Protein AF-A0AAD6HXD2-F1 (afdb_monomer_lite)

Radius of gyration: 31.4 Å; chains: 1; bounding box: 71×45×101 Å

Structure (mmCIF, N/CA/C/O backbone):
data_AF-A0AAD6HXD2-F1
#
_entry.id   AF-A0AAD6HXD2-F1
#
loop_
_atom_site.group_PDB
_atom_site.id
_atom_site.type_symbol
_atom_site.label_atom_id
_atom_site.label_alt_id
_atom_site.label_comp_id
_atom_site.label_asym_id
_atom_site.label_entity_id
_atom_site.label_seq_id
_atom_site.pdbx_PDB_ins_code
_atom_site.Cartn_x
_atom_site.Cartn_y
_atom_site.Cartn_z
_atom_site.occupancy
_atom_site.B_iso_or_equiv
_atom_site.auth_seq_id
_atom_site.auth_comp_id
_atom_site.auth_asym_id
_atom_site.auth_atom_id
_atom_site.pdbx_PDB_model_num
ATOM 1 N N . MET A 1 1 ? 23.818 -14.024 -21.906 1.00 74.50 1 MET A N 1
ATOM 2 C CA . MET A 1 1 ? 24.058 -13.235 -20.678 1.00 74.50 1 MET A CA 1
ATOM 3 C C . MET A 1 1 ? 24.484 -11.845 -21.093 1.00 74.50 1 MET A C 1
ATOM 5 O O . MET A 1 1 ? 25.261 -11.730 -22.027 1.00 74.50 1 MET A O 1
ATOM 9 N N . SER A 1 2 ? 23.964 -10.811 -20.435 1.00 68.00 2 SER A N 1
ATOM 10 C CA . SER A 1 2 ? 24.232 -9.410 -20.774 1.00 68.00 2 SER A CA 1
ATOM 11 C C . SER A 1 2 ? 24.588 -8.625 -19.509 1.00 68.00 2 SER A C 1
ATOM 13 O O . SER A 1 2 ? 24.022 -8.918 -18.451 1.00 68.00 2 SER A O 1
ATOM 15 N N . PRO A 1 3 ? 25.489 -7.629 -19.579 1.00 78.81 3 PRO A N 1
ATOM 16 C CA . PRO A 1 3 ? 25.776 -6.756 -18.450 1.00 78.81 3 PRO A CA 1
ATOM 17 C C . PRO A 1 3 ? 24.542 -5.930 -18.055 1.00 78.81 3 PRO A C 1
ATOM 19 O O . PRO A 1 3 ? 23.773 -5.475 -18.899 1.00 78.81 3 PRO A O 1
ATOM 22 N N . LEU A 1 4 ? 24.373 -5.711 -16.747 1.00 72.25 4 LEU A N 1
ATOM 23 C CA . LEU A 1 4 ? 23.266 -4.928 -16.175 1.00 72.25 4 LEU A CA 1
ATOM 24 C C . LEU A 1 4 ? 23.430 -3.405 -16.372 1.00 72.25 4 LEU A C 1
ATOM 26 O O . LEU A 1 4 ? 22.468 -2.648 -16.246 1.00 72.25 4 LEU A O 1
ATOM 30 N N . ARG A 1 5 ? 24.661 -2.938 -16.613 1.00 79.19 5 ARG A N 1
ATOM 31 C CA . ARG A 1 5 ? 25.037 -1.524 -16.775 1.00 79.19 5 ARG A CA 1
ATOM 32 C C . ARG A 1 5 ? 25.853 -1.348 -18.054 1.00 79.19 5 ARG A C 1
ATOM 34 O O . ARG A 1 5 ? 26.473 -2.301 -18.508 1.00 79.19 5 ARG A O 1
ATOM 41 N N . GLY A 1 6 ? 25.883 -0.121 -18.577 1.00 78.44 6 GLY A N 1
ATOM 42 C CA . GLY A 1 6 ? 26.640 0.227 -19.787 1.00 78.44 6 GLY A CA 1
ATOM 43 C C . GLY A 1 6 ? 25.810 0.881 -20.894 1.00 78.44 6 GLY A C 1
ATOM 44 O O . GLY A 1 6 ? 26.357 1.185 -21.947 1.00 78.44 6 GLY A O 1
ATOM 45 N N . SER A 1 7 ? 24.511 1.115 -20.671 1.00 77.88 7 SER A N 1
ATOM 46 C CA . SER A 1 7 ? 23.651 1.852 -21.602 1.00 77.88 7 SER A CA 1
ATOM 47 C C . SER A 1 7 ? 23.240 3.215 -21.044 1.00 77.88 7 SER A C 1
ATOM 49 O O . SER A 1 7 ? 22.890 3.327 -19.867 1.00 77.88 7 SER A O 1
ATOM 51 N N . ILE A 1 8 ? 23.230 4.219 -21.924 1.00 78.44 8 ILE A N 1
ATOM 52 C CA . ILE A 1 8 ? 22.593 5.529 -21.714 1.00 78.44 8 ILE A CA 1
ATOM 53 C C . ILE A 1 8 ? 21.316 5.696 -22.559 1.00 78.44 8 ILE A C 1
ATOM 55 O O . ILE A 1 8 ? 20.679 6.749 -22.531 1.00 78.44 8 ILE A O 1
ATOM 59 N N . SER A 1 9 ? 20.936 4.655 -23.308 1.00 71.50 9 SER A N 1
ATOM 60 C CA . SER A 1 9 ? 19.730 4.578 -24.137 1.00 71.50 9 SER A CA 1
ATOM 61 C C . SER A 1 9 ? 19.573 5.723 -25.155 1.00 71.50 9 SER A C 1
ATOM 63 O O . SER A 1 9 ? 18.448 6.137 -25.402 1.00 71.50 9 SER A O 1
ATOM 65 N N . ALA A 1 10 ? 20.660 6.257 -25.733 1.00 61.97 10 ALA A N 1
ATOM 66 C CA . ALA A 1 10 ? 20.587 7.340 -26.730 1.00 61.97 10 ALA A CA 1
ATOM 67 C C . ALA A 1 10 ? 20.311 6.809 -28.150 1.00 61.97 10 ALA A C 1
ATOM 69 O O . ALA A 1 10 ? 19.275 7.113 -28.732 1.00 61.97 10 ALA A O 1
ATOM 70 N N . SER A 1 11 ? 21.193 5.944 -28.662 1.00 59.28 11 SER A N 1
ATOM 71 C CA . SER A 1 11 ? 21.061 5.258 -29.962 1.00 59.28 11 SER A CA 1
ATOM 72 C C . SER A 1 11 ? 20.625 3.799 -29.774 1.00 59.28 11 SER A C 1
ATOM 74 O O . SER A 1 11 ? 21.205 2.881 -30.348 1.00 59.28 11 SER A O 1
ATOM 76 N N . GLY A 1 12 ? 19.663 3.576 -28.874 1.00 62.00 12 GLY A N 1
ATOM 77 C CA . GLY A 1 12 ? 19.309 2.245 -28.373 1.00 62.00 12 GLY A CA 1
ATOM 78 C C . GLY A 1 12 ? 20.211 1.768 -27.227 1.00 62.00 12 GLY A C 1
ATOM 79 O O . GLY A 1 12 ? 21.116 2.475 -26.772 1.00 62.00 12 GLY A O 1
ATOM 80 N N . ASP A 1 13 ? 19.951 0.560 -26.726 1.00 66.50 13 ASP A N 1
ATOM 81 C CA . ASP A 1 13 ? 20.734 -0.047 -25.647 1.00 66.50 13 ASP A CA 1
ATOM 82 C C . ASP A 1 13 ? 21.932 -0.836 -26.204 1.00 66.50 13 ASP A C 1
ATOM 84 O O . ASP A 1 13 ? 22.025 -2.053 -26.069 1.00 66.50 13 ASP A O 1
ATOM 88 N N . LEU A 1 14 ? 22.859 -0.123 -26.856 1.00 62.38 14 LEU A N 1
ATOM 89 C CA . LEU A 1 14 ? 23.963 -0.702 -27.639 1.00 62.38 14 LEU A CA 1
ATOM 90 C C . LEU A 1 14 ? 24.779 -1.757 -26.879 1.00 62.38 14 LEU A C 1
ATOM 92 O O . LEU A 1 14 ? 25.033 -2.837 -27.406 1.00 62.38 14 LEU A O 1
ATOM 96 N N . SER A 1 15 ? 25.177 -1.457 -25.637 1.00 70.31 15 SER A N 1
ATOM 97 C CA . SER A 1 15 ? 25.986 -2.372 -24.825 1.00 70.31 15 SER A CA 1
ATOM 98 C C . SER A 1 15 ? 25.281 -3.715 -24.585 1.00 70.31 15 SER A C 1
ATOM 100 O O . SER A 1 15 ? 25.847 -4.729 -24.985 1.00 70.31 15 SER A O 1
ATOM 102 N N . PRO A 1 16 ? 24.065 -3.784 -24.007 1.00 60.69 16 PRO A N 1
ATOM 103 C CA . PRO A 1 16 ? 23.382 -5.065 -23.823 1.00 60.69 16 PRO A CA 1
ATOM 104 C C . PRO A 1 16 ? 22.933 -5.722 -25.142 1.00 60.69 16 PRO A C 1
ATOM 106 O O . PRO A 1 16 ? 23.010 -6.946 -25.262 1.00 60.69 16 PRO A O 1
ATOM 109 N N . LEU A 1 17 ? 22.544 -4.949 -26.164 1.00 61.56 17 LEU A N 1
ATOM 110 C CA . LEU A 1 17 ? 22.178 -5.495 -27.480 1.00 61.56 17 LEU A CA 1
ATOM 111 C C . LEU A 1 17 ? 23.364 -6.180 -28.182 1.00 61.56 17 LEU A C 1
ATOM 113 O O . LEU A 1 17 ? 23.170 -7.195 -28.851 1.00 61.56 17 LEU A O 1
ATOM 117 N N . ALA A 1 18 ? 24.599 -5.710 -27.975 1.00 62.28 18 ALA A N 1
ATOM 118 C CA . ALA A 1 18 ? 25.798 -6.360 -28.508 1.00 62.28 18 ALA A CA 1
ATOM 119 C C . ALA A 1 18 ? 25.996 -7.790 -27.965 1.00 62.28 18 ALA A C 1
ATOM 121 O O . ALA A 1 18 ? 26.481 -8.654 -28.694 1.00 62.28 18 ALA A O 1
ATOM 122 N N . TYR A 1 19 ? 25.577 -8.073 -26.724 1.00 69.81 19 TYR A N 1
ATOM 123 C CA . TYR A 1 19 ? 25.640 -9.423 -26.143 1.00 69.81 19 TYR A CA 1
ATOM 124 C C . TYR A 1 19 ? 24.544 -10.341 -26.689 1.00 69.81 19 TYR A C 1
ATOM 126 O O . TYR A 1 19 ? 24.780 -11.534 -26.858 1.00 69.81 19 TYR A O 1
ATOM 134 N N . ILE A 1 20 ? 23.362 -9.800 -27.001 1.00 63.81 20 ILE A N 1
ATOM 135 C CA . ILE A 1 20 ? 22.307 -10.557 -27.693 1.00 63.81 20 ILE A CA 1
ATOM 136 C C . ILE A 1 20 ? 22.774 -10.905 -29.112 1.00 63.81 20 ILE A C 1
ATOM 138 O O . ILE A 1 20 ? 22.692 -12.060 -29.520 1.00 63.81 20 ILE A O 1
ATOM 142 N N . SER A 1 21 ? 23.358 -9.937 -29.823 1.00 54.19 21 SER A N 1
ATOM 143 C CA . SER A 1 21 ? 23.941 -10.143 -31.153 1.00 54.19 21 SER A CA 1
ATOM 144 C C . SER A 1 21 ? 25.084 -11.167 -31.131 1.00 54.19 21 SER A C 1
ATOM 146 O O . SER A 1 21 ? 25.102 -12.092 -31.937 1.00 54.19 21 SER A O 1
ATOM 148 N N . GLY A 1 22 ? 25.992 -11.077 -30.152 1.00 60.59 22 GLY A N 1
ATOM 149 C CA . GLY A 1 22 ? 27.060 -12.060 -29.952 1.00 60.59 22 GLY A CA 1
ATOM 150 C C . GLY A 1 22 ? 26.548 -13.468 -29.633 1.00 60.59 22 GLY A C 1
ATOM 151 O O . GLY A 1 22 ? 27.150 -14.441 -30.081 1.00 60.59 22 GLY A O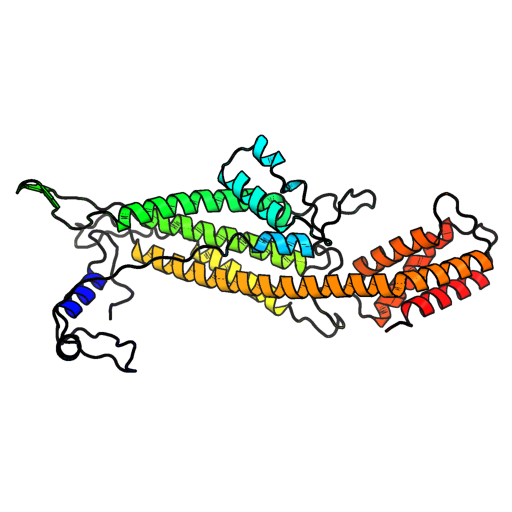 1
ATOM 152 N N . ALA A 1 23 ? 25.427 -13.583 -28.915 1.00 71.06 23 ALA A N 1
ATOM 153 C CA . ALA A 1 23 ? 24.808 -14.866 -28.600 1.00 71.06 23 ALA A CA 1
ATOM 154 C C . ALA A 1 23 ? 24.162 -15.509 -29.835 1.00 71.06 23 ALA A C 1
ATOM 156 O O . ALA A 1 23 ? 24.387 -16.684 -30.092 1.00 71.06 23 ALA A O 1
ATOM 157 N N . ILE A 1 24 ? 23.413 -14.740 -30.629 1.00 62.97 24 ILE A N 1
ATOM 158 C CA . ILE A 1 24 ? 22.753 -15.247 -31.845 1.00 62.97 24 ILE A CA 1
ATOM 159 C C . ILE A 1 24 ? 23.784 -15.584 -32.940 1.00 62.97 24 ILE A C 1
ATOM 161 O O . ILE A 1 24 ? 23.567 -16.496 -33.727 1.00 62.97 24 ILE A O 1
ATOM 165 N N . GLN A 1 25 ? 24.930 -14.894 -32.965 1.00 59.84 25 GLN A N 1
ATOM 166 C CA . GLN A 1 25 ? 26.051 -15.191 -33.869 1.00 59.84 25 GLN A CA 1
ATOM 167 C C . GLN A 1 25 ? 26.930 -16.371 -33.414 1.00 59.84 25 GLN A C 1
ATOM 169 O O . GLN A 1 25 ? 27.921 -16.664 -34.079 1.00 59.84 25 GLN A O 1
ATOM 174 N N . GLY A 1 26 ? 26.642 -17.003 -32.271 1.00 68.06 26 GLY A N 1
ATOM 175 C CA . GLY A 1 26 ? 27.462 -18.098 -31.752 1.00 68.06 26 GLY A CA 1
ATOM 176 C C . GLY A 1 26 ? 28.896 -17.680 -31.411 1.00 68.06 26 GLY A C 1
ATOM 177 O O . GLY A 1 26 ? 29.835 -18.429 -31.655 1.00 68.06 26 GLY A O 1
ATOM 178 N N . LYS A 1 27 ? 29.126 -16.465 -30.890 1.00 71.25 27 LYS A N 1
ATOM 179 C CA . LYS A 1 27 ? 30.489 -16.049 -30.522 1.00 71.25 27 LYS A CA 1
ATOM 180 C C . LYS A 1 27 ? 30.997 -16.837 -29.314 1.00 71.25 27 LYS A C 1
ATOM 182 O O . LYS A 1 27 ? 30.397 -16.767 -28.243 1.00 71.25 27 LYS A O 1
ATOM 187 N N . SER A 1 28 ? 32.181 -17.435 -29.443 1.00 77.81 28 SER A N 1
ATOM 188 C CA . SER A 1 28 ? 32.868 -18.216 -28.396 1.00 77.81 28 SER A CA 1
ATOM 189 C C . SER A 1 28 ? 33.252 -17.425 -27.136 1.00 77.81 28 SER A C 1
ATOM 191 O O . SER A 1 28 ? 33.716 -17.986 -26.152 1.00 77.81 28 SER A O 1
ATOM 193 N N . THR A 1 29 ? 33.062 -16.104 -27.130 1.00 80.81 29 THR A N 1
ATOM 194 C CA . THR A 1 29 ? 33.266 -15.236 -25.959 1.00 80.81 29 THR A CA 1
ATOM 195 C C . THR A 1 29 ? 31.964 -14.849 -25.257 1.00 80.81 29 THR A C 1
ATOM 197 O O . THR A 1 29 ? 31.995 -14.233 -24.192 1.00 80.81 29 THR A O 1
ATOM 200 N N . THR A 1 30 ? 30.808 -15.187 -25.835 1.00 78.88 30 THR A N 1
ATOM 201 C CA . THR A 1 30 ? 29.492 -14.847 -25.285 1.00 78.88 30 THR A CA 1
ATOM 202 C C . THR A 1 30 ? 28.901 -16.052 -24.580 1.00 78.88 30 THR A C 1
ATOM 204 O O . THR A 1 30 ? 28.846 -17.138 -25.144 1.00 78.88 30 THR A O 1
ATOM 207 N N . ARG A 1 31 ? 28.426 -15.858 -23.347 1.00 84.75 31 ARG A N 1
ATOM 208 C CA . ARG A 1 31 ? 27.802 -16.928 -22.561 1.00 84.75 31 ARG A CA 1
ATOM 209 C C . ARG A 1 31 ? 26.290 -16.829 -22.582 1.00 84.75 31 ARG A C 1
ATOM 211 O O . ARG A 1 31 ? 25.736 -15.727 -22.538 1.00 84.75 31 ARG A O 1
ATOM 218 N N . VAL A 1 32 ? 25.611 -17.965 -22.577 1.00 82.06 32 VAL A N 1
ATOM 219 C CA . VAL A 1 32 ? 24.152 -18.074 -22.493 1.00 82.06 32 VAL A CA 1
ATOM 220 C C . VAL A 1 32 ? 23.756 -18.951 -21.310 1.00 82.06 32 VAL A C 1
ATOM 222 O O . VAL A 1 32 ? 24.410 -19.946 -21.000 1.00 82.06 32 VAL A O 1
ATOM 225 N N . LEU A 1 33 ? 22.697 -18.537 -20.613 1.00 81.81 33 LEU A N 1
ATOM 226 C CA . LEU A 1 33 ? 22.151 -19.291 -19.491 1.00 81.81 33 LEU A CA 1
ATOM 227 C C . LEU A 1 33 ? 21.109 -20.269 -20.032 1.00 81.81 33 LEU A C 1
ATOM 229 O O . LEU A 1 33 ? 20.204 -19.856 -20.755 1.00 81.81 33 LEU A O 1
ATOM 233 N N . ARG A 1 34 ? 21.230 -21.541 -19.656 1.00 73.69 34 ARG A N 1
ATOM 234 C CA . ARG A 1 34 ? 20.274 -22.593 -20.007 1.00 73.69 34 ARG A CA 1
ATOM 235 C C . ARG A 1 34 ? 19.259 -22.765 -18.869 1.00 73.69 34 ARG A C 1
ATOM 237 O O . ARG A 1 34 ? 19.690 -22.982 -17.739 1.00 73.69 34 ARG A O 1
ATOM 244 N N . PRO A 1 35 ? 17.939 -22.661 -19.113 1.00 64.50 35 PRO A N 1
ATOM 245 C CA . PRO A 1 35 ? 16.932 -22.822 -18.058 1.00 64.50 35 PRO A CA 1
ATOM 246 C C . PRO A 1 35 ? 16.906 -24.227 -17.433 1.00 64.50 35 PRO A C 1
ATOM 248 O O . PRO A 1 35 ? 16.534 -24.382 -16.274 1.00 64.50 35 PRO A O 1
ATOM 251 N N . ASP A 1 36 ? 17.311 -25.243 -18.194 1.00 66.38 36 ASP A N 1
ATOM 252 C CA . ASP A 1 36 ? 17.283 -26.670 -17.858 1.00 66.38 36 ASP A CA 1
ATOM 253 C C . ASP A 1 36 ? 18.615 -27.204 -17.297 1.00 66.38 36 ASP A C 1
ATOM 255 O O . ASP A 1 36 ? 18.649 -28.280 -16.695 1.00 66.38 36 ASP A O 1
ATOM 259 N N . LYS A 1 37 ? 19.718 -26.455 -17.435 1.00 64.44 37 LYS A N 1
ATOM 260 C CA . LYS A 1 37 ? 21.043 -26.856 -16.938 1.00 64.44 37 LYS A CA 1
ATOM 261 C C . LYS A 1 37 ? 21.617 -25.818 -15.977 1.00 64.44 37 LYS A C 1
ATOM 263 O O . LYS A 1 37 ? 21.682 -24.634 -16.276 1.00 64.44 37 LYS A O 1
ATOM 268 N N . LYS A 1 38 ? 22.141 -26.279 -14.834 1.00 65.62 38 LYS A N 1
ATOM 269 C CA . LYS A 1 38 ? 22.719 -25.437 -13.761 1.00 65.62 38 LYS A CA 1
ATOM 270 C C . LYS A 1 38 ? 23.985 -24.647 -14.153 1.00 65.62 38 LYS A C 1
ATOM 272 O O . LYS A 1 38 ? 24.568 -24.000 -13.288 1.00 65.62 38 LYS A O 1
ATOM 277 N N . GLN A 1 39 ? 24.447 -24.735 -15.401 1.00 76.31 39 GLN A N 1
ATOM 278 C CA . GLN A 1 39 ? 25.677 -24.097 -15.870 1.00 76.31 39 GLN A CA 1
ATOM 279 C C . GLN A 1 39 ? 25.472 -23.417 -17.223 1.00 76.31 39 GLN A C 1
ATOM 281 O O . GLN A 1 39 ? 24.877 -23.983 -18.151 1.00 76.31 39 GLN A O 1
ATOM 286 N N . ASP A 1 40 ? 26.015 -22.209 -17.310 1.00 79.88 40 ASP A N 1
ATOM 287 C CA . ASP A 1 40 ? 26.106 -21.399 -18.511 1.00 79.88 40 ASP A CA 1
ATOM 288 C C . ASP A 1 40 ? 27.163 -21.953 -19.474 1.00 79.88 40 ASP A C 1
ATOM 290 O O . ASP A 1 40 ? 28.220 -22.434 -19.069 1.00 79.88 40 ASP A O 1
ATOM 294 N N . VAL A 1 41 ? 26.883 -21.858 -20.767 1.00 84.62 41 VAL A N 1
ATOM 295 C CA . VAL A 1 41 ? 27.765 -22.331 -21.848 1.00 84.62 41 VAL A CA 1
ATOM 296 C C . VAL A 1 41 ? 28.072 -21.208 -22.813 1.00 84.62 41 VAL A C 1
ATOM 298 O O . VAL A 1 41 ? 27.431 -20.152 -22.767 1.00 84.62 41 VAL A O 1
ATOM 301 N N . TYR A 1 42 ? 29.072 -21.421 -23.661 1.00 86.56 42 TYR A N 1
ATOM 302 C CA . TYR A 1 42 ? 29.358 -20.502 -24.749 1.00 86.56 42 TYR A CA 1
ATOM 303 C C . TYR A 1 42 ? 28.287 -20.588 -25.840 1.00 86.56 42 TYR A C 1
ATOM 305 O O . TYR A 1 42 ? 27.562 -21.576 -25.969 1.00 86.56 42 TYR A O 1
ATOM 313 N N . ALA A 1 43 ? 28.109 -19.484 -26.560 1.00 77.94 43 ALA A N 1
ATOM 314 C CA . ALA A 1 43 ? 27.026 -19.333 -27.519 1.00 77.94 43 ALA A CA 1
ATOM 315 C C . ALA A 1 43 ? 27.174 -20.263 -28.735 1.00 77.94 43 ALA A C 1
ATOM 317 O O . ALA A 1 43 ? 26.167 -20.750 -29.231 1.00 77.94 43 ALA A O 1
ATOM 318 N N . ASP A 1 44 ? 28.398 -20.546 -29.183 1.00 76.69 44 ASP A N 1
ATOM 319 C CA . ASP A 1 44 ? 28.705 -21.548 -30.216 1.00 76.69 44 ASP A CA 1
ATOM 320 C C . ASP A 1 44 ? 28.240 -22.951 -29.810 1.00 76.69 44 ASP A C 1
ATOM 322 O O . ASP A 1 44 ? 27.539 -23.617 -30.572 1.00 76.69 44 ASP A O 1
ATOM 326 N N . GLU A 1 45 ? 28.568 -23.371 -28.589 1.00 80.38 45 GLU A N 1
ATOM 327 C CA . GLU A 1 45 ? 28.139 -24.656 -28.031 1.00 80.38 45 GLU A CA 1
ATOM 328 C C . GLU A 1 45 ? 26.612 -24.732 -27.918 1.00 80.38 45 GLU A C 1
ATOM 330 O O . GLU A 1 45 ? 26.005 -25.738 -28.282 1.00 80.38 45 GLU A O 1
ATOM 335 N N . ALA A 1 46 ? 25.976 -23.653 -27.455 1.00 77.06 46 ALA A N 1
ATOM 336 C CA . ALA A 1 46 ? 24.527 -23.592 -27.303 1.00 77.06 46 ALA A CA 1
ATOM 337 C C . ALA A 1 46 ? 23.781 -23.609 -28.645 1.00 77.06 46 ALA A C 1
ATOM 339 O O . ALA A 1 46 ? 22.758 -24.283 -28.761 1.00 77.06 46 ALA A O 1
ATOM 340 N N . CYS A 1 47 ? 24.281 -22.893 -29.656 1.00 68.81 47 CYS A N 1
ATOM 341 C CA . CYS A 1 47 ? 23.711 -22.895 -31.003 1.00 68.81 47 CYS A CA 1
ATOM 342 C C . CYS A 1 47 ? 23.846 -24.271 -31.667 1.00 68.81 47 CYS A C 1
ATOM 344 O O . CYS A 1 47 ? 22.883 -24.755 -32.260 1.00 68.81 47 CYS A O 1
ATOM 346 N N . ALA A 1 48 ? 25.005 -24.922 -31.525 1.00 72.50 48 ALA A N 1
ATOM 347 C CA . ALA A 1 48 ? 25.238 -26.261 -32.059 1.00 72.50 48 ALA A CA 1
ATOM 348 C C . ALA A 1 48 ? 24.363 -27.328 -31.375 1.00 72.50 48 ALA A C 1
ATOM 350 O O . ALA A 1 48 ? 23.815 -28.197 -32.050 1.00 72.50 48 ALA A O 1
ATOM 351 N N . GLU A 1 49 ? 24.204 -27.254 -30.049 1.00 72.75 49 GLU A N 1
ATOM 352 C CA . GLU A 1 49 ? 23.395 -28.198 -29.266 1.00 72.75 49 GLU A CA 1
ATOM 353 C C . GLU A 1 49 ? 21.891 -28.061 -29.555 1.00 72.75 49 GLU A C 1
ATOM 355 O O . GLU A 1 49 ? 21.175 -29.060 -29.585 1.00 72.75 49 GLU A O 1
ATOM 360 N N . ALA A 1 50 ? 21.401 -26.840 -29.779 1.00 68.75 50 ALA A N 1
ATOM 361 C CA . ALA A 1 50 ? 19.973 -26.589 -29.944 1.00 68.75 50 ALA A CA 1
ATOM 362 C C . ALA A 1 50 ? 19.430 -26.933 -31.345 1.00 68.75 50 ALA A C 1
ATOM 364 O O . ALA A 1 50 ? 18.214 -26.978 -31.518 1.00 68.75 50 ALA A O 1
ATOM 365 N N . GLY A 1 51 ? 20.291 -27.161 -32.348 1.00 67.00 51 GLY A N 1
ATOM 366 C CA . GLY A 1 51 ? 19.865 -27.436 -33.729 1.00 67.00 51 GLY A CA 1
ATOM 367 C C . GLY A 1 51 ? 18.983 -26.333 -34.337 1.00 67.00 51 GLY A C 1
ATOM 368 O O . GLY A 1 51 ? 18.194 -26.605 -35.239 1.00 67.00 51 GLY A O 1
ATOM 369 N N . LEU A 1 52 ? 19.066 -25.111 -33.798 1.00 60.97 52 LEU A N 1
ATOM 370 C CA . LEU A 1 52 ? 18.191 -23.991 -34.136 1.00 60.97 52 LEU A CA 1
ATOM 371 C C . LEU A 1 52 ? 18.749 -23.184 -35.314 1.00 60.97 52 LEU A C 1
ATOM 373 O O . LEU A 1 52 ? 19.868 -22.678 -35.240 1.00 60.97 52 LEU A O 1
ATOM 377 N N . GLU A 1 53 ? 17.909 -22.950 -36.326 1.00 56.16 53 GLU A N 1
ATOM 378 C CA . GLU A 1 53 ? 17.910 -21.678 -37.060 1.00 56.16 53 GLU A CA 1
ATOM 379 C C . GLU A 1 53 ? 17.007 -20.680 -36.312 1.00 56.16 53 GLU A C 1
ATOM 381 O O . GLU A 1 53 ? 15.954 -21.041 -35.787 1.00 56.16 53 GLU A O 1
ATOM 386 N N . ALA A 1 54 ? 17.474 -19.439 -36.168 1.00 46.66 54 ALA A N 1
ATOM 387 C CA . ALA A 1 54 ? 16.960 -18.471 -35.194 1.00 46.66 54 ALA A CA 1
ATOM 388 C C . ALA A 1 54 ? 15.621 -17.796 -35.586 1.00 46.66 54 ALA A C 1
ATOM 390 O O . ALA A 1 54 ? 15.268 -17.783 -36.760 1.00 46.66 54 ALA A O 1
ATOM 391 N N . VAL A 1 55 ? 14.999 -17.110 -34.596 1.00 46.44 55 VAL A N 1
ATOM 392 C CA . VAL A 1 55 ? 13.765 -16.252 -34.603 1.00 46.44 55 VAL A CA 1
ATOM 393 C C . VAL A 1 55 ? 12.495 -17.003 -34.129 1.00 46.44 55 VAL A C 1
ATOM 395 O O . VAL A 1 55 ? 12.335 -18.165 -34.463 1.00 46.44 55 VAL A O 1
ATOM 398 N N . SER A 1 56 ? 11.487 -16.478 -33.403 1.00 32.31 56 SER A N 1
ATOM 399 C CA . SER A 1 56 ? 11.224 -15.357 -32.458 1.00 32.31 56 SER A CA 1
ATOM 400 C C . SER A 1 56 ? 9.916 -15.717 -31.718 1.00 32.31 56 SER A C 1
ATOM 402 O O . SER A 1 56 ? 9.045 -16.346 -32.317 1.00 32.31 56 SER A O 1
ATOM 404 N N . LEU A 1 57 ? 9.731 -15.300 -30.458 1.00 32.09 57 LEU A N 1
ATOM 405 C CA . LEU A 1 57 ? 8.441 -15.386 -29.757 1.00 32.09 57 LEU A CA 1
ATOM 406 C C . LEU A 1 57 ? 8.181 -14.163 -28.864 1.00 32.09 57 LEU A C 1
ATOM 408 O O . LEU A 1 57 ? 9.104 -13.550 -28.330 1.00 32.09 57 LEU A O 1
ATOM 412 N N . MET A 1 58 ? 6.890 -13.863 -28.688 1.00 38.25 58 MET A N 1
ATOM 413 C CA . MET A 1 58 ? 6.320 -12.787 -27.866 1.00 38.25 58 MET A CA 1
ATOM 414 C C . MET A 1 58 ? 5.621 -13.332 -26.608 1.00 3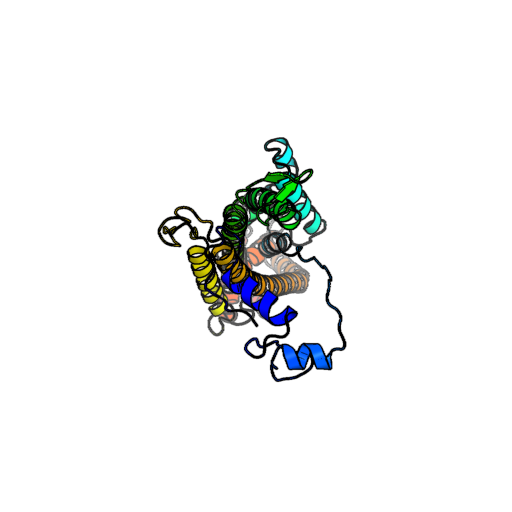8.25 58 MET A C 1
ATOM 416 O O . MET A 1 58 ? 5.153 -14.467 -26.633 1.00 38.25 58 MET A O 1
ATOM 420 N N . ALA A 1 59 ? 5.449 -12.494 -25.570 1.00 31.08 59 ALA A N 1
ATOM 421 C CA . ALA A 1 59 ? 4.330 -12.551 -24.607 1.00 31.08 59 ALA A CA 1
ATOM 422 C C . ALA A 1 59 ? 4.250 -11.295 -23.698 1.00 31.08 59 ALA A C 1
ATOM 424 O O . ALA A 1 59 ? 5.266 -10.674 -23.391 1.00 31.08 59 ALA A O 1
ATOM 425 N N . LYS A 1 60 ? 3.033 -10.982 -23.220 1.00 26.11 60 LYS A N 1
ATOM 426 C CA . LYS A 1 60 ? 2.644 -10.027 -22.151 1.00 26.11 60 LYS A CA 1
ATOM 427 C C . LYS A 1 60 ? 1.651 -10.788 -21.241 1.00 26.11 60 LYS A C 1
ATOM 429 O O . LYS A 1 60 ? 0.987 -11.688 -21.739 1.00 26.11 60 LYS A O 1
ATOM 434 N N . GLU A 1 61 ? 1.624 -10.607 -19.919 1.00 29.58 61 GLU A N 1
ATOM 435 C CA . GLU A 1 61 ? 0.637 -9.779 -19.195 1.00 29.58 61 GLU A CA 1
ATOM 436 C C . GLU A 1 61 ? 0.870 -9.827 -17.672 1.00 29.58 61 GLU A C 1
ATOM 438 O O . GLU A 1 61 ? 1.387 -10.807 -17.139 1.00 29.58 61 GLU A O 1
ATOM 443 N N . GLY A 1 62 ? 0.429 -8.776 -16.970 1.00 36.75 62 GLY A N 1
ATOM 444 C CA . GLY A 1 62 ? 0.321 -8.753 -15.510 1.00 36.75 62 GLY A CA 1
ATOM 445 C C . GLY A 1 62 ? -0.010 -7.360 -14.976 1.00 36.75 62 GLY A C 1
ATOM 446 O O . GLY A 1 62 ? 0.898 -6.561 -14.766 1.00 36.75 62 GLY A O 1
ATOM 447 N N . LEU A 1 63 ? -1.294 -7.052 -14.751 1.00 31.97 63 LEU A N 1
ATOM 448 C CA . LEU A 1 63 ? -1.696 -5.877 -13.965 1.00 31.97 63 LEU A CA 1
ATOM 449 C C . LEU A 1 63 ? -3.145 -6.004 -13.448 1.00 31.97 63 LEU A C 1
ATOM 451 O O . LEU A 1 63 ? -4.090 -5.787 -14.197 1.00 31.97 63 LEU A O 1
ATOM 455 N N . ALA A 1 64 ? -3.313 -6.342 -12.162 1.00 31.89 64 ALA A N 1
ATOM 456 C CA . ALA A 1 64 ? -4.617 -6.326 -11.467 1.00 31.89 64 ALA A CA 1
ATOM 457 C C . ALA A 1 64 ? -4.555 -5.943 -9.965 1.00 31.89 64 ALA A C 1
ATOM 459 O O . ALA A 1 64 ? -5.582 -5.703 -9.347 1.00 31.89 64 ALA A O 1
ATOM 460 N N . ILE A 1 65 ? -3.368 -5.811 -9.361 1.00 34.38 65 ILE A N 1
ATOM 461 C CA . ILE A 1 65 ? -3.217 -5.901 -7.891 1.00 34.38 65 ILE A CA 1
ATOM 462 C C . ILE A 1 65 ? -3.468 -4.570 -7.138 1.00 34.38 65 ILE A C 1
ATOM 464 O O . ILE A 1 65 ? -3.745 -4.567 -5.943 1.00 34.38 65 ILE A O 1
ATOM 468 N N . ALA A 1 66 ? -3.418 -3.409 -7.800 1.00 33.16 66 ALA A N 1
ATOM 469 C CA . ALA A 1 66 ? -3.432 -2.114 -7.098 1.00 33.16 66 ALA A CA 1
ATOM 470 C C . ALA A 1 66 ? -4.821 -1.639 -6.614 1.00 33.16 66 ALA A C 1
ATOM 472 O O . ALA A 1 66 ? -4.897 -0.794 -5.723 1.00 33.16 66 ALA A O 1
ATOM 473 N N . ASN A 1 67 ? -5.916 -2.162 -7.175 1.00 32.47 67 ASN A N 1
ATOM 474 C CA . ASN A 1 67 ? -7.274 -1.724 -6.822 1.00 32.47 67 ASN A CA 1
ATOM 475 C C . ASN A 1 67 ? -7.824 -2.388 -5.544 1.00 32.47 67 ASN A C 1
ATOM 477 O O . ASN A 1 67 ? -8.847 -1.944 -5.030 1.00 32.47 67 ASN A O 1
ATOM 481 N N . GLU A 1 68 ? -7.161 -3.420 -5.015 1.00 45.56 68 GLU A N 1
ATOM 482 C CA . GLU A 1 68 ? -7.739 -4.320 -4.007 1.00 45.56 68 GLU A CA 1
ATOM 483 C C . GLU A 1 68 ? -7.461 -3.914 -2.547 1.00 45.56 68 GLU A C 1
ATOM 485 O O . GLU A 1 68 ? -8.152 -4.382 -1.649 1.00 45.56 68 GLU A O 1
ATOM 490 N N . THR A 1 69 ? -6.505 -3.018 -2.265 1.00 39.72 69 THR A N 1
ATOM 491 C CA . THR A 1 69 ? -6.023 -2.789 -0.881 1.00 39.72 69 THR A CA 1
ATOM 492 C C . THR A 1 69 ? -6.725 -1.662 -0.112 1.00 39.72 69 THR A C 1
ATOM 494 O O . THR A 1 69 ? -6.788 -1.693 1.117 1.00 39.72 69 THR A O 1
ATOM 497 N N . ALA A 1 70 ? -7.297 -0.666 -0.798 1.00 42.12 70 ALA A N 1
ATOM 498 C CA . ALA A 1 70 ? -7.941 0.476 -0.132 1.00 42.12 70 ALA A CA 1
ATOM 499 C C . ALA A 1 70 ? -9.289 0.116 0.528 1.00 42.12 70 ALA A C 1
ATOM 501 O O . ALA A 1 70 ? -9.694 0.730 1.515 1.00 42.12 70 ALA A O 1
ATOM 502 N N . ILE A 1 71 ? -9.973 -0.893 -0.013 1.00 52.12 71 ILE A N 1
ATOM 503 C CA . ILE A 1 71 ? -11.278 -1.375 0.451 1.00 52.12 71 ILE A CA 1
ATOM 504 C C . ILE A 1 71 ? -11.185 -2.103 1.795 1.00 52.12 71 ILE A C 1
ATOM 506 O O . ILE A 1 71 ? -11.870 -1.691 2.734 1.00 52.12 71 ILE A O 1
ATOM 510 N N . PRO A 1 72 ? -10.352 -3.150 1.942 1.00 51.50 72 PRO A N 1
ATOM 511 C CA . PRO A 1 72 ? -10.307 -3.904 3.183 1.00 51.50 72 PRO A CA 1
ATOM 512 C C . PRO A 1 72 ? -9.899 -3.037 4.383 1.00 51.50 72 PRO A C 1
ATOM 514 O O . PRO A 1 72 ? -10.447 -3.218 5.467 1.00 51.50 72 PRO A O 1
ATOM 517 N N . THR A 1 73 ? -9.046 -2.022 4.194 1.00 52.19 73 THR A N 1
ATOM 518 C CA . THR A 1 73 ? -8.703 -1.059 5.261 1.00 52.19 73 THR A CA 1
ATOM 519 C C . THR A 1 73 ? -9.929 -0.323 5.770 1.00 52.19 73 THR A C 1
ATOM 521 O O . THR A 1 73 ? -10.175 -0.267 6.972 1.00 52.19 73 THR A O 1
ATOM 524 N N . ALA A 1 74 ? -10.716 0.230 4.850 1.00 51.94 74 ALA A N 1
ATOM 525 C CA . ALA A 1 74 ? -11.910 0.966 5.209 1.00 51.94 74 ALA A CA 1
ATOM 526 C C . ALA A 1 74 ? -12.940 0.054 5.898 1.00 51.94 74 ALA A C 1
ATOM 528 O O . ALA A 1 74 ? -13.614 0.508 6.813 1.00 51.94 74 ALA A O 1
ATOM 529 N N . ALA A 1 75 ? -13.024 -1.233 5.551 1.00 57.75 75 ALA A N 1
ATOM 530 C CA . ALA A 1 75 ? -13.876 -2.181 6.270 1.00 57.75 75 ALA A CA 1
ATOM 531 C C . ALA A 1 75 ? -13.337 -2.478 7.685 1.00 57.75 75 ALA A C 1
ATOM 533 O O . ALA A 1 75 ? -14.104 -2.466 8.645 1.00 57.75 75 ALA A O 1
ATOM 534 N N . ALA A 1 76 ? -12.022 -2.663 7.842 1.00 56.09 76 ALA A N 1
ATOM 535 C CA . ALA A 1 76 ? -11.380 -2.932 9.132 1.00 56.09 76 ALA A CA 1
ATOM 536 C C . ALA A 1 76 ? -11.529 -1.776 10.149 1.00 56.09 76 ALA A C 1
ATOM 538 O O . ALA A 1 76 ? -11.619 -2.013 11.357 1.00 56.09 76 ALA A O 1
ATOM 539 N N . THR A 1 77 ? -11.609 -0.524 9.681 1.00 71.81 77 THR A N 1
ATOM 540 C CA . THR A 1 77 ? -11.785 0.683 10.517 1.00 71.81 77 THR A CA 1
ATOM 541 C C . THR A 1 77 ? -13.237 1.176 10.612 1.00 71.81 77 THR A C 1
ATOM 543 O O . THR A 1 77 ? -13.466 2.357 10.903 1.00 71.81 77 THR A O 1
ATOM 546 N N . PHE A 1 78 ? -14.224 0.329 10.294 1.00 61.69 78 PHE A N 1
ATOM 547 C CA . PHE A 1 78 ? -15.649 0.697 10.244 1.00 61.69 78 PHE A CA 1
ATOM 548 C C . PHE A 1 78 ? -15.930 1.956 9.402 1.00 61.69 78 PHE A C 1
ATOM 550 O O . PHE A 1 78 ? -16.671 2.852 9.799 1.00 61.69 78 PHE A O 1
ATOM 557 N N . GLY A 1 79 ? -15.271 2.076 8.256 1.00 55.62 79 GLY A N 1
ATOM 558 C CA . GLY A 1 79 ? -15.354 3.220 7.356 1.00 55.62 79 GLY A CA 1
ATOM 559 C C . GLY A 1 79 ? -16.752 3.437 6.769 1.00 55.62 79 GLY A C 1
ATOM 560 O O . GLY A 1 79 ? -17.497 2.496 6.472 1.00 55.62 79 GLY A O 1
ATOM 561 N N . HIS A 1 80 ? -17.095 4.708 6.570 1.00 62.00 80 HIS A N 1
ATOM 562 C CA . HIS A 1 80 ? -18.356 5.173 6.018 1.00 62.00 80 HIS A CA 1
ATOM 563 C C . HIS A 1 80 ? -18.230 5.568 4.536 1.00 62.00 80 HIS A C 1
ATOM 565 O O . HIS A 1 80 ? -17.629 6.573 4.148 1.00 62.00 80 HIS A O 1
ATOM 571 N N . LEU A 1 81 ? -18.915 4.798 3.692 1.00 59.53 81 LEU A N 1
ATOM 572 C CA . LEU A 1 81 ? -18.737 4.780 2.238 1.00 59.53 81 LEU A CA 1
ATOM 573 C C . LEU A 1 81 ? -19.267 5.987 1.469 1.00 59.53 81 LEU A C 1
ATOM 575 O O . LEU A 1 81 ? -18.941 6.119 0.291 1.00 59.53 81 LEU A O 1
ATOM 579 N N . LYS A 1 82 ? -20.063 6.885 2.073 1.00 60.94 82 LYS A N 1
ATOM 580 C CA . LYS A 1 82 ? -20.692 7.986 1.309 1.00 60.94 82 LYS A CA 1
ATOM 581 C C . LYS A 1 82 ? -19.676 8.816 0.526 1.00 60.94 82 LYS A C 1
ATOM 583 O O . LYS A 1 82 ? -19.989 9.254 -0.579 1.00 60.94 82 LYS A O 1
ATOM 588 N N . ALA A 1 83 ? -18.467 8.990 1.058 1.00 55.81 83 ALA A N 1
ATOM 589 C CA . ALA A 1 83 ? -17.410 9.759 0.408 1.00 55.81 83 ALA A CA 1
ATOM 590 C C . ALA A 1 83 ? -16.725 9.053 -0.780 1.00 55.81 83 ALA A C 1
ATOM 592 O O . ALA A 1 83 ? -16.057 9.712 -1.572 1.00 55.81 83 ALA A O 1
ATOM 593 N N . LEU A 1 84 ? -16.924 7.741 -0.925 1.00 58.47 84 LEU A N 1
ATOM 594 C CA . LEU A 1 84 ? -16.354 6.897 -1.980 1.00 58.47 84 LEU A CA 1
ATOM 595 C C . LEU A 1 84 ? -17.354 6.598 -3.107 1.00 58.47 84 LEU A C 1
ATOM 597 O O . LEU A 1 84 ? -17.019 5.891 -4.055 1.00 58.47 84 LEU A O 1
ATOM 601 N N . THR A 1 85 ? -18.570 7.146 -3.020 1.00 61.78 85 THR A N 1
ATOM 602 C CA . THR A 1 85 ? -19.644 6.920 -3.994 1.00 61.78 85 THR A CA 1
ATOM 603 C C . THR A 1 85 ? -19.428 7.672 -5.307 1.00 61.78 85 THR A C 1
ATOM 605 O O . THR A 1 85 ? -18.885 8.782 -5.343 1.00 61.78 85 THR A O 1
ATOM 608 N N . SER A 1 86 ? -19.989 7.116 -6.384 1.00 62.66 86 SER A N 1
ATOM 609 C CA . SER A 1 86 ? -20.008 7.717 -7.727 1.00 62.66 86 SER A CA 1
ATOM 610 C C . SER A 1 86 ? -20.666 9.104 -7.781 1.00 62.66 86 SER A C 1
ATOM 612 O O . SER A 1 86 ? -20.487 9.837 -8.753 1.00 62.66 86 SER A O 1
ATOM 614 N N . PHE A 1 87 ? -21.387 9.507 -6.727 1.00 70.81 87 PHE A N 1
ATOM 615 C CA . PHE A 1 87 ? -21.967 10.840 -6.582 1.00 70.81 87 PHE A CA 1
ATOM 616 C C . PHE A 1 87 ? -20.916 11.952 -6.701 1.00 70.81 87 PHE A C 1
ATOM 618 O O . PHE A 1 87 ? -21.146 12.922 -7.419 1.00 70.81 87 PHE A O 1
ATOM 625 N N . PHE A 1 88 ? -19.744 11.804 -6.074 1.00 68.75 88 PHE A N 1
ATOM 626 C CA . PHE A 1 88 ? -18.677 12.810 -6.171 1.00 68.75 88 PHE A CA 1
ATOM 627 C C . PHE A 1 88 ? -18.055 12.871 -7.571 1.00 68.75 88 PHE A C 1
ATOM 629 O O . PHE A 1 88 ? -17.664 13.948 -8.022 1.00 68.75 88 PHE A O 1
ATOM 636 N N . GLY A 1 89 ? -18.045 11.744 -8.291 1.00 67.50 89 GLY A N 1
ATOM 637 C CA . GLY A 1 89 ? -17.639 11.681 -9.696 1.00 67.50 89 GLY A CA 1
ATOM 638 C C . GLY A 1 89 ? -18.502 12.546 -10.621 1.00 67.50 89 GLY A C 1
ATOM 639 O O . GLY A 1 89 ? -18.004 13.025 -11.630 1.00 67.50 89 GLY A O 1
ATOM 640 N N . LYS A 1 90 ? -19.759 12.849 -10.257 1.00 75.81 90 LYS A N 1
ATOM 641 C CA . LYS A 1 90 ? -20.622 13.752 -11.045 1.00 75.81 90 LYS A CA 1
ATOM 642 C C . LYS A 1 90 ? -20.159 15.212 -11.023 1.00 75.81 90 LYS A C 1
ATOM 644 O O . LYS A 1 90 ? -20.399 15.935 -11.981 1.00 75.81 90 LYS A O 1
ATOM 649 N N . PHE A 1 91 ? -19.519 15.649 -9.937 1.00 81.75 91 PHE A N 1
ATOM 650 C CA . PHE A 1 91 ? -19.063 17.036 -9.758 1.00 81.75 91 PHE A CA 1
ATOM 651 C C . PHE A 1 91 ? -17.570 17.219 -10.056 1.00 81.75 91 PHE A C 1
ATOM 653 O O . PHE A 1 91 ? -17.111 18.344 -10.236 1.00 81.75 91 PHE A O 1
ATOM 660 N N . ARG A 1 92 ? -16.807 16.120 -10.098 1.00 81.62 92 ARG A N 1
ATOM 661 C CA . ARG A 1 92 ? -15.399 16.070 -10.517 1.00 81.62 92 ARG A CA 1
ATOM 662 C C . ARG A 1 92 ? -15.202 14.880 -11.462 1.00 81.62 92 ARG A C 1
ATOM 664 O O . ARG A 1 92 ? -14.784 13.817 -10.997 1.00 81.62 92 ARG A O 1
ATOM 671 N N . PRO A 1 93 ? -15.551 15.032 -12.751 1.00 85.56 93 PRO A N 1
ATOM 672 C CA . PRO A 1 93 ? -15.719 13.919 -13.682 1.00 85.56 93 PRO A CA 1
ATOM 673 C C . PRO A 1 93 ? -14.399 13.456 -14.311 1.00 85.56 93 PRO A C 1
ATOM 675 O O . PRO A 1 93 ? -14.303 13.317 -15.526 1.00 85.56 93 PRO A O 1
ATOM 678 N N . HIS A 1 94 ? -13.379 13.210 -13.486 1.00 85.94 94 HIS A N 1
ATOM 679 C CA . HIS A 1 94 ? -12.171 12.515 -13.932 1.00 85.94 94 HIS A CA 1
ATOM 680 C C . HIS A 1 94 ? -12.533 11.045 -14.213 1.00 85.94 94 HIS A C 1
ATOM 682 O O . HIS A 1 94 ? -13.036 10.386 -13.291 1.00 85.94 94 HIS A O 1
ATOM 688 N N . PRO A 1 95 ? -12.331 10.522 -15.440 1.00 88.38 95 PRO A N 1
ATOM 689 C CA . PRO A 1 95 ? -12.709 9.151 -15.797 1.00 88.38 95 PRO A CA 1
ATOM 690 C C . PRO A 1 95 ? -12.147 8.107 -14.825 1.00 88.38 95 PRO A C 1
ATOM 692 O O . PRO A 1 95 ? -12.881 7.262 -14.312 1.00 88.38 95 PRO A O 1
ATOM 695 N N . GLU A 1 96 ? -10.876 8.250 -14.472 1.00 86.12 96 GLU A N 1
ATOM 696 C CA . GLU A 1 96 ? -10.119 7.367 -13.590 1.00 86.12 96 GLU A CA 1
ATOM 697 C C . GLU A 1 96 ? -10.621 7.443 -12.143 1.00 86.12 96 GLU A C 1
ATOM 699 O O . GLU A 1 96 ? -10.611 6.453 -11.410 1.00 86.12 96 GLU A O 1
ATOM 704 N N . GLN A 1 97 ? -11.124 8.606 -11.717 1.00 85.50 97 GLN A N 1
ATOM 705 C CA . GLN A 1 97 ? -11.757 8.767 -10.405 1.00 85.50 97 GLN A CA 1
ATOM 706 C C . GLN A 1 97 ? -13.114 8.072 -10.357 1.00 85.50 97 GLN A C 1
ATOM 708 O O . GLN A 1 97 ? -13.443 7.445 -9.349 1.00 85.50 97 GLN A O 1
ATOM 713 N N . ILE A 1 98 ? -13.908 8.183 -11.425 1.00 86.75 98 ILE A N 1
ATOM 714 C CA . ILE A 1 98 ? -15.195 7.490 -11.542 1.00 86.75 98 ILE A CA 1
ATOM 715 C C . ILE A 1 98 ? -14.961 5.979 -11.532 1.00 86.75 98 ILE A C 1
ATOM 717 O O . ILE A 1 98 ? -15.649 5.264 -10.802 1.00 86.75 98 ILE A O 1
ATOM 721 N N . GLU A 1 99 ? -13.970 5.500 -12.283 1.00 85.00 99 GLU A N 1
ATOM 722 C CA . GLU A 1 99 ? -13.586 4.092 -12.307 1.00 85.00 99 GLU A CA 1
ATOM 723 C C . GLU A 1 99 ? -13.134 3.604 -10.927 1.00 85.00 99 GLU A C 1
ATOM 725 O O . GLU A 1 99 ? -13.690 2.632 -10.413 1.00 85.00 99 GLU A O 1
ATOM 730 N N . SER A 1 100 ? -12.194 4.305 -10.286 1.00 83.69 100 SER A N 1
ATOM 731 C CA . SER A 1 100 ? -11.690 3.941 -8.958 1.00 83.69 100 SER A CA 1
ATOM 732 C C . SER A 1 100 ? -12.807 3.939 -7.906 1.00 83.69 100 SER A C 1
ATOM 734 O O . SER A 1 100 ? -12.952 2.981 -7.148 1.00 83.69 100 SER A O 1
ATOM 736 N N . SER A 1 101 ? -13.672 4.958 -7.910 1.00 83.88 101 SER A N 1
ATOM 737 C CA . SER A 1 101 ? -14.846 5.043 -7.031 1.00 83.88 101 SER A CA 1
ATOM 738 C C . SER A 1 101 ? -15.829 3.894 -7.261 1.00 83.88 101 SER A C 1
ATOM 740 O O . SER A 1 101 ? -16.334 3.316 -6.295 1.00 83.88 101 SER A O 1
ATOM 742 N N . ARG A 1 102 ? -16.088 3.528 -8.523 1.00 83.88 102 ARG A N 1
ATOM 743 C CA . ARG A 1 102 ? -16.952 2.397 -8.881 1.00 83.88 102 ARG A CA 1
ATOM 744 C C . ARG A 1 102 ? -16.364 1.078 -8.393 1.00 83.88 102 ARG A C 1
ATOM 746 O O . ARG A 1 102 ? -17.097 0.301 -7.791 1.00 83.88 102 ARG A O 1
ATOM 753 N N . ASN A 1 103 ? -15.070 0.847 -8.615 1.00 80.88 103 ASN A N 1
ATOM 754 C CA . ASN A 1 103 ? -14.387 -0.370 -8.181 1.00 80.88 103 ASN A CA 1
ATOM 755 C C . ASN A 1 103 ? -14.438 -0.485 -6.650 1.00 80.88 103 ASN A C 1
ATOM 757 O O . ASN A 1 103 ? -14.932 -1.483 -6.133 1.00 80.88 103 ASN A O 1
ATOM 761 N N . ILE A 1 104 ? -14.056 0.575 -5.927 1.00 78.00 1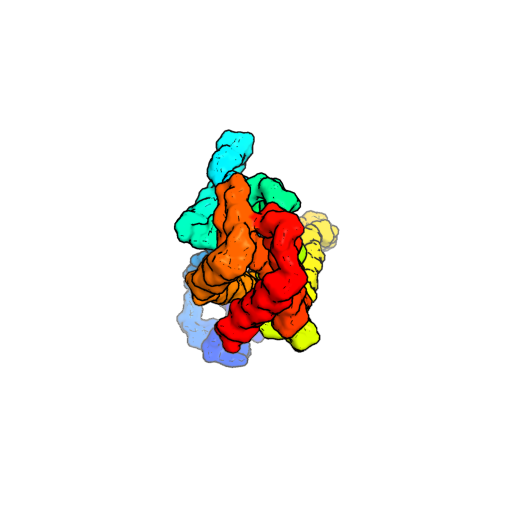04 ILE A N 1
ATOM 762 C CA . ILE A 1 104 ? -14.126 0.620 -4.458 1.00 78.00 104 ILE A CA 1
ATOM 763 C C . ILE A 1 104 ? -15.554 0.363 -3.961 1.00 78.00 104 ILE A C 1
ATOM 765 O O . ILE A 1 104 ? -15.756 -0.446 -3.060 1.00 78.00 104 ILE A O 1
ATOM 769 N N . SER A 1 105 ? -16.557 1.002 -4.569 1.00 77.44 105 SER A N 1
ATOM 770 C CA . SER A 1 105 ? -17.963 0.810 -4.190 1.00 77.44 105 SER A CA 1
ATOM 771 C C . SER A 1 105 ? -18.448 -0.623 -4.439 1.00 77.44 105 SER A C 1
ATOM 773 O O . SER A 1 105 ? -19.201 -1.153 -3.626 1.00 77.44 105 SER A O 1
ATOM 775 N N . ALA A 1 106 ? -18.024 -1.253 -5.539 1.00 79.75 106 ALA A N 1
ATOM 776 C CA . ALA A 1 106 ? -18.418 -2.615 -5.891 1.00 79.75 106 ALA A CA 1
ATOM 777 C C . ALA A 1 106 ? -17.892 -3.642 -4.880 1.00 79.75 106 ALA A C 1
ATOM 779 O O . ALA A 1 106 ? -18.661 -4.482 -4.422 1.00 79.75 106 ALA A O 1
ATOM 780 N N . PHE A 1 107 ? -16.626 -3.532 -4.468 1.00 74.12 107 PHE A N 1
ATOM 781 C CA . PHE A 1 107 ? -16.043 -4.433 -3.467 1.00 74.12 107 PHE A CA 1
ATOM 782 C C . PHE A 1 107 ? -16.648 -4.270 -2.065 1.00 74.12 107 PHE A C 1
ATOM 784 O O . PHE A 1 107 ? -16.604 -5.194 -1.260 1.00 74.12 107 PHE A O 1
ATOM 791 N N . PHE A 1 108 ? -17.227 -3.108 -1.768 1.00 72.06 108 PHE A N 1
ATOM 792 C CA . PHE A 1 108 ? -17.910 -2.853 -0.501 1.00 72.06 108 PHE A CA 1
ATOM 793 C C . PHE A 1 108 ? -19.375 -3.295 -0.463 1.00 72.06 108 PHE A C 1
ATOM 795 O O . PHE A 1 108 ? -19.968 -3.346 0.620 1.00 72.06 108 PHE A O 1
ATOM 802 N N . GLY A 1 109 ? -19.975 -3.577 -1.621 1.00 74.12 109 GLY A N 1
ATOM 803 C CA . GLY A 1 109 ? -21.375 -3.970 -1.720 1.00 74.12 109 GLY A CA 1
ATOM 804 C C . GLY A 1 109 ? -21.669 -5.206 -0.868 1.00 74.12 109 GLY A C 1
ATOM 805 O O . GLY A 1 109 ? -21.127 -6.275 -1.119 1.00 74.12 109 GLY A O 1
ATOM 806 N N . GLY A 1 110 ? -22.532 -5.058 0.141 1.00 78.44 110 GLY A N 1
ATOM 807 C CA . GLY A 1 110 ? -22.931 -6.155 1.031 1.00 78.44 110 GLY A CA 1
ATOM 808 C C . GLY A 1 110 ? -22.031 -6.384 2.252 1.00 78.44 110 GLY A C 1
ATOM 809 O O . GLY A 1 110 ? -22.279 -7.325 3.002 1.00 78.44 110 GLY A O 1
ATOM 810 N N . SER A 1 111 ? -21.021 -5.539 2.494 1.00 82.88 111 SER A N 1
ATOM 811 C CA . SER A 1 111 ? -20.190 -5.647 3.701 1.00 82.88 111 SER A CA 1
ATOM 812 C C . SER A 1 111 ? -21.000 -5.399 4.979 1.00 82.88 111 SER A C 1
ATOM 814 O O . SER A 1 111 ? -21.639 -4.357 5.126 1.00 82.88 111 SER A O 1
ATOM 816 N N . GLN A 1 112 ? -20.912 -6.329 5.933 1.00 83.44 112 GLN A N 1
ATOM 817 C CA . GLN A 1 112 ? -21.521 -6.203 7.266 1.00 83.44 112 GLN A CA 1
ATOM 818 C C . GLN A 1 112 ? -20.688 -5.339 8.229 1.00 83.44 112 GLN A C 1
ATOM 820 O O . GLN A 1 112 ? -21.146 -5.006 9.316 1.00 83.44 112 GLN A O 1
ATOM 825 N N . LEU A 1 113 ? -19.471 -4.953 7.827 1.00 81.06 113 LEU A N 1
ATOM 826 C CA . LEU A 1 113 ? -18.554 -4.141 8.631 1.00 81.06 113 LEU A CA 1
ATOM 827 C C . LEU A 1 113 ? -18.651 -2.639 8.316 1.00 81.06 113 LEU A C 1
ATOM 829 O O . LEU A 1 113 ? -17.926 -1.840 8.898 1.00 81.06 113 LEU A O 1
ATOM 833 N N . SER A 1 114 ? -19.510 -2.206 7.390 1.00 73.44 114 SER A N 1
ATOM 834 C CA . SER A 1 114 ? -19.679 -0.770 7.136 1.00 73.44 114 SER A CA 1
ATOM 835 C C . SER A 1 114 ? -20.707 -0.174 8.093 1.00 73.44 114 SER A C 1
ATOM 837 O O . SER A 1 114 ? -21.886 -0.523 8.045 1.00 73.44 114 SER A O 1
ATOM 839 N N . VAL A 1 115 ? -20.267 0.759 8.941 1.00 70.12 115 VAL A N 1
ATOM 840 C CA . VAL A 1 115 ? -21.124 1.410 9.940 1.00 70.12 115 VAL A CA 1
ATOM 841 C C . VAL A 1 115 ? -21.252 2.908 9.631 1.00 70.12 115 VAL A C 1
ATOM 843 O O . VAL A 1 115 ? -20.241 3.587 9.424 1.00 70.12 115 VAL A O 1
ATOM 846 N N . PRO A 1 116 ? -22.474 3.474 9.585 1.00 65.94 116 PRO A N 1
ATOM 847 C CA . PRO A 1 116 ? -22.659 4.909 9.421 1.00 65.94 116 PRO A CA 1
ATOM 848 C C . PRO A 1 116 ? -22.100 5.714 10.596 1.00 65.94 116 PRO A C 1
ATOM 850 O O . PRO A 1 116 ? -22.466 5.486 11.745 1.00 65.94 116 PRO A O 1
ATOM 853 N N . LYS A 1 117 ? -21.265 6.714 10.294 1.00 69.56 117 LYS A N 1
ATOM 854 C CA . LYS A 1 117 ? -20.755 7.680 11.278 1.00 69.56 117 LYS A CA 1
ATOM 855 C C . LYS A 1 117 ? -21.614 8.943 11.235 1.00 69.56 117 LYS A C 1
ATOM 857 O O . LYS A 1 117 ? -21.577 9.677 10.248 1.00 69.56 117 LYS A O 1
ATOM 862 N N . ASP A 1 118 ? -22.398 9.198 12.284 1.00 64.81 118 ASP A N 1
ATOM 863 C CA . ASP A 1 118 ? -23.188 10.436 12.428 1.00 64.81 118 ASP A CA 1
ATOM 864 C C . ASP A 1 118 ? -22.557 11.449 13.410 1.00 64.81 118 ASP A C 1
ATOM 866 O O . ASP A 1 118 ? -22.912 12.632 13.399 1.00 64.81 118 ASP A O 1
ATOM 870 N N . GLY A 1 119 ? -21.572 10.994 14.200 1.00 62.47 119 GLY A N 1
ATOM 871 C CA . GLY A 1 119 ? -20.800 11.750 15.192 1.00 62.47 119 GLY A CA 1
ATOM 872 C C . GLY A 1 119 ? -21.655 12.551 16.167 1.00 62.47 119 GLY A C 1
ATOM 873 O O . GLY A 1 119 ? -21.285 13.671 16.538 1.00 62.47 119 GLY A O 1
ATOM 874 N N . LYS A 1 120 ? -22.816 12.009 16.549 1.00 64.88 120 LYS A N 1
ATOM 875 C CA . LYS A 1 120 ? -23.636 12.539 17.649 1.00 64.88 120 LYS A CA 1
ATOM 876 C C . LYS A 1 120 ? -23.023 12.273 19.022 1.00 64.88 120 LYS A C 1
ATOM 878 O O . LYS A 1 120 ? -23.306 13.003 19.961 1.00 64.88 120 LYS A O 1
ATOM 883 N N . ASP A 1 121 ? -22.160 11.271 19.127 1.00 60.28 121 ASP A N 1
ATOM 884 C CA . ASP A 1 121 ? -21.487 10.832 20.353 1.00 60.28 121 ASP A CA 1
ATOM 885 C C . ASP A 1 121 ? -20.125 11.516 20.597 1.00 60.28 121 ASP A C 1
ATOM 887 O O . ASP A 1 121 ? -19.361 11.091 21.468 1.00 60.28 121 ASP A O 1
ATOM 891 N N . GLY A 1 122 ? -19.808 12.553 19.810 1.00 60.28 122 GLY A N 1
ATOM 892 C CA . GLY A 1 122 ? -18.524 13.257 19.839 1.00 60.28 122 GLY A CA 1
ATOM 893 C C . GLY A 1 122 ? -17.399 12.556 19.069 1.00 60.28 122 GLY A C 1
ATOM 894 O O . GLY A 1 122 ? -16.283 13.074 19.035 1.00 60.28 122 GLY A O 1
ATOM 895 N N . SER A 1 123 ? -17.669 11.410 18.432 1.00 70.31 123 SER A N 1
ATOM 896 C CA . SER A 1 123 ? -16.698 10.724 17.580 1.00 70.31 123 SER A CA 1
ATOM 897 C C . SER A 1 123 ? -16.477 11.446 16.245 1.00 70.31 123 SER A C 1
ATOM 899 O O . SER A 1 123 ? -17.275 12.278 15.794 1.00 70.31 123 SER A O 1
ATOM 901 N N . LEU A 1 124 ? -15.350 11.140 15.594 1.00 72.25 124 LEU A N 1
ATOM 902 C CA . LEU A 1 124 ? -14.998 11.728 14.306 1.00 72.25 124 LEU A CA 1
ATOM 903 C C . LEU A 1 124 ? -16.063 11.363 13.253 1.00 72.25 124 LEU A C 1
ATOM 905 O O . LEU A 1 124 ? -16.194 10.210 12.852 1.00 72.25 124 LEU A O 1
ATOM 909 N N . ARG A 1 125 ? -16.795 12.371 12.762 1.00 73.19 125 ARG A N 1
ATOM 910 C CA . ARG A 1 125 ? -17.911 12.211 11.804 1.00 73.19 125 ARG A CA 1
ATOM 911 C C . ARG A 1 125 ? -17.525 11.625 10.446 1.00 73.19 125 ARG A C 1
ATOM 913 O O . ARG A 1 125 ? -18.395 11.238 9.674 1.00 73.19 125 ARG A O 1
ATOM 920 N N . GLN A 1 126 ? -16.247 11.662 10.095 1.00 76.25 126 GLN A N 1
ATOM 921 C CA . GLN A 1 126 ? -15.763 11.327 8.761 1.00 76.25 126 GLN A CA 1
ATOM 922 C C . GLN A 1 126 ? -14.523 10.459 8.866 1.00 76.25 126 GLN A C 1
ATOM 924 O O . GLN A 1 126 ? -13.699 10.674 9.750 1.00 76.25 126 GLN A O 1
ATOM 929 N N . ASP A 1 127 ? -14.342 9.554 7.910 1.00 81.19 127 ASP A N 1
ATOM 930 C CA . ASP A 1 127 ? -13.083 8.827 7.797 1.00 81.19 127 ASP A CA 1
ATOM 931 C C . ASP A 1 127 ? -11.922 9.769 7.480 1.00 81.19 127 ASP A C 1
ATOM 933 O O . ASP A 1 127 ? -12.083 10.850 6.884 1.00 81.19 127 ASP A O 1
ATOM 937 N N . ARG A 1 128 ? -10.725 9.335 7.872 1.00 85.00 128 ARG A N 1
ATOM 938 C CA . ARG A 1 128 ? -9.479 10.020 7.542 1.00 85.00 128 ARG A CA 1
ATOM 939 C C . ARG A 1 128 ? -9.182 9.879 6.052 1.00 85.00 128 ARG A C 1
ATOM 941 O O . ARG A 1 128 ? -9.775 9.081 5.330 1.00 85.00 128 ARG A O 1
ATOM 948 N N . TYR A 1 129 ? -8.262 10.709 5.572 1.00 85.69 129 TYR A N 1
ATOM 949 C CA . TYR A 1 129 ? -8.051 10.920 4.139 1.00 85.69 129 TYR A CA 1
ATOM 950 C C . TYR A 1 129 ? -7.549 9.661 3.426 1.00 85.69 129 TYR A C 1
ATOM 952 O O . TYR A 1 129 ? -7.943 9.423 2.289 1.00 85.69 129 TYR A O 1
ATOM 960 N N . CYS A 1 130 ? -6.746 8.824 4.092 1.00 81.25 130 CYS A N 1
ATOM 961 C CA . CYS A 1 130 ? -6.212 7.604 3.484 1.00 81.25 130 CYS A CA 1
ATOM 962 C C . CYS A 1 130 ? -7.321 6.643 3.007 1.00 81.25 130 CYS A C 1
ATOM 964 O O . CYS A 1 130 ? -7.121 5.904 2.049 1.00 81.25 130 CYS A O 1
ATOM 966 N N . ILE A 1 131 ? -8.504 6.714 3.624 1.00 82.81 131 ILE A N 1
ATOM 967 C CA . ILE A 1 131 ? -9.716 5.999 3.224 1.00 82.81 131 ILE A CA 1
ATOM 968 C C . ILE A 1 131 ? -10.599 6.914 2.379 1.00 82.81 131 ILE A C 1
ATOM 970 O O . ILE A 1 131 ? -10.918 6.613 1.234 1.00 82.81 131 ILE A O 1
ATOM 974 N N . ARG A 1 132 ? -10.965 8.077 2.924 1.00 85.12 132 ARG A N 1
ATOM 975 C CA . ARG A 1 132 ? -11.984 8.959 2.351 1.00 85.12 132 ARG A CA 1
ATOM 976 C C . ARG A 1 132 ? -11.625 9.514 0.976 1.00 85.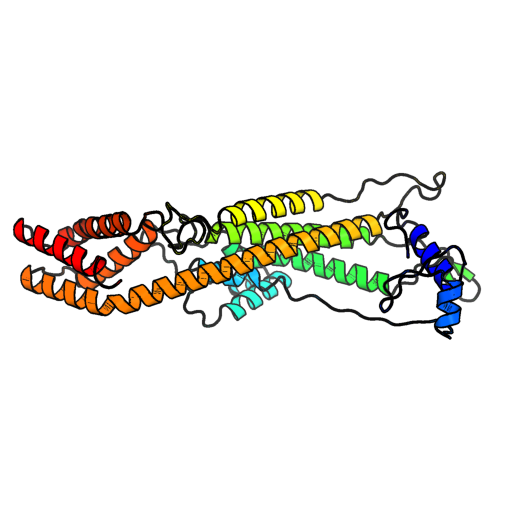12 132 ARG A C 1
ATOM 978 O O . ARG A 1 132 ? -12.523 9.775 0.181 1.00 85.12 132 ARG A O 1
ATOM 985 N N . THR A 1 133 ? -10.339 9.739 0.719 1.00 86.69 133 THR A N 1
ATOM 986 C CA . THR A 1 133 ? -9.852 10.299 -0.546 1.00 86.69 133 THR A CA 1
ATOM 987 C C . THR A 1 133 ? -9.160 9.262 -1.431 1.00 86.69 133 THR A C 1
ATOM 989 O O . THR A 1 133 ? -8.485 9.644 -2.383 1.00 86.69 133 THR A O 1
ATOM 992 N N . ALA A 1 134 ? -9.284 7.963 -1.126 1.00 84.75 134 ALA A N 1
ATOM 993 C CA . ALA A 1 134 ? -8.593 6.892 -1.849 1.00 84.75 134 ALA A CA 1
ATOM 994 C C . ALA A 1 134 ? -8.897 6.906 -3.355 1.00 84.75 134 ALA A C 1
ATOM 996 O O . ALA A 1 134 ? -7.968 6.859 -4.156 1.00 84.75 134 ALA A O 1
ATOM 997 N N . ALA A 1 135 ? -10.166 7.067 -3.747 1.00 84.44 135 ALA A N 1
ATOM 998 C CA . ALA A 1 135 ? -10.554 7.109 -5.159 1.00 84.44 135 ALA A CA 1
ATOM 999 C C . ALA A 1 135 ? -9.890 8.271 -5.919 1.00 84.44 135 ALA A C 1
ATOM 1001 O O . ALA A 1 135 ? -9.369 8.100 -7.018 1.00 84.44 135 ALA A O 1
ATOM 1002 N N . GLN A 1 136 ? -9.866 9.459 -5.310 1.00 85.25 136 GLN A N 1
ATOM 1003 C CA . GLN A 1 136 ? -9.209 10.642 -5.866 1.00 85.25 136 GLN A CA 1
ATOM 1004 C C . GLN A 1 136 ? -7.691 10.447 -5.928 1.00 85.25 136 GLN A C 1
ATOM 1006 O O . GLN A 1 136 ? -7.052 10.830 -6.903 1.00 85.25 136 GLN A O 1
ATOM 1011 N N . TYR A 1 137 ? -7.105 9.830 -4.906 1.00 86.38 137 TYR A N 1
ATOM 1012 C CA . TYR A 1 137 ? -5.668 9.608 -4.841 1.00 86.38 137 TYR A CA 1
ATOM 1013 C C . TYR A 1 137 ? -5.188 8.581 -5.881 1.00 86.38 137 TYR A C 1
ATOM 1015 O O . TYR A 1 137 ? -4.191 8.825 -6.560 1.00 86.38 137 TYR A O 1
ATOM 1023 N N . ILE A 1 138 ? -5.924 7.476 -6.050 1.00 84.12 138 ILE A N 1
ATOM 1024 C CA . ILE A 1 138 ? -5.667 6.446 -7.068 1.00 84.12 138 ILE A CA 1
ATOM 1025 C C . ILE A 1 138 ? -5.866 7.012 -8.476 1.00 84.12 138 ILE A C 1
ATOM 1027 O O . ILE A 1 138 ? -5.063 6.712 -9.353 1.00 84.12 138 ILE A O 1
ATOM 1031 N N . SER A 1 139 ? -6.881 7.858 -8.692 1.00 86.06 139 SER A N 1
ATOM 1032 C CA . SER A 1 139 ? -7.207 8.380 -10.028 1.00 86.06 139 SER A CA 1
ATOM 1033 C C . SER A 1 139 ? -6.027 9.050 -10.728 1.00 86.06 139 SER A C 1
ATOM 1035 O O . SER A 1 139 ? -5.696 8.677 -11.847 1.00 86.06 139 SER A O 1
ATOM 1037 N N . ARG A 1 140 ? -5.304 9.932 -10.026 1.00 87.69 140 ARG A N 1
ATOM 1038 C CA . ARG A 1 140 ? -4.103 10.591 -10.557 1.00 87.69 140 ARG A CA 1
ATOM 1039 C C . ARG A 1 140 ? -3.020 9.586 -10.959 1.00 87.69 140 ARG A C 1
ATOM 1041 O O . ARG A 1 140 ? -2.331 9.778 -11.951 1.00 87.69 140 ARG A O 1
ATOM 1048 N N . VAL A 1 141 ? -2.845 8.523 -10.174 1.00 88.94 141 VAL A N 1
ATOM 1049 C CA . VAL A 1 141 ? -1.865 7.476 -10.492 1.00 88.94 141 VAL A CA 1
ATOM 1050 C C . VAL A 1 141 ? -2.304 6.688 -11.724 1.00 88.94 141 VAL A C 1
ATOM 1052 O O . VAL A 1 141 ? -1.471 6.363 -12.564 1.00 88.94 141 VAL A O 1
ATOM 1055 N N . LEU A 1 142 ? -3.599 6.394 -11.849 1.00 83.75 142 LEU A N 1
ATOM 1056 C CA . LEU A 1 142 ? -4.140 5.672 -12.993 1.00 83.75 142 LEU A CA 1
ATOM 1057 C C . LEU A 1 142 ? -4.006 6.484 -14.291 1.00 83.75 142 LEU A C 1
ATOM 1059 O O . LEU A 1 142 ? -3.579 5.917 -15.292 1.00 83.75 142 LEU A O 1
ATOM 1063 N N . GLU A 1 143 ? -4.256 7.798 -14.255 1.00 87.44 143 GLU A N 1
ATOM 1064 C CA . GLU A 1 143 ? -4.019 8.715 -15.385 1.00 87.44 143 GLU A CA 1
ATOM 1065 C C . GLU A 1 143 ? -2.561 8.607 -15.886 1.00 87.44 143 GLU A C 1
ATOM 1067 O O . GLU A 1 143 ? -2.303 8.368 -17.070 1.00 87.44 143 GLU A O 1
ATOM 1072 N N . ASP A 1 144 ? -1.594 8.696 -14.964 1.00 87.44 144 ASP A N 1
ATOM 1073 C CA . ASP A 1 144 ? -0.161 8.591 -15.264 1.00 87.44 144 ASP A CA 1
ATOM 1074 C C . ASP A 1 144 ? 0.231 7.208 -15.819 1.00 87.44 144 ASP A C 1
ATOM 1076 O O . ASP A 1 144 ? 1.039 7.114 -16.751 1.00 87.44 144 ASP A O 1
ATOM 1080 N N . LEU A 1 145 ? -0.336 6.127 -15.271 1.00 83.31 145 LEU A N 1
ATOM 1081 C CA . LEU A 1 145 ? -0.071 4.754 -15.710 1.00 83.31 145 LEU A CA 1
ATOM 1082 C C . LEU A 1 145 ? -0.673 4.451 -17.084 1.00 83.31 145 LEU A C 1
ATOM 1084 O O . LEU A 1 145 ? -0.025 3.775 -17.882 1.00 83.31 145 LEU A O 1
ATOM 1088 N N . LEU A 1 146 ? -1.870 4.957 -17.388 1.00 85.06 146 LEU A N 1
ATOM 1089 C CA . LEU A 1 146 ? -2.496 4.811 -18.704 1.00 85.06 146 LEU A CA 1
ATOM 1090 C C . LEU A 1 146 ? -1.666 5.518 -19.778 1.00 85.06 146 LEU A C 1
ATOM 1092 O O . LEU A 1 146 ? -1.371 4.931 -20.823 1.00 85.06 146 LEU A O 1
ATOM 1096 N N . LEU A 1 147 ? -1.205 6.738 -19.490 1.00 84.75 147 LEU A N 1
ATOM 1097 C CA . LEU A 1 147 ? -0.316 7.467 -20.387 1.00 84.75 147 LEU A CA 1
ATOM 1098 C C . LEU A 1 147 ? 1.029 6.748 -20.560 1.00 84.75 147 LEU A C 1
ATOM 1100 O O . LEU A 1 147 ? 1.514 6.614 -21.684 1.00 84.75 147 LEU A O 1
ATOM 1104 N N . ALA A 1 148 ? 1.629 6.250 -19.475 1.00 80.62 148 ALA A N 1
ATOM 1105 C CA . ALA A 1 148 ? 2.863 5.472 -19.551 1.00 80.62 148 ALA A CA 1
ATOM 1106 C C . ALA A 1 148 ? 2.674 4.184 -20.369 1.00 80.62 148 ALA A C 1
ATOM 1108 O O . ALA A 1 148 ? 3.509 3.863 -21.212 1.00 80.62 148 ALA A O 1
ATOM 1109 N N . HIS A 1 149 ? 1.557 3.478 -20.182 1.00 80.06 149 HIS A N 1
ATOM 1110 C CA . HIS A 1 149 ? 1.215 2.283 -20.946 1.00 80.06 149 HIS A CA 1
ATOM 1111 C C . HIS A 1 149 ? 1.083 2.584 -22.442 1.00 80.06 149 HIS A C 1
ATOM 1113 O O . HIS A 1 149 ? 1.630 1.844 -23.259 1.00 80.06 149 HIS A O 1
ATOM 1119 N N . GLN A 1 150 ? 0.404 3.673 -22.813 1.00 82.44 150 GLN A N 1
ATOM 1120 C CA . GLN A 1 150 ? 0.301 4.110 -24.206 1.00 82.44 150 GLN A CA 1
ATOM 1121 C C . GLN A 1 150 ? 1.682 4.423 -24.797 1.00 82.44 150 GLN A C 1
ATOM 1123 O O . GLN A 1 150 ? 1.995 3.953 -25.888 1.00 82.44 150 GLN A O 1
ATOM 1128 N N . GLN A 1 151 ? 2.514 5.173 -24.066 1.00 79.75 151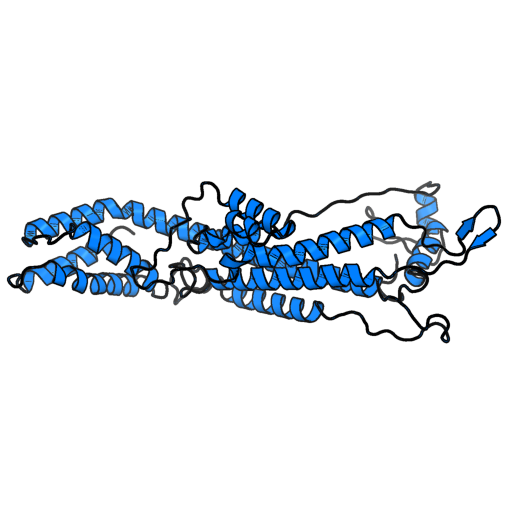 GLN A N 1
ATOM 1129 C CA . GLN A 1 151 ? 3.871 5.541 -24.487 1.00 79.75 151 GLN A CA 1
ATOM 1130 C C . GLN A 1 151 ? 4.732 4.301 -24.758 1.00 79.75 151 GLN A C 1
ATOM 1132 O O . GLN A 1 151 ? 5.275 4.166 -25.850 1.00 79.75 151 GLN A O 1
ATOM 1137 N N . ILE A 1 152 ? 4.775 3.363 -23.808 1.00 73.88 152 ILE A N 1
ATOM 1138 C CA . ILE A 1 152 ? 5.535 2.111 -23.935 1.00 73.88 152 ILE A CA 1
ATOM 1139 C C . ILE A 1 152 ? 4.973 1.241 -25.060 1.00 73.88 152 ILE A C 1
ATOM 1141 O O . ILE A 1 152 ? 5.733 0.645 -25.811 1.00 73.88 152 ILE A O 1
ATOM 1145 N N . THR A 1 153 ? 3.647 1.163 -25.200 1.00 75.19 153 THR A N 1
ATOM 1146 C CA . THR A 1 153 ? 3.018 0.354 -26.254 1.00 75.19 153 THR A CA 1
ATOM 1147 C C . THR A 1 153 ? 3.400 0.867 -27.639 1.00 75.19 153 THR A C 1
ATOM 1149 O O . THR A 1 153 ? 3.722 0.059 -28.503 1.00 75.19 153 THR A O 1
ATOM 1152 N N . ILE A 1 154 ? 3.403 2.185 -27.852 1.00 74.44 154 ILE A N 1
ATOM 1153 C CA . ILE A 1 154 ? 3.849 2.776 -29.119 1.00 74.44 154 ILE A CA 1
ATOM 1154 C C . ILE A 1 154 ? 5.324 2.452 -29.363 1.00 74.44 154 ILE A C 1
ATOM 1156 O O . ILE A 1 154 ? 5.662 1.970 -30.440 1.00 74.44 154 ILE A O 1
ATOM 1160 N N . GLU A 1 155 ? 6.190 2.658 -28.369 1.00 73.94 155 GLU A N 1
ATOM 1161 C CA . GLU A 1 155 ? 7.625 2.398 -28.520 1.00 73.94 155 GLU A CA 1
ATOM 1162 C C . GLU A 1 155 ? 7.920 0.921 -28.822 1.00 73.94 155 GLU A C 1
ATOM 1164 O O . GLU A 1 155 ? 8.667 0.621 -29.748 1.00 73.94 155 GLU A O 1
ATOM 1169 N N . CYS A 1 156 ? 7.291 -0.017 -28.106 1.00 69.19 156 CYS A N 1
ATOM 1170 C CA . CYS A 1 156 ? 7.450 -1.454 -28.355 1.00 69.19 156 CYS A CA 1
ATOM 1171 C C . CYS A 1 156 ? 7.041 -1.880 -29.774 1.00 69.19 156 CYS A C 1
ATOM 1173 O O . CYS A 1 156 ? 7.439 -2.956 -30.210 1.00 69.19 156 CYS A O 1
ATOM 1175 N N . ASN A 1 157 ? 6.243 -1.066 -30.472 1.00 73.31 157 ASN A N 1
ATOM 1176 C CA . ASN A 1 157 ? 5.797 -1.302 -31.845 1.00 73.31 157 ASN A CA 1
ATOM 1177 C C . ASN A 1 157 ? 6.403 -0.295 -32.843 1.00 73.31 157 ASN A C 1
ATOM 1179 O O . ASN A 1 157 ? 5.921 -0.189 -33.969 1.00 73.31 157 ASN A O 1
ATOM 1183 N N . SER A 1 158 ? 7.429 0.462 -32.444 1.00 70.62 158 SER A N 1
ATOM 1184 C CA . SER A 1 158 ? 8.123 1.424 -33.304 1.00 70.62 158 SER A CA 1
ATOM 1185 C C . SER A 1 158 ? 9.386 0.810 -33.910 1.00 70.62 158 SER A C 1
ATOM 1187 O O . SER A 1 158 ? 10.076 0.019 -33.268 1.00 70.62 158 SER A O 1
ATOM 1189 N N . ALA A 1 159 ? 9.726 1.215 -35.135 1.00 68.88 159 ALA A N 1
ATOM 1190 C CA . ALA A 1 159 ? 11.052 0.975 -35.696 1.00 68.88 159 ALA A CA 1
ATOM 1191 C C . ALA A 1 159 ? 12.054 1.911 -34.997 1.00 68.88 159 ALA A C 1
ATOM 1193 O O . ALA A 1 159 ? 11.935 3.135 -35.083 1.00 68.88 159 ALA A O 1
ATOM 1194 N N . ILE A 1 160 ? 12.985 1.335 -34.234 1.00 67.44 160 ILE A N 1
ATOM 1195 C CA . ILE A 1 160 ? 13.973 2.071 -33.421 1.00 67.44 160 ILE A CA 1
ATOM 1196 C C . ILE A 1 160 ? 15.406 1.922 -33.953 1.00 67.44 160 ILE A C 1
ATOM 1198 O O . ILE A 1 160 ? 16.366 2.320 -33.289 1.00 67.44 160 ILE A O 1
ATOM 1202 N N . ASP A 1 161 ? 15.551 1.308 -35.122 1.00 64.69 161 ASP A N 1
ATOM 1203 C CA . ASP A 1 161 ? 16.792 1.156 -35.864 1.00 64.69 161 ASP A CA 1
ATOM 1204 C C . ASP A 1 161 ? 17.132 2.416 -36.672 1.00 64.69 161 ASP A C 1
ATOM 1206 O O . ASP A 1 161 ? 16.347 3.358 -36.794 1.00 64.69 161 ASP A O 1
ATOM 1210 N N . ASN A 1 162 ? 18.373 2.477 -37.154 1.00 63.00 162 ASN A N 1
ATOM 1211 C CA . ASN A 1 162 ? 18.862 3.607 -37.931 1.00 63.00 162 ASN A CA 1
ATOM 1212 C C . ASN A 1 162 ? 19.999 3.169 -38.874 1.00 63.00 162 ASN A C 1
ATOM 1214 O O . ASN A 1 162 ? 20.951 2.543 -38.393 1.00 63.00 162 ASN A O 1
ATOM 1218 N N . PRO A 1 163 ? 19.979 3.569 -40.162 1.00 68.25 163 PRO A N 1
ATOM 1219 C CA . PRO A 1 163 ? 18.930 4.355 -40.831 1.00 68.25 163 PRO A CA 1
ATOM 1220 C C . PRO A 1 163 ? 17.666 3.535 -41.135 1.00 68.25 163 PRO A C 1
ATOM 1222 O O . PRO A 1 163 ? 17.746 2.321 -41.294 1.00 68.25 163 PRO A O 1
ATOM 1225 N N . LEU A 1 164 ? 16.523 4.212 -41.266 1.00 68.44 164 LEU A N 1
ATOM 1226 C CA . LEU A 1 164 ? 15.312 3.621 -41.842 1.00 68.44 164 LEU A CA 1
ATOM 1227 C C . LEU A 1 164 ? 15.403 3.639 -43.373 1.00 68.44 164 LEU A C 1
ATOM 1229 O O . LEU A 1 164 ? 16.048 4.525 -43.937 1.00 68.44 164 LEU A O 1
ATOM 1233 N N . ILE A 1 165 ? 14.754 2.680 -44.033 1.00 75.00 165 ILE A N 1
ATOM 1234 C CA . ILE A 1 165 ? 14.728 2.555 -45.496 1.00 75.00 165 ILE A CA 1
ATOM 1235 C C . ILE A 1 165 ? 13.315 2.873 -45.993 1.00 75.00 165 ILE A C 1
ATOM 1237 O O . ILE A 1 165 ? 12.356 2.252 -45.539 1.00 75.00 165 ILE A O 1
ATOM 1241 N N . ASP A 1 166 ? 13.206 3.819 -46.924 1.00 80.31 166 ASP A N 1
ATOM 1242 C CA . ASP A 1 166 ? 11.964 4.214 -47.598 1.00 80.31 166 ASP A CA 1
ATOM 1243 C C . ASP A 1 166 ? 12.244 4.376 -49.099 1.00 80.31 166 ASP A C 1
ATOM 1245 O O . ASP A 1 166 ? 13.032 5.243 -49.470 1.00 80.31 166 ASP A O 1
ATOM 1249 N N . ASP A 1 167 ? 11.686 3.506 -49.948 1.00 78.38 167 ASP A N 1
ATOM 1250 C CA . ASP A 1 167 ? 11.894 3.491 -51.410 1.00 78.38 167 ASP A CA 1
ATOM 1251 C C . ASP A 1 167 ? 13.368 3.734 -51.838 1.00 78.38 167 ASP A C 1
ATOM 1253 O O . ASP A 1 167 ? 13.688 4.683 -52.556 1.00 78.38 167 ASP A O 1
ATOM 1257 N N . ASP A 1 168 ? 14.289 2.894 -51.340 1.00 77.75 168 ASP A N 1
ATOM 1258 C CA . ASP A 1 168 ? 15.758 2.964 -51.522 1.00 77.75 168 ASP A CA 1
ATOM 1259 C C . ASP A 1 168 ? 16.461 4.214 -50.941 1.00 77.75 168 ASP A C 1
ATOM 1261 O O . ASP A 1 168 ? 17.676 4.388 -51.091 1.00 77.75 168 ASP A O 1
ATOM 1265 N N . SER A 1 169 ? 15.734 5.067 -50.216 1.00 67.38 169 SER A N 1
ATOM 1266 C CA . SER A 1 169 ? 16.271 6.226 -49.499 1.00 67.38 169 SER A CA 1
ATOM 1267 C C . SER A 1 169 ? 16.522 5.915 -48.025 1.00 67.38 169 SER A C 1
ATOM 1269 O O . SER A 1 169 ? 15.712 5.282 -47.350 1.00 67.38 169 SER A O 1
ATOM 1271 N N . TYR A 1 170 ? 17.645 6.408 -47.499 1.00 73.06 170 TYR A N 1
ATOM 1272 C CA . TYR A 1 170 ? 18.000 6.273 -46.086 1.00 73.06 170 TYR A CA 1
ATOM 1273 C C . TYR A 1 170 ? 17.536 7.496 -45.295 1.00 73.06 170 TYR A C 1
ATOM 1275 O O . TYR A 1 170 ? 18.036 8.605 -45.502 1.00 73.06 170 TYR A O 1
ATOM 1283 N N . ILE A 1 171 ? 16.614 7.294 -44.356 1.00 65.69 171 ILE A N 1
ATOM 1284 C CA . ILE A 1 171 ? 16.106 8.346 -43.474 1.00 65.69 171 ILE A CA 1
ATOM 1285 C C . ILE A 1 171 ? 16.713 8.171 -42.082 1.00 65.69 171 ILE A C 1
ATOM 1287 O O . ILE A 1 171 ? 16.526 7.154 -41.414 1.00 65.69 171 ILE A O 1
ATOM 1291 N N . THR A 1 172 ? 17.432 9.195 -41.623 1.00 58.69 172 THR A N 1
ATOM 1292 C CA . THR A 1 172 ? 18.002 9.231 -40.271 1.00 58.69 172 THR A CA 1
ATOM 1293 C C . THR A 1 172 ? 16.926 9.622 -39.260 1.00 58.69 172 THR A C 1
ATOM 1295 O O . THR A 1 172 ? 16.396 10.734 -39.323 1.00 58.69 172 THR A O 1
ATOM 1298 N N . PHE A 1 173 ? 16.633 8.752 -38.291 1.00 57.03 173 PHE A N 1
ATOM 1299 C CA . PHE A 1 173 ? 15.642 9.015 -37.241 1.00 57.03 173 PHE A CA 1
ATOM 1300 C C . PHE A 1 173 ? 16.287 9.235 -35.864 1.00 57.03 173 PHE A C 1
ATOM 1302 O O . PHE A 1 173 ? 17.391 8.773 -35.578 1.00 57.03 173 PHE A O 1
ATOM 1309 N N . LYS A 1 174 ? 15.583 9.966 -34.988 1.00 53.31 174 LYS A N 1
ATOM 1310 C CA . LYS A 1 174 ? 15.962 10.184 -33.586 1.00 53.31 174 LYS A CA 1
ATOM 1311 C C . LYS A 1 174 ? 14.892 9.596 -32.673 1.00 53.31 174 LYS A C 1
ATOM 1313 O O . LYS A 1 174 ? 13.763 10.077 -32.658 1.00 53.31 174 LYS A O 1
ATOM 1318 N N . ARG A 1 175 ? 15.284 8.590 -31.888 1.00 54.44 175 ARG A N 1
ATOM 1319 C CA . ARG A 1 175 ? 14.435 7.890 -30.915 1.00 54.44 175 ARG A CA 1
ATOM 1320 C C . ARG A 1 175 ? 13.762 8.854 -29.926 1.00 54.44 175 ARG A C 1
ATOM 1322 O O . ARG A 1 175 ? 14.346 9.870 -29.539 1.00 54.44 175 ARG A O 1
ATOM 1329 N N . ARG A 1 176 ? 12.545 8.518 -29.489 1.00 56.44 176 ARG A N 1
ATOM 1330 C CA . ARG A 1 176 ? 11.791 9.260 -28.467 1.00 56.44 176 ARG A CA 1
ATOM 1331 C C . ARG A 1 176 ? 12.115 8.725 -27.054 1.00 56.44 176 ARG A C 1
ATOM 1333 O O . ARG A 1 176 ? 12.362 7.536 -26.898 1.00 56.44 176 ARG A O 1
ATOM 1340 N N . PRO A 1 177 ? 12.133 9.567 -26.004 1.00 56.88 177 PRO A N 1
ATOM 1341 C CA . PRO A 1 177 ? 12.422 9.109 -24.642 1.00 56.88 177 PRO A CA 1
ATOM 1342 C C . PRO A 1 177 ? 11.291 8.290 -23.991 1.00 56.88 177 PRO A C 1
ATOM 1344 O O . PRO A 1 177 ? 10.222 8.835 -23.712 1.00 56.88 177 PRO A O 1
ATOM 1347 N N . ASP A 1 178 ? 11.595 7.055 -23.575 1.00 65.62 178 ASP A N 1
ATOM 1348 C CA . ASP A 1 178 ? 10.739 6.232 -22.688 1.00 65.62 178 ASP A CA 1
ATOM 1349 C C . ASP A 1 178 ? 10.899 6.553 -21.197 1.00 65.62 178 ASP A C 1
ATOM 1351 O O . ASP A 1 178 ? 10.113 6.127 -20.347 1.00 65.62 178 ASP A O 1
ATOM 1355 N N . THR A 1 179 ? 11.926 7.325 -20.844 1.00 77.00 179 THR A N 1
ATOM 1356 C CA . THR A 1 179 ? 12.265 7.662 -19.453 1.00 77.00 179 THR A CA 1
ATOM 1357 C C . THR A 1 179 ? 11.103 8.326 -18.734 1.00 77.00 179 THR A C 1
ATOM 1359 O O . THR A 1 179 ? 10.838 8.010 -17.577 1.00 77.00 179 THR A O 1
ATOM 1362 N N . SER A 1 180 ? 10.348 9.167 -19.446 1.00 83.81 180 SER A N 1
ATOM 1363 C CA . SER A 1 180 ? 9.161 9.831 -18.911 1.00 83.81 180 SER A CA 1
ATOM 1364 C C . SER A 1 180 ? 8.046 8.844 -18.544 1.00 83.81 180 SER A C 1
ATOM 1366 O O . SER A 1 180 ? 7.307 9.096 -17.593 1.00 83.81 180 SER A O 1
ATOM 1368 N N . ALA A 1 181 ? 7.896 7.729 -19.266 1.00 82.00 181 ALA A N 1
ATOM 1369 C CA . ALA A 1 181 ? 6.922 6.692 -18.924 1.00 82.00 181 ALA A CA 1
ATOM 1370 C C . ALA A 1 181 ? 7.351 5.956 -17.646 1.00 82.00 181 ALA A C 1
ATOM 1372 O O . ALA A 1 181 ? 6.560 5.796 -16.718 1.00 82.00 181 ALA A O 1
ATOM 1373 N N . MET A 1 182 ? 8.633 5.592 -17.548 1.00 85.06 182 MET A N 1
ATOM 1374 C CA . MET A 1 182 ? 9.182 4.928 -16.361 1.00 85.06 182 MET A CA 1
ATOM 1375 C C . MET A 1 182 ? 9.141 5.803 -15.108 1.00 85.06 182 MET A C 1
ATOM 1377 O O . MET A 1 182 ? 8.881 5.287 -14.021 1.00 85.06 182 MET A O 1
ATOM 1381 N N . GLU A 1 183 ? 9.369 7.110 -15.244 1.00 89.25 183 GLU A N 1
ATOM 1382 C CA . GLU A 1 183 ? 9.264 8.068 -14.141 1.00 89.25 183 GLU A CA 1
ATOM 1383 C C . GLU A 1 183 ? 7.826 8.223 -13.643 1.00 89.25 183 GLU A C 1
ATOM 1385 O O . GLU A 1 183 ? 7.614 8.163 -12.432 1.00 89.25 183 GLU A O 1
ATOM 1390 N N . LYS A 1 184 ? 6.837 8.319 -14.547 1.00 86.94 184 LYS A N 1
ATOM 1391 C CA . LYS A 1 184 ? 5.408 8.305 -14.180 1.00 86.94 184 LYS A CA 1
ATOM 1392 C C . LYS A 1 184 ? 5.045 7.045 -13.403 1.00 86.94 184 LYS A C 1
ATOM 1394 O O . LYS A 1 184 ? 4.502 7.139 -12.304 1.00 86.94 184 LYS A O 1
ATOM 1399 N N . CYS A 1 185 ? 5.428 5.872 -13.914 1.00 86.19 185 CYS A N 1
ATOM 1400 C CA . CYS A 1 185 ? 5.207 4.606 -13.217 1.00 86.19 185 CYS A CA 1
ATOM 1401 C C . CYS A 1 185 ? 5.833 4.610 -11.816 1.00 86.19 185 CYS A C 1
ATOM 1403 O O . CYS A 1 185 ? 5.185 4.217 -10.850 1.00 86.19 185 CYS A O 1
ATOM 1405 N N . ARG A 1 186 ? 7.076 5.084 -11.679 1.00 92.00 186 ARG A N 1
ATOM 1406 C CA . ARG A 1 186 ? 7.799 5.086 -10.398 1.00 92.00 186 ARG A CA 1
ATOM 1407 C C . ARG A 1 186 ? 7.201 6.052 -9.377 1.00 92.00 186 ARG A C 1
ATOM 1409 O O . ARG A 1 186 ? 7.066 5.695 -8.209 1.00 92.00 186 ARG A O 1
ATOM 1416 N N . GLN A 1 187 ? 6.793 7.241 -9.812 1.00 92.88 187 GLN A N 1
ATOM 1417 C CA . GLN A 1 187 ? 6.079 8.204 -8.967 1.00 92.88 187 GLN A CA 1
ATOM 1418 C C . GLN A 1 187 ? 4.696 7.676 -8.564 1.00 92.88 187 GLN A C 1
ATOM 1420 O O . GLN A 1 187 ? 4.285 7.830 -7.411 1.00 92.88 187 GLN A O 1
ATOM 1425 N N . GLY A 1 188 ? 4.002 6.999 -9.482 1.00 88.94 188 GLY A N 1
ATOM 1426 C CA . GLY A 1 188 ? 2.752 6.294 -9.213 1.00 88.94 188 GLY A CA 1
ATOM 1427 C C . GLY A 1 188 ? 2.909 5.218 -8.137 1.00 88.94 188 GLY A C 1
ATOM 1428 O O . GLY A 1 188 ? 2.174 5.225 -7.150 1.00 88.94 188 GLY A O 1
ATOM 1429 N N . ILE A 1 189 ? 3.926 4.362 -8.268 1.00 89.62 189 ILE A N 1
ATOM 1430 C CA . ILE A 1 189 ? 4.295 3.330 -7.286 1.00 89.62 189 ILE A CA 1
ATOM 1431 C C . ILE A 1 189 ? 4.531 3.943 -5.900 1.00 89.62 189 ILE A C 1
ATOM 1433 O O . ILE A 1 189 ? 3.957 3.478 -4.916 1.00 89.62 189 ILE A O 1
ATOM 1437 N N . GLN A 1 190 ? 5.327 5.012 -5.810 1.00 95.81 190 GLN A N 1
ATOM 1438 C CA . GLN A 1 190 ? 5.585 5.691 -4.536 1.00 95.81 190 GLN A CA 1
ATOM 1439 C C . GLN A 1 190 ? 4.311 6.289 -3.933 1.00 95.81 190 GLN A C 1
ATOM 1441 O O . GLN A 1 190 ? 4.111 6.222 -2.718 1.00 95.81 190 GLN A O 1
ATOM 1446 N N . SER A 1 191 ? 3.436 6.839 -4.773 1.00 92.75 191 SER A N 1
ATOM 1447 C CA . SER A 1 191 ? 2.167 7.416 -4.336 1.00 92.75 191 SER A CA 1
ATOM 1448 C C . SER A 1 191 ? 1.266 6.336 -3.735 1.00 92.75 191 SER A C 1
ATOM 1450 O O . SER A 1 191 ? 0.817 6.474 -2.596 1.00 92.75 191 SER A O 1
ATOM 1452 N N . ILE A 1 192 ? 1.053 5.228 -4.452 1.00 88.94 192 ILE A N 1
ATOM 1453 C CA . ILE A 1 192 ? 0.274 4.086 -3.950 1.00 88.94 192 ILE A CA 1
ATOM 1454 C C . ILE A 1 192 ? 0.895 3.530 -2.669 1.00 88.94 192 ILE A C 1
ATOM 1456 O O . ILE A 1 192 ? 0.178 3.328 -1.691 1.00 88.94 192 ILE A O 1
ATOM 1460 N N . GLY A 1 193 ? 2.220 3.376 -2.624 1.00 91.38 193 GLY A N 1
ATOM 1461 C CA . GLY A 1 193 ? 2.922 2.946 -1.418 1.00 91.38 193 GLY A CA 1
ATOM 1462 C C . GLY A 1 193 ? 2.648 3.863 -0.227 1.00 91.38 193 GLY A C 1
ATOM 1463 O O . GLY A 1 193 ? 2.309 3.390 0.852 1.00 91.38 193 GLY A O 1
ATOM 1464 N N . ARG A 1 194 ? 2.675 5.186 -0.419 1.00 94.56 194 ARG A N 1
ATOM 1465 C CA . ARG A 1 194 ? 2.350 6.140 0.648 1.00 94.56 194 ARG A CA 1
ATOM 1466 C C . ARG A 1 194 ? 0.907 6.011 1.134 1.00 94.56 194 ARG A C 1
ATOM 1468 O O . ARG A 1 194 ? 0.674 6.100 2.339 1.00 94.56 194 ARG A O 1
ATOM 1475 N N . MET A 1 195 ? -0.047 5.796 0.230 1.00 92.69 195 MET A N 1
ATOM 1476 C CA . MET A 1 195 ? -1.442 5.549 0.600 1.00 92.69 195 MET A CA 1
ATOM 1477 C C . MET A 1 195 ? -1.568 4.266 1.434 1.00 92.69 195 MET A C 1
ATOM 1479 O O . MET A 1 195 ? -2.097 4.323 2.545 1.00 92.69 195 MET A O 1
ATOM 1483 N N . ILE A 1 196 ? -1.007 3.151 0.958 1.00 90.62 196 ILE A N 1
ATOM 1484 C CA . ILE A 1 196 ? -1.019 1.849 1.645 1.00 90.62 196 ILE A CA 1
ATOM 1485 C C . ILE A 1 196 ? -0.353 1.938 3.018 1.00 90.62 196 ILE A C 1
ATOM 1487 O O . ILE A 1 196 ? -0.901 1.463 4.007 1.00 90.62 196 ILE A O 1
ATOM 1491 N N . TYR A 1 197 ? 0.790 2.613 3.116 1.00 95.69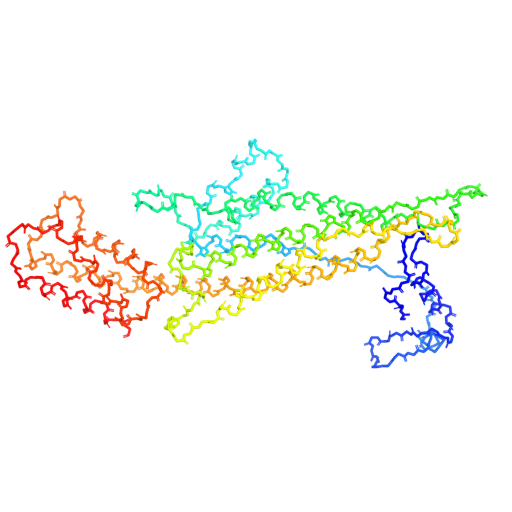 197 TYR A N 1
ATOM 1492 C CA . TYR A 1 197 ? 1.459 2.876 4.387 1.00 95.69 197 TYR A CA 1
ATOM 1493 C C . TYR A 1 197 ? 0.544 3.600 5.378 1.00 95.69 197 TYR A C 1
ATOM 1495 O O . TYR A 1 197 ? 0.401 3.169 6.522 1.00 95.69 197 TYR A O 1
ATOM 1503 N N . THR A 1 198 ? -0.119 4.677 4.943 1.00 94.75 198 THR A N 1
ATOM 1504 C CA . THR A 1 198 ? -1.031 5.424 5.822 1.00 94.75 198 THR A CA 1
ATOM 1505 C C . THR A 1 198 ? -2.245 4.601 6.246 1.00 94.75 198 THR A C 1
ATOM 1507 O O . THR A 1 198 ? -2.626 4.663 7.411 1.00 94.75 198 THR A O 1
ATOM 1510 N N . GLN A 1 199 ? -2.799 3.793 5.340 1.00 90.88 199 GLN A N 1
ATOM 1511 C CA . GLN A 1 199 ? -3.897 2.863 5.613 1.00 90.88 199 GLN A CA 1
ATOM 1512 C C . GLN A 1 199 ? -3.488 1.789 6.631 1.00 90.88 199 GLN A C 1
ATOM 1514 O O . GLN A 1 199 ? -4.189 1.556 7.613 1.00 90.88 199 GLN A O 1
ATOM 1519 N N . CYS A 1 200 ? -2.308 1.195 6.453 1.00 93.38 200 CYS A N 1
ATOM 1520 C CA . CYS A 1 200 ? -1.765 0.185 7.353 1.00 93.38 200 CYS A CA 1
ATOM 1521 C C . CYS A 1 200 ? -1.515 0.744 8.766 1.00 93.38 200 CYS A C 1
ATOM 1523 O O . CYS A 1 200 ? -1.869 0.116 9.762 1.00 93.38 200 CYS A O 1
ATOM 1525 N N . ARG A 1 201 ? -0.980 1.967 8.889 1.00 94.19 201 ARG A N 1
ATOM 1526 C CA . ARG A 1 201 ? -0.837 2.609 10.209 1.00 94.19 201 ARG A CA 1
ATOM 1527 C C . ARG A 1 201 ? -2.176 2.922 10.865 1.00 94.19 201 ARG A C 1
ATOM 1529 O O . ARG A 1 201 ? -2.268 2.868 12.088 1.00 94.19 201 ARG A O 1
ATOM 1536 N N . GLU A 1 202 ? -3.196 3.258 10.077 1.00 93.19 202 GLU A N 1
ATOM 1537 C CA . GLU A 1 202 ? -4.519 3.594 10.603 1.00 93.19 202 GLU A CA 1
ATOM 1538 C C . GLU A 1 202 ? -5.191 2.398 11.291 1.00 93.19 202 GLU A C 1
ATOM 1540 O O . GLU A 1 202 ? -5.764 2.580 12.366 1.00 93.19 202 GLU A O 1
ATOM 1545 N N . ILE A 1 203 ? -5.046 1.185 10.738 1.00 94.00 203 ILE A N 1
ATOM 1546 C CA . ILE A 1 203 ? -5.558 -0.055 11.353 1.00 94.00 203 ILE A CA 1
ATOM 1547 C C . ILE A 1 203 ? -4.731 -0.509 12.565 1.00 94.00 203 ILE A C 1
ATOM 1549 O O . ILE A 1 203 ? -5.294 -1.058 13.506 1.00 94.00 203 ILE A O 1
ATOM 1553 N N . MET A 1 204 ? -3.417 -0.256 12.588 1.00 93.88 204 MET A N 1
ATOM 1554 C CA . MET A 1 204 ? -2.540 -0.668 13.698 1.00 93.88 204 MET A CA 1
ATOM 1555 C C . MET A 1 204 ? -2.583 0.273 14.911 1.00 93.88 204 MET A C 1
ATOM 1557 O O . MET A 1 204 ? -2.123 -0.100 15.994 1.00 93.88 204 MET A O 1
ATOM 1561 N N . ASN A 1 205 ? -3.083 1.498 14.742 1.00 94.06 205 ASN A N 1
ATOM 1562 C CA . ASN A 1 205 ? -3.104 2.506 15.794 1.00 94.06 205 ASN A CA 1
ATOM 1563 C C . ASN A 1 205 ? -4.469 2.526 16.513 1.00 94.06 205 ASN A C 1
ATOM 1565 O O . ASN A 1 205 ? -5.457 2.940 15.906 1.00 94.06 205 ASN A O 1
ATOM 1569 N N . PRO A 1 206 ? -4.533 2.197 17.819 1.00 92.88 206 PRO A N 1
ATOM 1570 C CA . PRO A 1 206 ? -5.792 2.079 18.565 1.00 92.88 206 PRO A CA 1
ATOM 1571 C C . PRO A 1 206 ? -6.581 3.396 18.643 1.00 92.88 206 PRO A C 1
ATOM 1573 O O . PRO A 1 206 ? -7.799 3.394 18.792 1.00 92.88 206 PRO A O 1
ATOM 1576 N N . THR A 1 207 ? -5.912 4.543 18.483 1.00 90.69 207 THR A N 1
ATOM 1577 C CA . THR A 1 207 ? -6.568 5.865 18.476 1.00 90.69 207 THR A CA 1
ATOM 1578 C C . THR A 1 207 ? -7.295 6.179 17.168 1.00 90.69 207 THR A C 1
ATOM 1580 O O . THR A 1 207 ? -8.070 7.134 17.096 1.00 90.69 207 THR A O 1
ATOM 1583 N N . THR A 1 208 ? -7.027 5.412 16.110 1.00 90.12 208 THR A N 1
ATOM 1584 C CA . THR A 1 208 ? -7.571 5.641 14.765 1.00 90.12 208 THR A CA 1
ATOM 1585 C C . THR A 1 208 ? -8.280 4.430 14.184 1.00 90.12 208 THR A C 1
ATOM 1587 O O . THR A 1 208 ? -9.046 4.585 13.239 1.00 90.12 208 THR A O 1
ATOM 1590 N N . SER A 1 209 ? -8.047 3.251 14.751 1.00 90.56 209 SER A N 1
ATOM 1591 C CA . SER A 1 209 ? -8.521 1.971 14.242 1.00 90.56 209 SER A CA 1
ATOM 1592 C C . SER A 1 209 ? -9.938 1.617 14.684 1.00 90.56 209 SER A C 1
ATOM 1594 O O . SER A 1 209 ? -10.464 0.611 14.226 1.00 90.56 209 SER A O 1
ATOM 1596 N N . TRP A 1 210 ? -10.567 2.440 15.532 1.00 88.56 210 TRP A N 1
ATOM 1597 C CA . TRP A 1 210 ? -11.941 2.264 16.017 1.00 88.56 210 TRP A CA 1
ATOM 1598 C C . TRP A 1 210 ? -12.154 0.971 16.811 1.00 88.56 210 TRP A C 1
ATOM 1600 O O . TRP A 1 210 ? -13.030 0.182 16.473 1.00 88.56 210 TRP A O 1
ATOM 1610 N N . GLY A 1 211 ? -11.339 0.728 17.837 1.00 90.06 211 GLY A N 1
ATOM 1611 C CA . GLY A 1 211 ? -11.509 -0.431 18.722 1.00 90.06 211 GLY A CA 1
ATOM 1612 C C . GLY A 1 211 ? -10.714 -1.676 18.320 1.00 90.06 211 GLY A C 1
ATOM 1613 O O . GLY A 1 211 ? -10.884 -2.724 18.935 1.00 90.06 211 GLY A O 1
ATOM 1614 N N . LEU A 1 212 ? -9.811 -1.582 17.333 1.00 94.25 212 LEU A N 1
ATOM 1615 C CA . LEU A 1 212 ? -8.790 -2.620 17.170 1.00 94.25 212 LEU A CA 1
ATOM 1616 C C . LEU A 1 212 ? -7.680 -2.443 18.221 1.00 94.25 212 LEU A C 1
ATOM 1618 O O . LEU A 1 212 ? -7.272 -1.305 18.489 1.00 94.25 212 LEU A O 1
ATOM 1622 N N . PRO A 1 213 ? -7.155 -3.548 18.775 1.00 94.38 213 PRO A N 1
ATOM 1623 C CA . PRO A 1 213 ? -6.068 -3.523 19.747 1.00 94.38 213 PRO A CA 1
ATOM 1624 C C . PRO A 1 213 ? -4.762 -2.959 19.165 1.00 94.38 213 PRO A C 1
ATOM 1626 O O . PRO A 1 213 ? -4.551 -2.977 17.944 1.00 94.38 213 PRO A O 1
ATOM 1629 N N . PRO A 1 214 ? -3.864 -2.433 20.023 1.00 94.31 214 PRO A N 1
ATOM 1630 C CA . PRO A 1 214 ? -2.617 -1.820 19.583 1.00 94.31 214 PRO A CA 1
ATOM 1631 C C . PRO A 1 214 ? -1.766 -2.814 18.803 1.00 94.31 214 PRO A C 1
ATOM 1633 O O . PRO A 1 214 ? -1.554 -3.942 19.239 1.00 94.31 214 PRO A O 1
ATOM 1636 N N . ASN A 1 215 ? -1.269 -2.397 17.635 1.00 93.00 215 ASN A N 1
ATOM 1637 C CA . ASN A 1 215 ? -0.486 -3.264 16.754 1.00 93.00 215 ASN A CA 1
ATOM 1638 C C . ASN A 1 215 ? -1.178 -4.614 16.475 1.00 93.00 215 ASN A C 1
ATOM 1640 O O . ASN A 1 215 ? -0.501 -5.633 16.342 1.00 93.00 215 ASN A O 1
ATOM 1644 N N . LEU A 1 216 ? -2.516 -4.616 16.405 1.00 93.50 216 LEU A N 1
ATOM 1645 C CA . LEU A 1 216 ? -3.327 -5.784 16.060 1.00 93.50 216 LEU A CA 1
ATOM 1646 C C . LEU A 1 216 ? -3.013 -7.026 16.919 1.00 93.50 216 LEU A C 1
ATOM 1648 O O . LEU A 1 216 ? -3.062 -8.160 16.435 1.00 93.50 216 LEU A O 1
ATOM 1652 N N . VAL A 1 217 ? -2.645 -6.811 18.184 1.00 92.44 217 VAL A N 1
ATOM 1653 C CA . VAL A 1 217 ? -2.341 -7.890 19.128 1.00 92.44 217 VAL A CA 1
ATOM 1654 C C . VAL A 1 217 ? -3.620 -8.633 19.527 1.00 92.44 217 VAL A C 1
ATOM 1656 O O . VAL A 1 217 ? -4.639 -8.007 19.793 1.00 92.44 217 VAL A O 1
ATOM 1659 N N . VAL A 1 218 ? -3.577 -9.968 19.540 1.00 89.62 218 VAL A N 1
ATOM 1660 C CA . VAL A 1 218 ? -4.709 -10.807 19.992 1.00 89.62 218 VAL A CA 1
ATOM 1661 C C . VAL A 1 218 ? -4.677 -11.021 21.505 1.00 89.62 218 VAL A C 1
ATOM 1663 O O . VAL A 1 218 ? -5.720 -11.094 22.144 1.00 89.62 218 VAL A O 1
ATOM 1666 N N . GLU A 1 219 ? -3.473 -11.134 22.063 1.00 89.50 219 GLU A N 1
ATOM 1667 C CA . GLU A 1 219 ? -3.226 -11.406 23.480 1.00 89.50 219 GLU A CA 1
ATOM 1668 C C . GLU A 1 219 ? -3.020 -10.118 24.298 1.00 89.50 219 GLU A C 1
ATOM 1670 O O . GLU A 1 219 ? -3.299 -9.014 23.833 1.00 89.50 219 GLU A O 1
ATOM 1675 N N . GLU A 1 220 ? -2.504 -10.268 25.521 1.00 91.88 220 GLU A N 1
ATOM 1676 C CA . GLU A 1 220 ? -2.213 -9.170 26.442 1.00 91.88 220 GLU A CA 1
ATOM 1677 C C . GLU A 1 220 ? -1.266 -8.127 25.813 1.00 91.88 220 GLU A C 1
ATOM 1679 O O . GLU A 1 220 ? -0.103 -8.451 25.516 1.00 91.88 220 GLU A O 1
ATOM 1684 N N . PRO A 1 221 ? -1.720 -6.869 25.632 1.00 91.75 221 PRO A N 1
ATOM 1685 C CA . PRO A 1 221 ? -0.915 -5.806 25.035 1.00 91.75 221 PRO A CA 1
ATOM 1686 C C . PRO A 1 221 ? 0.407 -5.529 25.756 1.00 91.75 221 PRO A C 1
ATOM 1688 O O . PRO A 1 221 ? 1.362 -5.073 25.121 1.00 91.75 221 PRO A O 1
ATOM 1691 N N . SER A 1 222 ? 0.495 -5.796 27.064 1.00 91.69 222 SER A N 1
ATOM 1692 C CA . SER A 1 222 ? 1.737 -5.622 27.826 1.00 91.69 222 SER A CA 1
ATOM 1693 C C . SER A 1 222 ? 2.812 -6.663 27.490 1.00 91.69 222 SER A C 1
ATOM 1695 O O . SER A 1 222 ? 4.004 -6.395 27.664 1.00 91.69 222 SER A O 1
ATOM 1697 N N . LYS A 1 223 ? 2.413 -7.840 26.990 1.00 88.19 223 LYS A N 1
ATOM 1698 C CA . LYS A 1 223 ? 3.297 -8.995 26.761 1.00 88.19 223 LYS A CA 1
ATOM 1699 C C . LYS A 1 223 ? 3.636 -9.195 25.289 1.00 88.19 223 LYS A C 1
ATOM 1701 O O . LYS A 1 223 ? 4.725 -9.677 24.978 1.00 88.19 223 LYS A O 1
ATOM 1706 N N . PHE A 1 224 ? 2.735 -8.814 24.384 1.00 82.69 224 PHE A N 1
ATOM 1707 C CA . PHE A 1 224 ? 2.852 -9.118 22.959 1.00 82.69 224 PHE A CA 1
ATOM 1708 C C . PHE A 1 224 ? 2.719 -7.873 22.081 1.00 82.69 224 PHE A C 1
ATOM 1710 O O . PHE A 1 224 ? 1.960 -6.952 22.360 1.00 82.69 224 PHE A O 1
ATOM 1717 N N . ALA A 1 225 ? 3.471 -7.845 20.976 1.00 78.50 225 ALA A N 1
ATOM 1718 C CA . ALA A 1 225 ? 3.508 -6.704 20.059 1.00 78.50 225 ALA A CA 1
ATOM 1719 C C . ALA A 1 225 ? 3.783 -7.138 18.606 1.00 78.50 225 ALA A C 1
ATOM 1721 O O . ALA A 1 225 ? 4.694 -6.624 17.954 1.00 78.50 225 ALA A O 1
ATOM 1722 N N . ILE A 1 226 ? 3.009 -8.107 18.107 1.00 75.12 226 ILE A N 1
ATOM 1723 C CA . ILE A 1 226 ? 3.285 -8.852 16.864 1.00 75.12 226 ILE A CA 1
ATOM 1724 C C . ILE A 1 226 ? 3.477 -7.924 15.650 1.00 75.12 226 ILE A C 1
ATOM 1726 O O . ILE A 1 226 ? 4.490 -8.032 14.961 1.00 75.12 226 ILE A O 1
ATOM 1730 N N . PHE A 1 227 ? 2.590 -6.946 15.418 1.00 88.50 227 PHE A N 1
ATOM 1731 C CA . PHE A 1 227 ? 2.724 -6.027 14.274 1.00 88.50 227 PHE A CA 1
ATOM 1732 C C . PHE A 1 227 ? 3.550 -4.768 14.564 1.00 88.50 227 PHE A C 1
ATOM 1734 O O . PHE A 1 227 ? 3.630 -3.875 13.721 1.00 88.50 227 PHE A O 1
ATOM 1741 N N . LYS A 1 228 ? 4.218 -4.664 15.720 1.00 88.94 228 LYS A N 1
ATOM 1742 C CA . LYS A 1 228 ? 5.125 -3.533 15.974 1.00 88.94 228 LYS A CA 1
ATOM 1743 C C . LYS A 1 228 ? 6.312 -3.552 15.009 1.00 88.94 228 LYS A C 1
ATOM 1745 O O . LYS A 1 228 ? 6.683 -2.511 14.474 1.00 88.94 228 LYS A O 1
ATOM 1750 N N . ALA A 1 229 ? 6.869 -4.736 14.748 1.00 88.56 229 ALA A N 1
ATOM 1751 C CA . ALA A 1 229 ? 7.917 -4.908 13.745 1.00 88.56 229 ALA A CA 1
ATOM 1752 C C . ALA A 1 229 ? 7.402 -4.583 12.335 1.00 88.56 229 ALA A C 1
ATOM 1754 O O . ALA A 1 229 ? 8.104 -3.935 11.561 1.00 88.56 229 ALA A O 1
ATOM 1755 N N . THR A 1 230 ? 6.156 -4.957 12.029 1.00 89.81 230 THR A N 1
ATOM 1756 C CA . THR A 1 230 ? 5.504 -4.615 10.762 1.00 89.81 230 THR A CA 1
ATOM 1757 C C . THR A 1 230 ? 5.363 -3.101 10.586 1.00 89.81 230 THR A C 1
ATOM 1759 O O . THR A 1 230 ? 5.705 -2.613 9.515 1.00 89.81 230 THR A O 1
ATOM 1762 N N . ASP A 1 231 ? 4.959 -2.342 11.617 1.00 92.44 231 ASP A N 1
ATOM 1763 C CA . ASP A 1 231 ? 4.884 -0.863 11.568 1.00 92.44 231 ASP A CA 1
ATOM 1764 C C . ASP A 1 231 ? 6.247 -0.231 11.223 1.00 92.44 231 ASP A C 1
ATOM 1766 O O . ASP A 1 231 ? 6.341 0.663 10.380 1.00 92.44 231 ASP A O 1
ATOM 1770 N N . ILE A 1 232 ? 7.332 -0.753 11.806 1.00 94.69 232 ILE A N 1
ATOM 1771 C CA . ILE A 1 232 ? 8.704 -0.316 11.496 1.00 94.69 232 ILE A CA 1
ATOM 1772 C C . ILE A 1 232 ? 9.086 -0.691 10.056 1.00 94.69 232 ILE A C 1
ATOM 1774 O O . ILE A 1 232 ? 9.639 0.132 9.324 1.00 94.69 232 ILE A O 1
ATOM 1778 N N . HIS A 1 233 ? 8.777 -1.918 9.632 1.00 94.50 233 HIS A N 1
ATOM 1779 C CA . HIS A 1 233 ? 9.109 -2.427 8.303 1.00 94.50 233 HIS A CA 1
ATOM 1780 C C . HIS A 1 233 ? 8.422 -1.625 7.193 1.00 94.50 233 HIS A C 1
ATOM 1782 O O . HIS A 1 233 ? 9.090 -1.163 6.268 1.00 94.50 233 HIS A O 1
ATOM 1788 N N . ILE A 1 234 ? 7.116 -1.363 7.310 1.00 95.31 234 ILE A N 1
ATOM 1789 C CA . ILE A 1 234 ? 6.390 -0.570 6.310 1.00 95.31 234 ILE A CA 1
ATOM 1790 C C . ILE A 1 234 ? 6.885 0.880 6.253 1.00 95.31 234 ILE A C 1
ATOM 1792 O O . ILE A 1 234 ? 6.862 1.486 5.181 1.00 95.31 234 ILE A O 1
ATOM 1796 N N . ALA A 1 235 ? 7.366 1.440 7.371 1.00 97.19 235 ALA A N 1
ATOM 1797 C CA . ALA A 1 235 ? 7.974 2.767 7.391 1.00 97.19 235 ALA A CA 1
ATOM 1798 C C . ALA A 1 235 ? 9.300 2.784 6.615 1.00 97.19 235 ALA A C 1
ATOM 1800 O O . ALA A 1 235 ? 9.524 3.697 5.818 1.00 97.19 235 ALA A O 1
ATOM 1801 N N . ALA A 1 236 ? 10.138 1.755 6.787 1.00 97.62 236 ALA A N 1
ATOM 1802 C CA . ALA A 1 236 ? 11.384 1.595 6.039 1.00 97.62 236 ALA A CA 1
ATOM 1803 C C . ALA A 1 236 ? 11.132 1.443 4.528 1.00 97.62 236 ALA A C 1
ATOM 1805 O O . ALA A 1 236 ? 11.701 2.197 3.740 1.00 97.62 236 ALA A O 1
ATOM 1806 N N . LEU A 1 237 ? 10.211 0.556 4.130 1.00 96.00 237 LEU A N 1
ATOM 1807 C CA . LEU A 1 237 ? 9.831 0.366 2.723 1.00 96.00 237 LEU A CA 1
ATOM 1808 C C . LEU A 1 237 ? 9.286 1.660 2.101 1.00 96.00 237 LEU A C 1
ATOM 1810 O O . LEU A 1 237 ? 9.629 2.020 0.978 1.00 96.00 237 LEU A O 1
ATOM 1814 N N . THR A 1 238 ? 8.464 2.406 2.842 1.00 98.12 238 THR A N 1
ATOM 1815 C CA . THR A 1 238 ? 7.906 3.682 2.364 1.00 98.12 238 THR A CA 1
ATOM 1816 C C . THR A 1 238 ? 8.984 4.750 2.193 1.00 98.12 238 THR A C 1
ATOM 1818 O O . THR A 1 238 ? 8.932 5.526 1.235 1.00 98.12 238 THR A O 1
ATOM 1821 N N . ALA A 1 239 ? 9.968 4.796 3.094 1.00 98.19 239 ALA A N 1
ATOM 1822 C CA . ALA A 1 239 ? 11.116 5.688 2.963 1.00 98.19 239 ALA A CA 1
ATOM 1823 C C . ALA A 1 239 ? 11.958 5.335 1.726 1.00 98.19 239 ALA A C 1
ATOM 1825 O O . ALA A 1 239 ? 12.325 6.230 0.962 1.00 98.19 239 ALA A O 1
ATOM 1826 N N . GLU A 1 240 ? 12.194 4.044 1.478 1.00 98.44 240 GLU A N 1
ATOM 1827 C CA . GLU A 1 240 ? 12.900 3.566 0.286 1.00 98.44 240 GLU A CA 1
ATOM 1828 C C . GLU A 1 240 ? 12.142 3.899 -1.009 1.00 98.44 240 GLU A C 1
ATOM 1830 O O . GLU A 1 240 ? 12.740 4.423 -1.949 1.00 98.44 240 GLU A O 1
ATOM 1835 N N . LEU A 1 241 ? 10.816 3.713 -1.049 1.00 96.62 241 LEU A N 1
ATOM 1836 C CA . LEU A 1 241 ? 9.982 4.169 -2.170 1.00 96.62 241 LEU A CA 1
ATOM 1837 C C . LEU A 1 241 ? 10.108 5.679 -2.403 1.00 96.62 241 LEU A C 1
ATOM 1839 O O . LEU A 1 241 ? 10.161 6.123 -3.550 1.00 96.62 241 LEU A O 1
ATOM 1843 N N . GLY A 1 242 ? 10.169 6.465 -1.324 1.00 96.25 242 GLY A N 1
ATOM 1844 C CA . GLY A 1 242 ? 10.401 7.907 -1.381 1.00 96.25 242 GLY A CA 1
ATOM 1845 C C . GLY A 1 242 ? 11.723 8.262 -2.060 1.00 96.25 242 GLY A C 1
ATOM 1846 O O . GLY A 1 242 ? 11.747 9.138 -2.922 1.00 96.25 242 GLY A O 1
ATOM 1847 N N . PHE A 1 243 ? 12.802 7.554 -1.723 1.00 97.81 243 PHE A N 1
ATOM 1848 C CA . PHE A 1 243 ? 14.105 7.721 -2.369 1.00 97.81 243 PHE A CA 1
ATOM 1849 C C . PHE A 1 243 ? 14.075 7.301 -3.847 1.00 97.81 243 PHE A C 1
ATOM 1851 O O . PHE A 1 243 ? 14.518 8.050 -4.718 1.00 97.81 243 PHE A O 1
ATOM 1858 N N . LEU A 1 244 ? 13.505 6.130 -4.148 1.00 94.88 244 LEU A N 1
ATOM 1859 C CA . LEU A 1 244 ? 13.436 5.587 -5.508 1.00 94.88 244 LEU A CA 1
ATOM 1860 C C . LEU A 1 244 ? 12.600 6.457 -6.456 1.00 94.88 244 LEU A C 1
ATOM 1862 O O . LEU A 1 244 ? 12.850 6.453 -7.660 1.00 94.88 244 LEU A O 1
ATOM 1866 N N . ALA A 1 245 ? 11.639 7.230 -5.945 1.00 94.06 245 ALA A N 1
ATOM 1867 C CA . ALA A 1 245 ? 10.842 8.162 -6.742 1.00 94.06 245 ALA A CA 1
ATOM 1868 C C . ALA A 1 245 ? 11.641 9.339 -7.331 1.00 94.06 245 ALA A C 1
ATOM 1870 O O . ALA A 1 245 ? 11.103 10.065 -8.169 1.00 94.06 245 ALA A O 1
ATOM 1871 N N . GLY A 1 246 ? 12.908 9.516 -6.938 1.00 93.31 246 GLY A N 1
ATOM 1872 C CA . GLY A 1 246 ? 13.804 10.499 -7.541 1.00 93.31 246 GLY A CA 1
ATOM 1873 C C . GLY A 1 246 ? 13.879 10.368 -9.075 1.00 93.31 246 GLY A C 1
ATOM 1874 O O . GLY A 1 246 ? 13.836 9.250 -9.613 1.00 93.31 246 GLY A O 1
ATOM 1875 N N . PRO A 1 247 ? 13.957 11.493 -9.810 1.00 88.88 247 PRO A N 1
ATOM 1876 C CA . PRO A 1 247 ? 14.089 11.465 -11.262 1.00 88.88 247 PRO A CA 1
ATOM 1877 C C . PRO A 1 247 ? 15.453 10.902 -11.675 1.00 88.88 247 PRO A C 1
ATOM 1879 O O . PRO A 1 247 ? 16.448 11.049 -10.968 1.00 88.88 247 PRO A O 1
ATOM 1882 N N . VAL A 1 248 ? 15.511 10.276 -12.849 1.00 85.19 248 VAL A N 1
ATOM 1883 C CA . VAL A 1 248 ? 16.760 9.797 -13.461 1.00 85.19 248 VAL A CA 1
ATOM 1884 C C . VAL A 1 248 ? 17.108 10.758 -14.592 1.00 85.19 248 VAL A C 1
ATOM 1886 O O . VAL A 1 248 ? 17.053 10.424 -15.771 1.00 85.19 248 VAL A O 1
ATOM 1889 N N . ASN A 1 249 ? 17.438 11.991 -14.213 1.00 76.06 249 ASN A N 1
ATOM 1890 C CA . ASN A 1 249 ? 17.710 13.103 -15.127 1.00 76.06 249 ASN A CA 1
ATOM 1891 C C . ASN A 1 249 ? 19.149 13.636 -14.997 1.00 76.06 249 ASN A C 1
ATOM 1893 O O . ASN A 1 249 ? 19.436 14.784 -15.324 1.00 76.06 249 ASN A O 1
ATOM 1897 N N . HIS A 1 250 ? 20.071 12.795 -14.530 1.00 87.94 250 HIS A N 1
ATOM 1898 C CA . HIS A 1 250 ? 21.489 13.125 -14.382 1.00 87.94 250 HIS A CA 1
ATOM 1899 C C . HIS A 1 250 ? 22.250 12.850 -15.687 1.00 87.94 250 HIS A C 1
ATOM 1901 O O . HIS A 1 250 ? 23.063 11.929 -15.767 1.00 87.94 250 HIS A O 1
ATOM 1907 N N . LEU A 1 251 ? 21.914 13.606 -16.736 1.00 82.69 251 LEU A N 1
ATOM 1908 C CA . LEU A 1 251 ? 22.473 13.424 -18.075 1.00 82.69 251 LEU A CA 1
ATOM 1909 C C . LEU A 1 251 ? 23.905 13.954 -18.174 1.00 82.69 251 LEU A C 1
ATOM 1911 O O . LEU A 1 251 ? 24.221 15.028 -17.666 1.00 82.69 251 LEU A O 1
ATOM 1915 N N . TYR A 1 252 ? 24.737 13.230 -18.917 1.00 86.56 252 TYR A N 1
ATOM 1916 C CA . TYR A 1 252 ? 26.080 13.656 -19.301 1.00 86.56 252 TYR A CA 1
ATOM 1917 C C . TYR A 1 252 ? 26.289 13.407 -20.790 1.00 86.56 252 TYR A C 1
ATOM 1919 O O . TYR A 1 252 ? 25.785 12.417 -21.324 1.00 86.56 252 TYR A O 1
ATOM 1927 N N . GLY A 1 253 ? 27.044 14.287 -21.448 1.00 87.38 253 GLY A N 1
ATOM 1928 C CA . GLY A 1 253 ? 27.451 14.074 -22.832 1.00 87.38 253 GLY A CA 1
ATOM 1929 C C . GLY A 1 253 ? 28.358 12.851 -22.944 1.00 87.38 253 GLY A C 1
ATOM 1930 O O . GLY A 1 253 ? 29.300 12.697 -22.166 1.00 87.38 253 GLY A O 1
ATOM 1931 N N . ALA A 1 254 ? 28.067 11.983 -23.906 1.00 84.56 254 ALA A N 1
ATOM 1932 C CA . ALA A 1 254 ? 28.811 10.754 -24.145 1.00 84.56 254 ALA A CA 1
ATOM 1933 C C . ALA A 1 254 ? 29.329 10.681 -25.584 1.00 84.56 254 ALA A C 1
ATOM 1935 O O . ALA A 1 254 ? 28.967 11.499 -26.431 1.00 84.56 254 ALA A O 1
ATOM 1936 N N . GLU A 1 255 ? 30.190 9.688 -25.833 1.00 84.94 255 GLU A N 1
ATOM 1937 C CA . GLU A 1 255 ? 30.732 9.367 -27.158 1.00 84.94 255 GLU A CA 1
ATOM 1938 C C . GLU A 1 255 ? 31.309 10.607 -27.856 1.00 84.94 255 GLU A C 1
ATOM 1940 O O . GLU A 1 255 ? 30.798 11.095 -28.856 1.00 84.94 255 GLU A O 1
ATOM 1945 N N . MET A 1 256 ? 32.329 11.195 -27.218 1.00 88.94 256 MET A N 1
ATOM 1946 C CA . MET A 1 256 ? 33.048 12.377 -27.715 1.00 88.94 256 MET A CA 1
ATOM 1947 C C . MET A 1 256 ? 32.144 13.584 -28.047 1.00 88.94 256 MET A C 1
ATOM 1949 O O . MET A 1 256 ? 32.521 14.448 -28.833 1.00 88.94 256 MET A O 1
ATOM 1953 N N . GLY A 1 257 ? 30.963 13.671 -27.425 1.00 84.38 257 GLY A N 1
ATOM 1954 C CA . GLY A 1 257 ? 30.006 14.763 -27.613 1.00 84.38 257 GLY A CA 1
ATOM 1955 C C . GLY A 1 257 ? 28.946 14.504 -28.685 1.00 84.38 257 GLY A C 1
ATOM 1956 O O . GLY A 1 257 ? 27.985 15.271 -28.767 1.00 84.38 257 GLY A O 1
ATOM 1957 N N . ASN A 1 258 ? 29.049 13.412 -29.448 1.00 78.00 258 ASN A N 1
ATOM 1958 C CA . ASN A 1 258 ? 28.029 13.025 -30.423 1.00 78.00 258 ASN A CA 1
ATOM 1959 C C . ASN A 1 258 ? 26.702 12.660 -29.729 1.00 78.00 258 ASN A C 1
ATOM 1961 O O . ASN A 1 258 ? 25.626 13.030 -30.195 1.00 78.00 258 ASN A O 1
ATOM 1965 N N . GLN A 1 259 ? 26.769 12.043 -28.543 1.00 80.94 259 GLN A N 1
ATOM 1966 C CA . GLN A 1 259 ? 25.612 11.762 -27.684 1.00 80.94 259 GLN A CA 1
ATOM 1967 C C . GLN A 1 259 ? 25.512 12.790 -26.548 1.00 80.94 259 GLN A C 1
ATOM 1969 O O . GLN A 1 259 ? 25.505 12.451 -25.361 1.00 80.94 259 GLN A O 1
ATOM 1974 N N . SER A 1 260 ? 25.472 14.075 -26.918 1.00 83.00 260 SER A N 1
ATOM 1975 C CA . SER A 1 260 ? 25.318 15.208 -25.986 1.00 83.00 260 SER A CA 1
ATOM 1976 C C . SER A 1 260 ? 23.975 15.210 -25.245 1.00 83.00 260 SER A C 1
ATOM 1978 O O . SER A 1 260 ? 23.892 15.720 -24.129 1.00 83.00 260 SER A O 1
ATOM 1980 N N . LEU A 1 261 ? 22.951 14.589 -25.835 1.00 79.06 261 LEU A N 1
ATOM 1981 C CA . LEU A 1 261 ? 21.677 14.257 -25.205 1.00 79.06 261 LEU A CA 1
ATOM 1982 C C . LEU A 1 261 ? 21.471 12.740 -25.246 1.00 79.06 261 LEU A C 1
ATOM 1984 O O . LEU A 1 261 ? 21.860 12.070 -26.202 1.00 79.06 261 LEU A O 1
ATOM 1988 N N . ASN A 1 262 ? 20.856 12.201 -24.201 1.00 77.88 262 ASN A N 1
ATOM 1989 C CA . ASN A 1 262 ? 20.515 10.788 -24.065 1.00 77.88 262 ASN A CA 1
ATOM 1990 C C . ASN A 1 262 ? 19.284 10.650 -23.162 1.00 77.88 262 ASN A C 1
ATOM 1992 O O . ASN A 1 262 ? 18.712 11.657 -22.753 1.00 77.88 262 ASN A O 1
ATOM 1996 N N . PHE A 1 263 ? 18.821 9.427 -22.903 1.00 78.75 263 PHE A N 1
ATOM 1997 C CA . PHE A 1 263 ? 17.534 9.239 -22.229 1.00 78.75 263 PHE A CA 1
ATOM 1998 C C . PHE A 1 263 ? 17.652 8.499 -20.900 1.00 78.75 263 PHE A C 1
ATOM 2000 O O . PHE A 1 263 ? 16.831 8.727 -20.021 1.00 78.75 263 PHE A O 1
ATOM 2007 N N . LEU A 1 264 ? 18.666 7.654 -20.699 1.00 83.19 264 LEU A N 1
ATOM 2008 C CA . LEU A 1 264 ? 18.824 6.835 -19.485 1.00 83.19 264 LEU A CA 1
ATOM 2009 C C . LEU A 1 264 ? 17.620 5.905 -19.217 1.00 83.19 264 LEU A C 1
ATOM 2011 O O . LEU A 1 264 ? 17.376 5.501 -18.077 1.00 83.19 264 LEU A O 1
ATOM 2015 N N . ALA A 1 265 ? 16.868 5.546 -20.263 1.00 80.19 265 ALA A N 1
ATOM 2016 C CA . ALA A 1 265 ? 15.614 4.800 -20.163 1.00 80.19 265 ALA A CA 1
ATOM 2017 C C . ALA A 1 265 ? 15.787 3.450 -19.451 1.00 80.19 265 ALA A C 1
ATOM 2019 O O . ALA A 1 265 ? 15.014 3.128 -18.545 1.00 80.19 265 ALA A O 1
ATOM 2020 N N . LEU A 1 266 ? 16.847 2.696 -19.765 1.00 79.12 266 LEU A N 1
ATOM 2021 C CA . LEU A 1 266 ? 17.135 1.424 -19.094 1.00 79.12 266 LEU A CA 1
ATOM 2022 C C . LEU A 1 266 ? 17.470 1.610 -17.603 1.00 79.12 266 LEU A C 1
ATOM 2024 O O . LEU A 1 266 ? 17.091 0.790 -16.766 1.00 79.12 266 LEU A O 1
ATOM 2028 N N . ILE A 1 267 ? 18.148 2.703 -17.241 1.00 82.12 267 ILE A N 1
ATOM 2029 C CA . ILE A 1 267 ? 18.453 3.025 -15.840 1.00 82.12 267 ILE A CA 1
ATOM 2030 C C . ILE A 1 267 ? 17.158 3.351 -15.087 1.00 82.12 267 ILE A C 1
ATOM 2032 O O . ILE A 1 267 ? 16.920 2.788 -14.018 1.00 82.12 267 ILE A O 1
ATOM 2036 N N . SER A 1 268 ? 16.304 4.200 -15.666 1.00 84.00 268 SER A N 1
ATOM 2037 C CA . SER A 1 268 ? 14.993 4.541 -15.101 1.00 84.00 268 SER A CA 1
ATOM 2038 C C . SER A 1 268 ? 14.117 3.296 -14.930 1.00 84.00 268 SER A C 1
ATOM 2040 O O . SER A 1 268 ? 13.573 3.079 -13.851 1.00 84.00 268 SER A O 1
ATOM 2042 N N . THR A 1 269 ? 14.090 2.411 -15.932 1.00 81.56 269 THR A N 1
ATOM 2043 C CA . THR A 1 269 ? 13.363 1.129 -15.893 1.00 81.56 269 THR A CA 1
ATOM 2044 C C . THR A 1 269 ? 13.811 0.250 -14.729 1.00 81.56 269 THR A C 1
ATOM 2046 O O . THR A 1 269 ? 12.980 -0.294 -14.003 1.00 81.56 269 THR A O 1
ATOM 2049 N N . ARG A 1 270 ? 15.125 0.131 -14.494 1.00 83.69 270 ARG A N 1
ATOM 2050 C CA . ARG A 1 270 ? 15.665 -0.674 -13.387 1.00 83.69 270 ARG A CA 1
ATOM 2051 C C . ARG A 1 270 ? 15.221 -0.149 -12.025 1.00 83.69 270 ARG A C 1
ATOM 2053 O O . ARG A 1 270 ? 14.799 -0.944 -11.191 1.00 83.69 270 ARG A O 1
ATOM 2060 N N . TYR A 1 271 ? 15.271 1.164 -11.806 1.00 88.31 271 TYR A N 1
ATOM 2061 C CA . TYR A 1 271 ? 14.789 1.746 -10.550 1.00 88.31 271 TYR A CA 1
ATOM 2062 C C . TYR A 1 271 ? 13.270 1.632 -10.400 1.00 88.31 271 TYR A C 1
ATOM 2064 O O . TYR A 1 271 ? 12.793 1.393 -9.295 1.00 88.31 271 TYR A O 1
ATOM 2072 N N . THR A 1 272 ? 12.508 1.723 -11.494 1.00 84.81 272 THR A N 1
ATOM 2073 C CA . THR A 1 272 ? 11.059 1.468 -11.479 1.00 84.81 272 THR A CA 1
ATOM 2074 C C . THR A 1 272 ? 10.753 0.009 -11.127 1.00 84.81 272 THR A C 1
ATOM 2076 O O . THR A 1 272 ? 9.858 -0.244 -10.326 1.00 84.81 272 THR A O 1
ATOM 2079 N N . SER A 1 273 ? 11.532 -0.950 -11.637 1.00 82.69 273 SER A N 1
ATOM 2080 C CA . SER A 1 273 ? 11.416 -2.371 -11.279 1.00 82.69 273 SER A CA 1
ATOM 2081 C C . SER A 1 273 ? 11.746 -2.631 -9.804 1.00 82.69 273 SER A C 1
ATOM 2083 O O . SER A 1 273 ? 11.000 -3.339 -9.129 1.00 82.69 273 SER A O 1
ATOM 2085 N N . THR A 1 274 ? 12.806 -2.016 -9.266 1.00 87.69 274 THR A N 1
ATOM 2086 C CA . THR A 1 274 ? 13.104 -2.080 -7.826 1.00 87.69 274 THR A CA 1
ATOM 2087 C C . THR A 1 274 ? 11.963 -1.489 -7.002 1.00 87.69 274 THR A C 1
ATOM 2089 O O . THR A 1 274 ? 11.500 -2.135 -6.068 1.00 87.69 274 THR A O 1
ATOM 2092 N N . ALA A 1 275 ? 11.447 -0.315 -7.379 1.00 87.56 275 ALA A N 1
ATOM 2093 C CA . ALA A 1 275 ? 10.325 0.311 -6.683 1.00 87.56 275 ALA A CA 1
ATOM 2094 C C . ALA A 1 275 ? 9.073 -0.580 -6.693 1.00 87.56 275 ALA A C 1
ATOM 2096 O O . ALA A 1 275 ? 8.397 -0.692 -5.675 1.00 87.56 275 ALA A O 1
ATOM 2097 N N . ALA A 1 276 ? 8.786 -1.263 -7.807 1.00 82.44 276 ALA A N 1
ATOM 2098 C CA . ALA A 1 276 ? 7.675 -2.209 -7.887 1.00 82.44 276 ALA A CA 1
ATOM 2099 C C . ALA A 1 276 ? 7.835 -3.368 -6.889 1.00 82.44 276 ALA A C 1
ATOM 2101 O O . ALA A 1 276 ? 6.866 -3.738 -6.236 1.00 82.44 276 ALA A O 1
ATOM 2102 N N . ARG A 1 277 ? 9.053 -3.900 -6.709 1.00 85.50 277 ARG A N 1
ATOM 2103 C CA . ARG A 1 277 ? 9.333 -4.953 -5.715 1.00 85.50 277 ARG A CA 1
ATOM 2104 C C . ARG A 1 277 ? 9.132 -4.466 -4.280 1.00 85.50 277 ARG A C 1
ATOM 2106 O O . ARG A 1 277 ? 8.457 -5.142 -3.513 1.00 85.50 277 ARG A O 1
ATOM 2113 N N . VAL A 1 278 ? 9.654 -3.284 -3.948 1.00 87.50 278 VAL A N 1
ATOM 2114 C CA . VAL A 1 278 ? 9.473 -2.663 -2.622 1.00 87.50 278 VAL A CA 1
ATOM 2115 C C . VAL A 1 278 ? 7.985 -2.415 -2.341 1.00 87.50 278 VAL A C 1
ATOM 2117 O O . VAL A 1 278 ? 7.504 -2.680 -1.241 1.00 87.50 278 VAL A O 1
ATOM 2120 N N . LEU A 1 279 ? 7.220 -1.965 -3.344 1.00 91.06 279 LEU A N 1
ATOM 2121 C CA . LEU A 1 279 ? 5.770 -1.826 -3.218 1.00 91.06 279 LEU A CA 1
ATOM 2122 C C . LEU A 1 279 ? 5.082 -3.176 -2.990 1.00 91.06 279 LEU A C 1
ATOM 2124 O O . LEU A 1 279 ? 4.180 -3.240 -2.162 1.00 91.06 279 LEU A O 1
ATOM 2128 N N . THR A 1 280 ? 5.497 -4.246 -3.670 1.00 85.12 280 THR A N 1
ATOM 2129 C CA . THR A 1 280 ? 4.957 -5.595 -3.437 1.00 85.12 280 THR A CA 1
ATOM 2130 C C . THR A 1 280 ? 5.167 -6.050 -1.993 1.00 85.12 280 THR A C 1
ATOM 2132 O O . THR A 1 280 ? 4.236 -6.581 -1.392 1.00 85.12 280 THR A O 1
ATOM 2135 N N . GLU A 1 281 ? 6.343 -5.807 -1.407 1.00 89.94 281 GLU A N 1
ATOM 2136 C CA . GLU A 1 281 ? 6.611 -6.115 0.008 1.00 89.94 281 GLU A CA 1
ATOM 2137 C C . GLU A 1 281 ? 5.693 -5.311 0.943 1.00 89.94 281 GLU A C 1
ATOM 2139 O O . GLU A 1 281 ? 5.096 -5.863 1.870 1.00 89.94 281 GLU A O 1
ATOM 2144 N N . LEU A 1 282 ? 5.491 -4.024 0.647 1.00 89.44 282 LEU A N 1
ATOM 2145 C CA . LEU A 1 282 ? 4.599 -3.152 1.411 1.00 89.44 282 LEU A CA 1
ATOM 2146 C C . LEU A 1 282 ? 3.128 -3.592 1.311 1.00 89.44 282 LEU A C 1
ATOM 2148 O O . LEU A 1 282 ? 2.419 -3.622 2.318 1.00 89.44 282 LEU A O 1
ATOM 2152 N N . VAL A 1 283 ? 2.674 -3.960 0.110 1.00 84.75 283 VAL A N 1
ATOM 2153 C CA . VAL A 1 283 ? 1.333 -4.508 -0.142 1.00 84.75 283 VAL A CA 1
ATOM 2154 C C . VAL A 1 283 ? 1.146 -5.821 0.618 1.00 84.75 283 VAL A C 1
ATOM 2156 O O . VAL A 1 283 ? 0.124 -5.990 1.277 1.00 84.75 283 VAL A O 1
ATOM 2159 N N . ALA A 1 284 ? 2.128 -6.724 0.586 1.00 84.75 284 ALA A N 1
ATOM 2160 C CA . ALA A 1 284 ? 2.062 -8.003 1.290 1.00 84.75 284 ALA A CA 1
ATOM 2161 C C . ALA A 1 284 ? 1.939 -7.814 2.811 1.00 84.75 284 ALA A C 1
ATOM 2163 O O . ALA A 1 284 ? 1.067 -8.415 3.441 1.00 84.75 284 ALA A O 1
ATOM 2164 N N . ALA A 1 285 ? 2.753 -6.926 3.392 1.00 89.44 285 ALA A N 1
ATOM 2165 C CA . ALA A 1 285 ? 2.665 -6.575 4.808 1.00 89.44 285 ALA A CA 1
ATOM 2166 C C . ALA A 1 285 ? 1.289 -5.990 5.171 1.00 89.44 285 ALA A C 1
ATOM 2168 O O . ALA A 1 285 ? 0.728 -6.305 6.222 1.00 89.44 285 ALA A O 1
ATOM 2169 N N . HIS A 1 286 ? 0.726 -5.162 4.291 1.00 93.31 286 HIS A N 1
ATOM 2170 C CA . HIS A 1 286 ? -0.588 -4.573 4.496 1.00 93.31 286 HIS A CA 1
ATOM 2171 C C . HIS A 1 286 ? -1.725 -5.599 4.402 1.00 93.31 286 HIS A C 1
ATOM 2173 O O . HIS A 1 286 ? -2.595 -5.598 5.267 1.00 93.31 286 HIS A O 1
ATOM 2179 N N . ILE A 1 287 ? -1.701 -6.508 3.422 1.00 85.56 287 ILE A N 1
ATOM 2180 C CA . ILE A 1 287 ? -2.683 -7.601 3.306 1.00 85.56 287 ILE A CA 1
ATOM 2181 C C . ILE A 1 287 ? -2.665 -8.471 4.567 1.00 85.56 287 ILE A C 1
ATOM 2183 O O . ILE A 1 287 ? -3.722 -8.770 5.115 1.00 85.56 287 ILE A O 1
ATOM 2187 N N . LEU A 1 288 ? -1.479 -8.814 5.080 1.00 89.19 288 LEU A N 1
ATOM 2188 C CA . LEU A 1 288 ? -1.358 -9.578 6.323 1.00 89.19 288 LEU A CA 1
ATOM 2189 C C . LEU A 1 288 ? -1.987 -8.838 7.517 1.00 89.19 288 LEU A C 1
ATOM 2191 O O . LEU A 1 288 ? -2.725 -9.438 8.298 1.00 89.19 288 LEU A O 1
ATOM 2195 N N . ALA A 1 289 ? -1.732 -7.533 7.640 1.00 90.44 289 ALA A N 1
ATOM 2196 C CA . ALA A 1 289 ? -2.335 -6.704 8.683 1.00 90.44 289 ALA A CA 1
ATOM 2197 C C . ALA A 1 289 ? -3.863 -6.603 8.537 1.00 90.44 289 ALA A C 1
ATOM 2199 O O . ALA A 1 289 ? -4.578 -6.576 9.535 1.00 90.44 289 ALA A O 1
ATOM 2200 N N . LEU A 1 290 ? -4.380 -6.587 7.309 1.00 90.62 290 LEU A N 1
ATOM 2201 C CA . LEU A 1 290 ? -5.817 -6.569 7.045 1.00 90.62 290 LEU A CA 1
ATOM 2202 C C . LEU A 1 290 ? -6.504 -7.872 7.440 1.00 90.62 290 LEU A C 1
ATOM 2204 O O . LEU A 1 290 ? -7.544 -7.812 8.089 1.00 90.62 290 LEU A O 1
ATOM 2208 N N . CYS A 1 291 ? -5.922 -9.027 7.108 1.00 90.94 291 CYS A N 1
ATOM 2209 C CA . CYS A 1 291 ? -6.448 -10.322 7.544 1.00 90.94 291 CYS A CA 1
ATOM 2210 C C . CYS A 1 291 ? -6.539 -10.386 9.072 1.00 90.94 291 CYS A C 1
ATOM 2212 O O . CYS A 1 291 ? -7.608 -10.646 9.615 1.00 90.94 291 CYS A O 1
ATOM 2214 N N . GLN A 1 292 ? -5.455 -10.017 9.761 1.00 93.50 292 GLN A N 1
ATOM 2215 C CA . GLN A 1 292 ? -5.425 -9.948 11.220 1.00 93.50 292 GLN A CA 1
ATOM 2216 C C . GLN A 1 292 ? -6.500 -9.003 11.779 1.00 93.50 292 GLN A C 1
ATOM 2218 O O . GLN A 1 292 ? -7.192 -9.327 12.742 1.00 93.50 292 GLN A O 1
ATOM 2223 N N . ALA A 1 293 ? -6.644 -7.814 11.188 1.00 92.88 293 ALA A N 1
ATOM 2224 C CA . ALA A 1 293 ? -7.648 -6.849 11.610 1.00 92.88 293 ALA A CA 1
ATOM 2225 C C . ALA A 1 293 ? -9.072 -7.394 11.425 1.00 92.88 293 ALA A C 1
ATOM 2227 O O . ALA A 1 293 ? -9.917 -7.186 12.294 1.00 92.88 293 ALA A O 1
ATOM 2228 N N . PHE A 1 294 ? -9.344 -8.114 10.335 1.00 91.81 294 PHE A N 1
ATOM 2229 C CA . PHE A 1 294 ? -10.642 -8.747 10.120 1.00 91.81 294 PHE A CA 1
ATOM 2230 C C . PHE A 1 294 ? -10.930 -9.868 11.105 1.00 91.81 294 PHE A C 1
ATOM 2232 O O . PHE A 1 294 ? -12.040 -9.906 11.632 1.00 91.81 294 PHE A O 1
ATOM 2239 N N . ASP A 1 295 ? -9.950 -10.712 11.418 1.00 94.56 295 ASP A N 1
ATOM 2240 C CA . ASP A 1 295 ? -10.115 -11.754 12.433 1.00 94.56 295 ASP A CA 1
ATOM 2241 C C . ASP A 1 295 ? -10.420 -11.135 13.803 1.00 94.56 295 ASP A C 1
ATOM 2243 O O . ASP A 1 295 ? -11.346 -11.562 14.490 1.00 94.56 295 ASP A O 1
ATOM 2247 N N . LEU A 1 296 ? -9.724 -10.054 14.171 1.00 93.50 296 LEU A N 1
ATOM 2248 C CA . LEU A 1 296 ? -10.003 -9.294 15.395 1.00 93.50 296 LEU A CA 1
ATOM 2249 C C . LEU A 1 296 ? -11.416 -8.695 15.407 1.00 93.50 296 LEU A C 1
ATOM 2251 O O . LEU A 1 296 ? -12.086 -8.737 16.440 1.00 93.50 296 LEU A O 1
ATOM 2255 N N . ARG A 1 297 ? -11.904 -8.177 14.273 1.00 92.50 297 ARG A N 1
ATOM 2256 C CA . ARG A 1 297 ? -13.292 -7.699 14.155 1.00 92.50 297 ARG A CA 1
ATOM 2257 C C . ARG A 1 297 ? -14.304 -8.821 14.278 1.00 92.50 297 ARG A C 1
ATOM 2259 O O . ARG A 1 297 ? -15.291 -8.657 14.988 1.00 92.50 297 ARG A O 1
ATOM 2266 N N . ALA A 1 298 ? -14.065 -9.944 13.613 1.00 92.38 298 ALA A N 1
ATOM 2267 C CA . ALA A 1 298 ? -14.931 -11.108 13.704 1.00 92.38 298 ALA A CA 1
ATOM 2268 C C . ALA A 1 298 ? -15.000 -11.611 15.152 1.00 92.38 298 ALA A C 1
ATOM 2270 O O . ALA A 1 298 ? -16.093 -11.800 15.676 1.00 92.38 298 ALA A O 1
ATOM 2271 N N . MET A 1 299 ? -13.856 -11.723 15.835 1.00 91.50 299 MET A N 1
ATOM 2272 C CA . MET A 1 299 ? -13.799 -12.088 17.253 1.00 91.50 299 MET A CA 1
ATOM 2273 C C . MET A 1 299 ? -14.554 -11.091 18.135 1.00 91.50 299 MET A C 1
ATOM 2275 O O . MET A 1 299 ? -15.317 -11.511 19.000 1.00 91.50 299 MET A O 1
ATOM 2279 N N . GLN A 1 300 ? -14.403 -9.784 17.900 1.00 90.38 300 GLN A N 1
ATOM 2280 C CA . GLN A 1 300 ? -15.137 -8.754 18.641 1.00 90.38 300 GLN A CA 1
ATOM 2281 C C . GLN A 1 300 ? -16.657 -8.893 18.465 1.00 90.38 300 GLN A C 1
ATOM 2283 O O . GLN A 1 300 ? -17.394 -8.830 19.448 1.00 90.38 300 GLN A O 1
ATOM 2288 N N . LEU A 1 301 ? -17.128 -9.090 17.231 1.00 90.19 301 LEU A N 1
ATOM 2289 C CA . LEU A 1 301 ? -18.553 -9.249 16.935 1.00 90.19 301 LEU A CA 1
ATOM 2290 C C . LEU A 1 301 ? -19.116 -10.531 17.553 1.00 90.19 301 LEU A C 1
ATOM 2292 O O . LEU A 1 301 ? -20.124 -10.472 18.248 1.00 90.19 301 LEU A O 1
ATOM 2296 N N . LEU A 1 302 ? -18.423 -11.661 17.394 1.00 90.50 302 LEU A N 1
ATOM 2297 C CA . LEU A 1 302 ? -18.819 -12.939 17.993 1.00 90.50 302 LEU A CA 1
ATOM 2298 C C . LEU A 1 302 ? -18.836 -12.877 19.527 1.00 90.50 302 LEU A C 1
ATOM 2300 O O . LEU A 1 302 ? -19.732 -13.437 20.160 1.00 90.50 302 LEU A O 1
ATOM 2304 N N . PHE A 1 303 ? -17.877 -12.171 20.133 1.00 88.44 303 PHE A N 1
ATOM 2305 C CA . PHE A 1 303 ? -17.859 -11.941 21.574 1.00 88.44 303 PHE A CA 1
ATOM 2306 C C . PHE A 1 303 ? -19.093 -11.150 22.017 1.00 88.44 303 PHE A C 1
ATOM 2308 O O . PHE A 1 303 ? -19.811 -11.604 22.906 1.00 88.44 303 PHE A O 1
ATOM 2315 N N . LEU A 1 304 ? -19.390 -10.022 21.363 1.00 89.25 304 LEU A N 1
ATOM 2316 C CA . LEU A 1 304 ? -20.567 -9.208 21.676 1.00 89.25 304 LEU A CA 1
ATOM 2317 C C . LEU A 1 304 ? -21.870 -9.994 21.486 1.00 89.25 304 LEU A C 1
ATOM 2319 O O . LEU A 1 304 ? -22.720 -9.976 22.374 1.00 89.25 304 LEU A O 1
ATOM 2323 N N . ASP A 1 305 ? -22.008 -10.733 20.389 1.00 88.88 305 ASP A N 1
ATOM 2324 C CA . ASP A 1 305 ? -23.194 -11.548 20.121 1.00 88.88 305 ASP A CA 1
ATOM 2325 C C . ASP A 1 305 ? -23.388 -12.643 21.180 1.00 88.88 305 ASP A C 1
ATOM 2327 O O . ASP A 1 305 ? -24.515 -12.888 21.618 1.00 88.88 305 ASP A O 1
ATOM 2331 N N . SER A 1 306 ? -22.302 -13.267 21.652 1.00 87.38 306 SER A N 1
ATOM 2332 C CA . SER A 1 306 ? -22.382 -14.340 22.652 1.00 87.38 306 SER A CA 1
ATOM 2333 C C . SER A 1 306 ? -22.792 -13.849 24.046 1.00 87.38 306 SER A C 1
ATOM 2335 O O . SER A 1 306 ? -23.490 -14.568 24.765 1.00 87.38 306 SER A O 1
ATOM 2337 N N . ILE A 1 307 ? -22.426 -12.618 24.424 1.00 84.06 307 ILE A N 1
ATOM 2338 C CA . ILE A 1 307 ? -22.759 -12.053 25.742 1.00 84.06 307 ILE A CA 1
ATOM 2339 C C . ILE A 1 307 ? -24.045 -11.213 25.743 1.00 84.06 307 ILE A C 1
ATOM 2341 O O . ILE A 1 307 ? -24.593 -10.960 26.816 1.00 84.06 307 ILE A O 1
ATOM 2345 N N . ALA A 1 308 ? -24.559 -10.794 24.580 1.00 86.69 308 ALA A N 1
ATOM 2346 C CA . ALA A 1 308 ? -25.676 -9.848 24.475 1.00 86.69 308 ALA A CA 1
ATOM 2347 C C . ALA A 1 308 ? -26.927 -10.287 25.251 1.00 86.69 308 ALA A C 1
ATOM 2349 O O . ALA A 1 308 ? -27.472 -9.522 26.050 1.00 86.69 308 ALA A O 1
ATOM 2350 N N . ALA A 1 309 ? -27.371 -11.532 25.057 1.00 84.62 309 ALA A N 1
ATOM 2351 C CA . ALA A 1 309 ? -28.570 -12.046 25.718 1.00 84.62 309 ALA A CA 1
ATOM 2352 C C . ALA A 1 309 ? -28.394 -12.136 27.243 1.00 84.62 309 ALA A C 1
ATOM 2354 O O . ALA A 1 309 ? -29.275 -11.726 28.000 1.00 84.62 309 ALA A O 1
ATOM 2355 N N . GLN A 1 310 ? -27.240 -12.631 27.699 1.00 82.25 310 GLN A N 1
ATOM 2356 C CA . GLN A 1 310 ? -26.938 -12.754 29.125 1.00 82.25 310 GLN A CA 1
ATOM 2357 C C . GLN A 1 310 ? -26.822 -11.385 29.796 1.00 82.25 310 GLN A C 1
ATOM 2359 O O . GLN A 1 310 ? -27.362 -11.189 30.884 1.00 82.25 310 GLN A O 1
ATOM 2364 N N . PHE A 1 311 ? -26.193 -10.419 29.124 1.00 83.00 311 PHE A N 1
ATOM 2365 C CA . PHE A 1 311 ? -26.104 -9.043 29.595 1.00 83.00 311 PHE A CA 1
ATOM 2366 C C . PHE A 1 311 ? -27.492 -8.415 29.762 1.00 83.00 311 PHE A C 1
ATOM 2368 O O . PHE A 1 311 ? -27.780 -7.827 30.803 1.00 83.00 311 PHE A O 1
ATOM 2375 N N . GLN A 1 312 ? -28.390 -8.587 28.786 1.00 82.69 312 GLN A N 1
ATOM 2376 C CA . GLN A 1 312 ? -29.760 -8.077 28.896 1.00 82.69 312 GLN A CA 1
ATOM 2377 C C . GLN A 1 312 ? -30.534 -8.715 30.057 1.00 82.69 312 GLN A C 1
ATOM 2379 O O . GLN A 1 312 ? -31.235 -8.006 30.778 1.00 82.69 312 GLN A O 1
ATOM 2384 N N . ILE A 1 313 ? -30.406 -10.031 30.265 1.00 80.38 313 ILE A N 1
ATOM 2385 C CA . ILE A 1 313 ? -31.041 -10.734 31.394 1.00 80.38 313 ILE A CA 1
ATOM 2386 C C . ILE A 1 313 ? -30.510 -10.200 32.726 1.00 80.38 313 ILE A C 1
ATOM 2388 O O . ILE A 1 313 ? -31.290 -9.924 33.641 1.00 80.38 313 ILE A O 1
ATOM 2392 N N . LEU A 1 314 ? -29.194 -10.016 32.826 1.00 76.50 314 LEU A N 1
ATOM 2393 C CA . LEU A 1 314 ? -28.547 -9.496 34.021 1.00 76.50 314 LEU A CA 1
ATOM 2394 C C . LEU A 1 314 ? -29.042 -8.087 34.365 1.00 76.50 314 LEU A C 1
ATOM 2396 O O . LEU A 1 314 ? -29.444 -7.842 35.500 1.00 76.50 314 LEU A O 1
ATOM 2400 N N . VAL A 1 315 ? -29.056 -7.176 33.386 1.00 75.19 315 VAL A N 1
ATOM 2401 C CA . VAL A 1 315 ? -29.520 -5.801 33.612 1.00 75.19 315 VAL A CA 1
ATOM 2402 C C . VAL A 1 315 ? -31.005 -5.768 33.969 1.00 75.19 315 VAL A C 1
ATOM 2404 O O . VAL A 1 315 ? -31.379 -5.044 34.881 1.00 75.19 315 VAL A O 1
ATOM 2407 N N . ARG A 1 316 ? -31.856 -6.584 33.335 1.00 75.06 316 ARG A N 1
ATOM 2408 C CA . ARG A 1 316 ? -33.284 -6.656 33.698 1.00 75.06 316 ARG A CA 1
ATOM 2409 C C . ARG A 1 316 ? -33.512 -7.163 35.120 1.00 75.06 316 ARG A C 1
ATOM 2411 O O . ARG A 1 316 ? -34.390 -6.655 35.805 1.00 75.06 316 ARG A O 1
ATOM 2418 N N . THR A 1 317 ? -32.717 -8.138 35.562 1.00 73.06 317 THR A N 1
ATOM 2419 C CA . THR A 1 317 ? -32.772 -8.643 36.946 1.00 73.06 317 THR A CA 1
ATOM 2420 C C . THR A 1 317 ? -32.414 -7.528 37.936 1.00 73.06 317 THR A C 1
ATOM 2422 O O . THR A 1 317 ? -33.101 -7.321 38.933 1.00 73.06 317 THR A O 1
ATOM 2425 N N . LEU A 1 318 ? -31.397 -6.729 37.607 1.00 68.62 318 LEU A N 1
ATOM 2426 C CA . LEU A 1 318 ? -31.039 -5.536 38.374 1.00 68.62 318 LEU A CA 1
ATOM 2427 C C . LEU A 1 318 ? -32.144 -4.468 38.351 1.00 68.62 318 LEU A C 1
ATOM 2429 O O . LEU A 1 318 ? -32.458 -3.887 39.381 1.00 68.62 318 LEU A O 1
ATOM 2433 N N . GLU A 1 319 ? -32.775 -4.206 37.206 1.00 68.00 319 GLU A N 1
ATOM 2434 C CA . GLU A 1 319 ? -33.882 -3.244 37.111 1.00 68.00 319 GLU A CA 1
ATOM 2435 C C . GLU A 1 319 ? -35.046 -3.625 38.045 1.00 68.00 319 GLU A C 1
ATOM 2437 O O . GLU A 1 319 ? -35.604 -2.746 38.711 1.00 68.00 319 GLU A O 1
ATOM 2442 N N . THR A 1 320 ? -35.373 -4.923 38.144 1.00 67.75 320 THR A N 1
ATOM 2443 C CA . THR A 1 320 ? -36.416 -5.425 39.053 1.00 67.75 320 THR A CA 1
ATOM 2444 C C . THR A 1 320 ? -36.052 -5.284 40.527 1.00 67.75 320 THR A C 1
ATOM 2446 O O . THR A 1 320 ? -36.921 -4.927 41.322 1.00 67.75 320 THR A O 1
ATOM 2449 N N . ASP A 1 321 ? -34.787 -5.496 40.890 1.00 64.69 321 ASP A N 1
ATOM 2450 C CA . ASP A 1 321 ? -34.333 -5.413 42.284 1.00 64.69 321 ASP A CA 1
ATOM 2451 C C . ASP A 1 321 ? -34.229 -3.957 42.781 1.00 64.69 321 ASP A C 1
ATOM 2453 O O . ASP A 1 321 ? -34.357 -3.686 43.976 1.00 64.69 321 ASP A O 1
ATOM 2457 N N . ILE A 1 322 ? -34.024 -3.002 41.864 1.00 62.50 322 ILE A N 1
ATOM 2458 C CA . ILE A 1 322 ? -33.624 -1.620 42.183 1.00 62.50 322 ILE A CA 1
ATOM 2459 C C . ILE A 1 322 ? -34.751 -0.593 41.937 1.00 62.50 322 ILE A C 1
ATOM 2461 O O . ILE A 1 322 ? -34.633 0.570 42.327 1.00 62.50 322 ILE A O 1
ATOM 2465 N N . ASN A 1 323 ? -35.885 -1.008 41.359 1.00 60.75 323 ASN A N 1
ATOM 2466 C CA . ASN A 1 323 ? -37.037 -0.145 41.043 1.00 60.75 323 ASN A CA 1
ATOM 2467 C C . ASN A 1 323 ? -36.644 1.102 40.216 1.00 60.75 323 ASN A C 1
ATOM 2469 O O . ASN A 1 323 ? -37.042 2.236 40.505 1.00 60.75 323 ASN A O 1
ATOM 2473 N N . ILE A 1 324 ? -35.812 0.888 39.195 1.00 60.19 324 ILE A N 1
ATOM 2474 C CA . ILE A 1 324 ? -35.318 1.926 38.281 1.00 60.19 324 ILE A CA 1
ATOM 2475 C C . ILE A 1 324 ? -36.446 2.309 37.311 1.00 60.19 324 ILE A C 1
ATOM 2477 O O . ILE A 1 324 ? -36.903 1.481 36.526 1.00 60.19 324 ILE A O 1
ATOM 2481 N N . GLN A 1 325 ? -36.895 3.569 37.333 1.00 56.06 325 GLN A N 1
ATOM 2482 C CA . GLN A 1 325 ? -37.850 4.091 36.347 1.00 56.06 325 GLN A CA 1
ATOM 2483 C C . GLN A 1 325 ? -37.103 4.755 35.184 1.00 56.06 325 GLN A C 1
ATOM 2485 O O . GLN A 1 325 ? -36.449 5.782 35.356 1.00 56.06 325 GLN A O 1
ATOM 2490 N N . SER A 1 326 ? -37.216 4.173 33.987 1.00 56.34 326 SER A N 1
ATOM 2491 C CA . SER A 1 326 ? -36.655 4.734 32.752 1.00 56.34 326 SER A CA 1
ATOM 2492 C C . SER A 1 326 ? -37.311 6.073 32.404 1.00 56.34 326 SER A C 1
ATOM 2494 O O . SER A 1 326 ? -38.537 6.179 32.399 1.00 56.34 326 SER A O 1
ATOM 2496 N N . LYS A 1 327 ? -36.499 7.087 32.073 1.00 56.53 327 LYS A N 1
ATOM 2497 C CA . LYS A 1 327 ? -37.009 8.381 31.599 1.00 56.53 327 LYS A CA 1
ATOM 2498 C C . LYS A 1 327 ? -37.223 8.457 30.082 1.00 56.53 327 LYS A C 1
ATOM 2500 O O . LYS A 1 327 ? -38.056 9.260 29.690 1.00 56.53 327 LYS A O 1
ATOM 2505 N N . GLU A 1 328 ? -36.581 7.616 29.252 1.00 62.31 328 GLU A N 1
ATOM 2506 C CA . GLU A 1 328 ? -36.792 7.587 27.777 1.00 62.31 328 GLU A CA 1
ATOM 2507 C C . GLU A 1 328 ? -36.362 6.272 27.079 1.00 62.31 328 GLU A C 1
ATOM 2509 O O . GLU A 1 328 ? -37.009 5.849 26.122 1.00 62.31 328 GLU A O 1
ATOM 2514 N N . LYS A 1 329 ? -35.278 5.616 27.528 1.00 66.56 329 LYS A N 1
ATOM 2515 C CA . LYS A 1 329 ? -34.787 4.320 27.010 1.00 66.56 329 LYS A CA 1
ATOM 2516 C C . LYS A 1 329 ? -34.567 3.311 28.140 1.00 66.56 329 LYS A C 1
ATOM 2518 O O . LYS A 1 329 ? -34.252 3.736 29.256 1.00 66.56 329 LYS A O 1
ATOM 2523 N N . PRO A 1 330 ? -34.726 1.998 27.900 1.00 72.75 330 PRO A N 1
ATOM 2524 C CA . PRO A 1 330 ? -34.465 0.999 28.929 1.00 72.75 330 PRO A CA 1
ATOM 2525 C C . PRO A 1 330 ? -32.973 1.023 29.325 1.00 72.75 330 PRO A C 1
ATOM 2527 O O . PRO A 1 330 ? -32.119 1.065 28.432 1.00 72.75 330 PRO A O 1
ATOM 2530 N N . PRO A 1 331 ? -32.635 0.997 30.629 1.00 72.44 331 PRO A N 1
ATOM 2531 C CA . PRO A 1 331 ? -31.249 0.979 31.105 1.00 72.44 331 PRO A CA 1
ATOM 2532 C C . PRO A 1 331 ? -30.390 -0.097 30.428 1.00 72.44 331 PRO A C 1
ATOM 2534 O O . PRO A 1 331 ? -29.249 0.174 30.063 1.00 72.44 331 PRO A O 1
ATOM 2537 N N . SER A 1 332 ? -30.951 -1.279 30.155 1.00 75.25 332 SER A N 1
ATOM 2538 C CA . SER A 1 332 ? -30.282 -2.336 29.371 1.00 75.25 332 SER A CA 1
ATOM 2539 C C . SER A 1 332 ? -29.728 -1.892 28.009 1.00 75.25 332 SER A C 1
ATOM 2541 O O . SER A 1 332 ? -28.613 -2.284 27.667 1.00 75.25 332 SER A O 1
ATOM 2543 N N . GLU A 1 333 ? -30.425 -1.041 27.251 1.00 78.94 333 GLU A N 1
ATOM 2544 C CA . GLU A 1 333 ? -29.913 -0.512 25.976 1.00 78.94 333 GLU A CA 1
ATOM 2545 C C . GLU A 1 333 ? -28.797 0.517 26.186 1.00 78.94 333 GLU A C 1
ATOM 2547 O O . GLU A 1 333 ? -27.791 0.508 25.475 1.00 78.94 333 GLU A O 1
ATOM 2552 N N . VAL A 1 334 ? -28.954 1.400 27.175 1.00 79.00 334 VAL A N 1
ATOM 2553 C CA . VAL A 1 334 ? -27.972 2.452 27.482 1.00 79.00 334 VAL A CA 1
ATOM 2554 C C . VAL A 1 334 ? -26.660 1.837 27.968 1.00 79.00 334 VAL A C 1
ATOM 2556 O O . VAL A 1 334 ? -25.582 2.205 27.495 1.00 79.00 334 VAL A O 1
ATOM 2559 N N . LEU A 1 335 ? -26.745 0.858 28.868 1.00 80.56 335 LEU A N 1
ATOM 2560 C CA . LEU A 1 335 ? -25.583 0.150 29.393 1.00 80.56 335 LEU A CA 1
ATOM 2561 C C . LEU A 1 335 ? -24.914 -0.726 28.339 1.00 80.56 335 LEU A C 1
ATOM 2563 O O . LEU A 1 335 ? -23.690 -0.811 28.333 1.00 80.56 335 LEU A O 1
ATOM 2567 N N . TRP A 1 336 ? -25.677 -1.317 27.416 1.00 85.50 336 TRP A N 1
ATOM 2568 C CA . TRP A 1 336 ? -25.106 -2.081 26.308 1.00 85.50 336 TRP A CA 1
ATOM 2569 C C . TRP A 1 336 ? -24.234 -1.206 25.399 1.00 85.50 336 TRP A C 1
ATOM 2571 O O . TRP A 1 336 ? -23.086 -1.546 25.114 1.00 85.50 336 TRP A O 1
ATOM 2581 N N . VAL A 1 337 ? -24.729 -0.026 25.014 1.00 84.06 337 VAL A N 1
ATOM 2582 C CA . VAL A 1 337 ? -23.945 0.946 24.231 1.00 84.06 337 VAL A CA 1
ATOM 2583 C C . VAL A 1 337 ? -22.726 1.435 25.023 1.00 84.06 337 VAL A C 1
ATOM 2585 O O . VAL A 1 337 ? -21.635 1.578 24.467 1.00 84.06 337 VAL A O 1
ATOM 2588 N N . SER A 1 338 ? -22.878 1.656 26.333 1.00 84.19 338 SER A N 1
ATOM 2589 C CA . SER A 1 338 ? -21.771 2.050 27.213 1.00 84.19 338 SER A CA 1
ATOM 2590 C C . SER A 1 338 ? -20.691 0.967 27.323 1.00 84.19 338 SER A C 1
ATOM 2592 O O . SER A 1 338 ? -19.500 1.293 27.326 1.00 84.19 338 SER A O 1
ATOM 2594 N N . LEU A 1 339 ? -21.086 -0.309 27.382 1.00 86.69 339 LEU A N 1
ATOM 2595 C CA . LEU A 1 339 ? -20.184 -1.460 27.390 1.00 86.69 339 LEU A CA 1
ATOM 2596 C C . LEU A 1 339 ? -19.369 -1.515 26.096 1.00 86.69 339 LEU A C 1
ATOM 2598 O O . LEU A 1 339 ? -18.143 -1.562 26.155 1.00 86.69 339 LEU A O 1
ATOM 2602 N N . GLN A 1 340 ? -20.033 -1.444 24.938 1.00 88.56 340 GLN A N 1
ATOM 2603 C CA . GLN A 1 340 ? -19.377 -1.454 23.625 1.00 88.56 340 GLN A CA 1
ATOM 2604 C C . GLN A 1 340 ? -18.366 -0.308 23.489 1.00 88.56 340 GLN A C 1
ATOM 2606 O O . GLN A 1 340 ? -17.209 -0.530 23.135 1.00 88.56 340 GLN A O 1
ATOM 2611 N N . LYS A 1 341 ? -18.759 0.912 23.873 1.00 87.75 341 LYS A N 1
ATOM 2612 C CA . LYS A 1 341 ? -17.864 2.078 23.856 1.00 87.75 341 LYS A CA 1
ATOM 2613 C C . LYS A 1 341 ? -16.667 1.911 24.793 1.00 87.75 341 LYS A C 1
ATOM 2615 O O . LYS A 1 341 ? -15.548 2.266 24.430 1.00 87.75 341 LYS A O 1
ATOM 2620 N N . SER A 1 342 ? -16.889 1.369 25.990 1.00 89.06 342 SER A N 1
ATOM 2621 C CA . SER A 1 342 ? -15.812 1.134 26.959 1.00 89.06 342 SER A CA 1
ATOM 2622 C C . SER A 1 342 ? -14.856 0.041 26.482 1.00 89.06 342 SER A C 1
ATOM 2624 O O . SER A 1 342 ? -13.648 0.174 26.670 1.00 89.06 342 SER A O 1
ATOM 2626 N N . LEU A 1 343 ? -15.359 -0.999 25.807 1.00 90.00 343 LEU A N 1
ATOM 2627 C CA . LEU A 1 343 ? -14.532 -2.021 25.164 1.00 90.00 343 LEU A CA 1
ATOM 2628 C C . LEU A 1 343 ? -13.602 -1.400 24.116 1.00 90.00 343 LEU A C 1
ATOM 2630 O O . LEU A 1 343 ? -12.404 -1.673 24.165 1.00 90.00 343 LEU A O 1
ATOM 2634 N N . ASP A 1 344 ? -14.111 -0.530 23.240 1.00 89.81 344 ASP A N 1
ATOM 2635 C CA . ASP A 1 344 ? -13.312 0.133 22.198 1.00 89.81 344 ASP A CA 1
ATOM 2636 C C . ASP A 1 344 ? -12.266 1.108 22.766 1.00 89.81 344 ASP A C 1
ATOM 2638 O O . ASP A 1 344 ? -11.171 1.243 22.221 1.00 89.81 344 ASP A O 1
ATOM 2642 N N . GLN A 1 345 ? -12.576 1.790 23.871 1.00 90.50 345 GLN A N 1
ATOM 2643 C CA . GLN A 1 345 ? -11.685 2.784 24.485 1.00 90.50 345 GLN A CA 1
ATOM 2644 C C . GLN A 1 345 ? -10.557 2.175 25.325 1.00 90.50 345 GLN A C 1
ATOM 2646 O O . GLN A 1 345 ? -9.568 2.850 25.602 1.00 90.50 345 GLN A O 1
ATOM 2651 N N . THR A 1 346 ? -10.696 0.916 25.737 1.00 93.44 346 THR A N 1
ATOM 2652 C CA . THR A 1 346 ? -9.775 0.246 26.672 1.00 93.44 346 THR A CA 1
ATOM 2653 C C . THR A 1 346 ? -8.931 -0.842 26.009 1.00 93.44 346 THR A C 1
ATOM 2655 O O . THR A 1 346 ? -8.279 -1.625 26.690 1.00 93.44 346 THR A O 1
ATOM 2658 N N . VAL A 1 347 ? -8.895 -0.889 24.674 1.00 93.31 347 VAL A N 1
ATOM 2659 C CA . VAL A 1 347 ? -8.178 -1.914 23.887 1.00 93.31 347 VAL A CA 1
ATOM 2660 C C . VAL A 1 347 ? -6.666 -1.975 24.127 1.00 93.31 347 VAL A C 1
ATOM 2662 O O . VAL A 1 347 ? -6.018 -2.921 23.697 1.00 93.31 347 VAL A O 1
ATOM 2665 N N . THR A 1 348 ? -6.086 -0.969 24.783 1.00 94.56 348 THR A N 1
ATOM 2666 C CA . THR A 1 348 ? -4.662 -0.924 25.143 1.00 94.56 348 THR A CA 1
ATOM 2667 C C . THR A 1 348 ? -4.356 -1.501 26.525 1.00 94.56 348 THR A C 1
ATOM 2669 O O . THR A 1 348 ? -3.192 -1.508 26.910 1.00 94.56 348 THR A O 1
ATOM 2672 N N . MET A 1 349 ? -5.374 -1.904 27.289 1.00 94.69 349 MET A N 1
ATOM 2673 C CA . MET A 1 349 ? -5.228 -2.456 28.637 1.00 94.69 349 MET A CA 1
ATOM 2674 C C . MET A 1 349 ? -5.202 -3.984 28.594 1.00 94.69 349 MET A C 1
ATOM 2676 O O . MET A 1 349 ? -5.903 -4.594 27.783 1.00 94.69 349 MET A O 1
ATOM 2680 N N . ASP A 1 350 ? -4.445 -4.579 29.512 1.00 92.94 350 ASP A N 1
ATOM 2681 C CA . ASP A 1 350 ? -4.485 -6.018 29.761 1.00 92.94 350 ASP A CA 1
ATOM 2682 C C . ASP A 1 350 ? -5.849 -6.435 30.326 1.00 92.94 350 ASP A C 1
ATOM 2684 O O . ASP A 1 350 ? -6.517 -5.651 31.003 1.00 92.94 350 ASP A O 1
ATOM 2688 N N . SER A 1 351 ? -6.272 -7.668 30.054 1.00 88.38 351 SER A N 1
ATOM 2689 C CA . SER A 1 351 ? -7.642 -8.148 30.273 1.00 88.38 351 SER A CA 1
ATOM 2690 C C . SER A 1 351 ? -8.160 -7.935 31.702 1.00 88.38 351 SER A C 1
ATOM 2692 O O . SER A 1 351 ? -9.270 -7.425 31.873 1.00 88.38 351 SER A O 1
ATOM 2694 N N . GLU A 1 352 ? -7.361 -8.256 32.724 1.00 85.31 352 GLU A N 1
ATOM 2695 C CA . GLU A 1 352 ? -7.741 -8.126 34.138 1.00 85.31 352 GLU A CA 1
ATOM 2696 C C . GLU A 1 352 ? -8.083 -6.674 34.513 1.00 85.31 352 GLU A C 1
ATOM 2698 O O . GLU A 1 352 ? -9.163 -6.391 35.041 1.00 85.31 352 GLU A O 1
ATOM 2703 N N . GLU A 1 353 ? -7.199 -5.731 34.183 1.00 90.00 353 GLU A N 1
ATOM 2704 C CA . GLU A 1 353 ? -7.399 -4.305 34.457 1.00 90.00 353 GLU A CA 1
ATOM 2705 C C . GLU A 1 353 ? -8.451 -3.685 33.530 1.00 90.00 353 GLU A C 1
ATOM 2707 O O . GLU A 1 353 ? -9.237 -2.825 33.940 1.00 90.00 353 GLU A O 1
ATOM 2712 N N . ARG A 1 354 ? -8.494 -4.135 32.274 1.00 90.81 354 ARG A N 1
ATOM 2713 C CA . ARG A 1 354 ? -9.421 -3.662 31.244 1.00 90.81 354 ARG A CA 1
ATOM 2714 C C . ARG A 1 354 ? -10.861 -3.854 31.680 1.00 90.81 354 ARG A C 1
ATOM 2716 O O . ARG A 1 354 ? -11.660 -2.918 31.660 1.00 90.81 354 ARG A O 1
ATOM 2723 N N . PHE A 1 355 ? -11.192 -5.068 32.088 1.00 86.56 355 PHE A N 1
ATOM 2724 C CA . PHE A 1 355 ? -12.547 -5.421 32.473 1.00 86.56 355 PHE A CA 1
ATOM 2725 C C . PHE A 1 355 ? -12.970 -4.782 33.795 1.00 86.56 355 PHE A C 1
ATOM 2727 O O . PHE A 1 355 ? -14.123 -4.368 33.933 1.00 86.56 355 PHE A O 1
ATOM 2734 N N . MET A 1 356 ? -12.023 -4.574 34.711 1.00 84.00 356 MET A N 1
ATOM 2735 C CA . MET A 1 356 ? -12.223 -3.739 35.894 1.00 84.00 356 MET A CA 1
ATOM 2736 C C . MET A 1 356 ? -12.598 -2.301 35.545 1.00 84.00 356 MET A C 1
ATOM 2738 O O . MET A 1 356 ? -13.551 -1.740 36.091 1.00 84.00 356 MET A O 1
ATOM 2742 N N . GLN A 1 357 ? -11.867 -1.699 34.611 1.00 87.25 357 GLN A N 1
ATOM 2743 C CA . GLN A 1 357 ? -12.115 -0.331 34.179 1.00 87.25 357 GLN A CA 1
ATOM 2744 C C . GLN A 1 357 ? -13.463 -0.194 33.461 1.00 87.25 357 GLN A C 1
ATOM 2746 O O . GLN A 1 357 ? -14.194 0.764 33.715 1.00 87.25 357 GLN A O 1
ATOM 2751 N N . ILE A 1 358 ? -13.817 -1.165 32.614 1.00 86.94 358 ILE A N 1
ATOM 2752 C CA . ILE A 1 358 ? -15.123 -1.240 31.944 1.00 86.94 358 ILE A CA 1
ATOM 2753 C C . ILE A 1 358 ? -16.254 -1.352 32.973 1.00 86.94 358 ILE A C 1
ATOM 2755 O O . ILE A 1 358 ? -17.264 -0.660 32.864 1.00 86.94 358 ILE A O 1
ATOM 2759 N N . ALA A 1 359 ? -16.089 -2.187 34.001 1.00 79.25 359 ALA A N 1
ATOM 2760 C CA . ALA A 1 359 ? -17.083 -2.308 35.059 1.00 79.25 359 ALA A CA 1
ATOM 2761 C C . ALA A 1 359 ? -17.312 -0.968 35.776 1.00 79.25 359 ALA A C 1
ATOM 2763 O O . ALA A 1 359 ? -18.449 -0.530 35.956 1.00 79.25 359 ALA A O 1
ATOM 2764 N N . ASN A 1 360 ? -16.223 -0.273 36.114 1.00 80.19 360 ASN A N 1
ATOM 2765 C CA . ASN A 1 360 ? -16.277 1.022 36.784 1.00 80.19 360 ASN A CA 1
ATOM 2766 C C . ASN A 1 360 ? -16.889 2.130 35.906 1.00 80.19 360 ASN A C 1
ATOM 2768 O O . ASN A 1 360 ? -17.605 2.986 36.431 1.00 80.19 360 ASN A O 1
ATOM 2772 N N . SER A 1 361 ? -16.648 2.130 34.588 1.00 80.44 361 SER A N 1
ATOM 2773 C CA . SER A 1 361 ? -17.185 3.158 33.679 1.00 80.44 361 SER A CA 1
ATOM 2774 C C . SER A 1 361 ? -18.710 3.099 33.551 1.00 80.44 361 SER A C 1
ATOM 2776 O O . SER A 1 361 ? -19.351 4.126 33.325 1.00 80.44 361 SER A O 1
ATOM 2778 N N . MET A 1 362 ? -19.314 1.929 33.774 1.00 75.12 362 MET A N 1
ATOM 2779 C CA . MET A 1 362 ? -20.766 1.736 33.717 1.00 75.12 362 MET A CA 1
ATOM 2780 C C . MET A 1 362 ? -21.520 2.266 34.951 1.00 75.12 362 MET A C 1
ATOM 2782 O O . MET A 1 362 ? -22.750 2.291 34.945 1.00 75.12 362 MET A O 1
ATOM 2786 N N . ARG A 1 363 ? -20.833 2.749 35.997 1.00 72.75 363 ARG A N 1
ATOM 2787 C CA . ARG A 1 363 ? -21.483 3.312 37.199 1.00 72.75 363 ARG A CA 1
ATOM 2788 C C . ARG A 1 363 ? -22.205 4.639 36.939 1.00 72.75 363 ARG A C 1
ATOM 2790 O O . ARG A 1 363 ? -23.312 4.841 37.424 1.00 72.75 363 ARG A O 1
ATOM 2797 N N . LEU A 1 364 ? -21.587 5.541 36.175 1.00 67.19 364 LEU A N 1
ATOM 2798 C CA . LEU A 1 364 ? -22.112 6.889 35.903 1.00 67.19 364 LEU A CA 1
ATOM 2799 C C . LEU A 1 364 ? -23.404 6.882 35.066 1.00 67.19 364 LEU A C 1
ATOM 2801 O O . LEU A 1 364 ? -24.377 7.485 35.508 1.00 67.19 364 LEU A O 1
ATOM 2805 N N . PRO A 1 365 ? -23.483 6.157 33.931 1.00 64.75 365 PRO A N 1
ATOM 2806 C CA . PRO A 1 365 ? -24.730 6.050 33.166 1.00 64.75 365 PRO A CA 1
ATOM 2807 C C . PRO A 1 365 ? -25.893 5.461 33.977 1.00 64.75 365 PRO A C 1
ATOM 2809 O O . PRO A 1 365 ? -27.048 5.819 33.755 1.00 64.75 365 PRO A O 1
ATOM 2812 N N . ASN A 1 366 ? -25.588 4.584 34.941 1.00 61.28 366 ASN A N 1
ATOM 2813 C CA . ASN A 1 366 ? -26.574 4.042 35.872 1.00 61.28 366 ASN A CA 1
ATOM 2814 C C . ASN A 1 366 ? -27.105 5.103 36.845 1.00 61.28 366 ASN A C 1
ATOM 2816 O O . ASN A 1 366 ? -28.309 5.158 37.073 1.00 61.28 366 ASN A O 1
ATOM 2820 N N . LEU A 1 367 ? -26.246 5.978 37.378 1.00 62.75 367 LEU A N 1
ATOM 2821 C CA . LEU A 1 367 ? -26.654 7.056 38.293 1.00 62.75 367 LEU A CA 1
ATOM 2822 C C . LEU A 1 367 ? -27.703 7.995 37.683 1.00 62.75 367 LEU A C 1
ATOM 2824 O O . LEU A 1 367 ? -28.590 8.445 38.403 1.00 62.75 367 LEU A O 1
ATOM 2828 N N . ASP A 1 368 ? -27.664 8.228 36.370 1.00 61.59 368 ASP A N 1
ATOM 2829 C CA . ASP A 1 368 ? -28.651 9.072 35.681 1.00 61.59 368 ASP A CA 1
ATOM 2830 C C . ASP A 1 368 ? -30.054 8.437 35.603 1.00 61.59 368 ASP A C 1
ATOM 2832 O O . ASP A 1 368 ? -31.044 9.135 35.368 1.00 61.59 368 ASP A O 1
ATOM 2836 N N . HIS A 1 369 ? -30.155 7.116 35.785 1.00 61.31 369 HIS A N 1
ATOM 2837 C CA . HIS A 1 369 ? -31.405 6.355 35.657 1.00 61.31 369 HIS A CA 1
ATOM 2838 C C . HIS A 1 369 ? -31.991 5.968 37.016 1.00 61.31 369 HIS A C 1
ATOM 2840 O O . HIS A 1 369 ? -33.164 5.611 37.117 1.00 61.31 369 HIS A O 1
ATOM 2846 N N . VAL A 1 370 ? -31.194 6.067 38.075 1.00 57.53 370 VAL A N 1
ATOM 2847 C CA . VAL A 1 370 ? -31.574 5.645 39.413 1.00 57.53 370 VAL A CA 1
ATOM 2848 C C . VAL A 1 370 ? -32.143 6.844 40.189 1.00 57.53 370 VAL A C 1
ATOM 2850 O O . VAL A 1 370 ? -31.546 7.916 40.248 1.00 57.53 370 VAL A O 1
ATOM 2853 N N . ASN A 1 371 ? -33.328 6.687 40.788 1.00 54.00 371 ASN A N 1
ATOM 2854 C CA . ASN A 1 371 ? -33.934 7.736 41.615 1.00 54.00 371 ASN A CA 1
ATOM 2855 C C . ASN A 1 371 ? -33.071 7.981 42.868 1.00 54.00 371 ASN A C 1
ATOM 2857 O O . ASN A 1 371 ? -32.524 7.036 43.432 1.00 54.00 371 ASN A O 1
ATOM 2861 N N . SER A 1 372 ? -33.014 9.218 43.374 1.00 52.97 372 SER A N 1
ATOM 2862 C CA . SER A 1 372 ? -32.184 9.641 44.527 1.00 52.97 372 SER A CA 1
ATOM 2863 C C . SER A 1 372 ? -32.420 8.885 45.853 1.00 52.97 372 SER A C 1
ATOM 2865 O O . SER A 1 372 ? -31.763 9.172 46.852 1.00 52.97 372 SER A O 1
ATOM 2867 N N . ALA A 1 373 ? -33.341 7.918 45.872 1.00 50.25 373 ALA A N 1
ATOM 2868 C CA . ALA A 1 373 ? -33.708 7.080 47.007 1.00 50.25 373 ALA A CA 1
ATOM 2869 C C . ALA A 1 373 ? -32.981 5.715 47.072 1.00 50.25 373 ALA A C 1
ATOM 2871 O O . ALA A 1 373 ? -33.186 4.973 48.033 1.00 50.25 373 ALA A O 1
ATOM 2872 N N . THR A 1 374 ? -32.142 5.345 46.099 1.00 53.84 374 THR A N 1
ATOM 2873 C CA . THR A 1 374 ? -31.401 4.068 46.151 1.00 53.84 374 THR A CA 1
ATOM 2874 C C . THR A 1 374 ? -30.222 4.103 47.113 1.00 53.84 374 THR A C 1
ATOM 2876 O O . THR A 1 374 ? -29.298 4.905 46.964 1.00 53.84 374 THR A O 1
ATOM 2879 N N . GLY A 1 375 ? -30.229 3.186 48.080 1.00 52.72 375 GLY A N 1
ATOM 2880 C CA . GLY A 1 375 ? -29.201 3.095 49.113 1.00 52.72 375 GLY A CA 1
ATOM 2881 C C . GLY A 1 375 ? -27.871 2.471 48.644 1.00 52.72 375 GLY A C 1
ATOM 2882 O O . GLY A 1 375 ? -27.823 1.819 47.600 1.00 52.72 375 GLY A O 1
ATOM 2883 N N . PRO A 1 376 ? -26.792 2.588 49.446 1.00 52.00 376 PRO A N 1
ATOM 2884 C CA . PRO A 1 376 ? -25.438 2.080 49.154 1.00 52.00 376 PRO A CA 1
ATOM 2885 C C . PRO A 1 376 ? -25.339 0.580 48.826 1.00 52.00 376 PRO A C 1
ATOM 2887 O O . PRO A 1 376 ? -24.434 0.157 48.116 1.00 52.00 376 PRO A O 1
ATOM 2890 N N . ARG A 1 377 ? -26.262 -0.237 49.350 1.00 52.31 377 ARG A N 1
ATOM 2891 C CA . ARG A 1 377 ? -26.245 -1.707 49.227 1.00 52.31 377 ARG A CA 1
ATOM 2892 C C . ARG A 1 377 ? -26.466 -2.174 47.785 1.00 52.31 377 ARG A C 1
ATOM 2894 O O . ARG A 1 377 ? -25.753 -3.034 47.286 1.00 52.31 377 ARG A O 1
ATOM 2901 N N . THR A 1 378 ? -27.377 -1.487 47.116 1.00 54.50 378 THR A N 1
ATOM 2902 C CA . THR A 1 378 ? -27.742 -1.650 45.712 1.00 54.50 378 THR A CA 1
ATOM 2903 C C . THR A 1 378 ? -26.563 -1.444 44.755 1.00 54.50 378 THR A C 1
ATOM 2905 O O . THR A 1 378 ? -26.419 -2.145 43.759 1.00 54.50 378 THR A O 1
ATOM 2908 N N . TRP A 1 379 ? -25.660 -0.521 45.099 1.00 54.56 379 TRP A N 1
ATOM 2909 C CA . TRP A 1 379 ? -24.466 -0.207 44.309 1.00 54.56 379 TRP A CA 1
ATOM 2910 C C . TRP A 1 379 ? -23.412 -1.314 44.364 1.00 54.56 379 TRP A C 1
ATOM 2912 O O . TRP A 1 379 ? -22.799 -1.637 43.351 1.00 54.56 379 TRP A O 1
ATOM 2922 N N . VAL A 1 380 ? -23.236 -1.931 45.535 1.00 59.12 380 VAL A N 1
ATOM 2923 C CA . VAL A 1 380 ? -22.318 -3.066 45.725 1.00 59.12 380 VAL A CA 1
ATOM 2924 C C . VAL A 1 380 ? -22.822 -4.308 44.983 1.00 59.12 380 VAL A C 1
ATOM 2926 O O . VAL A 1 380 ? -22.026 -5.087 44.460 1.00 59.12 380 VAL A O 1
ATOM 2929 N N . GLU A 1 381 ? -24.138 -4.502 44.909 1.00 56.53 381 GLU A N 1
ATOM 2930 C CA . GLU A 1 381 ? -24.748 -5.599 44.152 1.00 56.53 381 GLU A CA 1
ATOM 2931 C C . GLU A 1 381 ? -24.605 -5.393 42.637 1.00 56.53 381 GLU A C 1
ATOM 2933 O O . GLU A 1 381 ? -24.196 -6.328 41.946 1.00 56.53 381 GLU A O 1
ATOM 2938 N N . MET A 1 382 ? -24.810 -4.169 42.131 1.00 54.62 382 MET A N 1
ATOM 2939 C CA . MET A 1 382 ? -24.550 -3.823 40.724 1.00 54.62 382 MET A CA 1
ATOM 2940 C C . MET A 1 382 ? -23.084 -4.010 40.333 1.00 54.62 382 MET A C 1
ATOM 2942 O O . MET A 1 382 ? -22.813 -4.629 39.306 1.00 54.62 382 MET A O 1
ATOM 2946 N N . ASP A 1 383 ? -22.139 -3.536 41.150 1.00 57.56 383 ASP A N 1
ATOM 2947 C CA . ASP A 1 383 ? -20.705 -3.709 40.894 1.00 57.56 383 ASP A CA 1
ATOM 2948 C C . ASP A 1 383 ? -20.321 -5.184 40.818 1.00 57.56 383 ASP A C 1
ATOM 2950 O O . ASP A 1 383 ? -19.638 -5.589 39.882 1.00 57.56 383 ASP A O 1
ATOM 2954 N N . ASN A 1 384 ? -20.795 -6.001 41.764 1.00 57.97 384 ASN A N 1
ATOM 2955 C CA . ASN A 1 384 ? -20.535 -7.439 41.779 1.00 57.97 384 ASN A CA 1
ATOM 2956 C C . ASN A 1 384 ? -21.177 -8.168 40.591 1.00 57.97 384 ASN A C 1
ATOM 2958 O O . ASN A 1 384 ? -20.629 -9.162 40.116 1.00 57.97 384 ASN A O 1
ATOM 2962 N N . LEU A 1 385 ? -22.335 -7.710 40.112 1.00 53.44 385 LEU A N 1
ATOM 2963 C CA . LEU A 1 385 ? -23.042 -8.321 38.986 1.00 53.44 385 LEU A CA 1
ATOM 2964 C C . LEU A 1 385 ? -22.426 -7.929 37.646 1.00 53.44 385 LEU A C 1
ATOM 2966 O O . LEU A 1 385 ? -22.203 -8.811 36.824 1.00 53.44 385 LEU A O 1
ATOM 2970 N N . ILE A 1 386 ? -22.055 -6.662 37.459 1.00 55.78 386 ILE A N 1
ATOM 2971 C CA . ILE A 1 386 ? -21.246 -6.215 36.321 1.00 55.78 386 ILE A CA 1
ATOM 2972 C C . ILE A 1 386 ? -19.921 -6.988 36.294 1.00 55.78 386 ILE A C 1
ATOM 2974 O O . ILE A 1 386 ? -19.556 -7.536 35.258 1.00 55.78 386 ILE A O 1
ATOM 2978 N N . TRP A 1 387 ? -19.250 -7.132 37.441 1.00 59.62 387 TRP A N 1
ATOM 2979 C CA . TRP A 1 387 ? -18.067 -7.987 37.570 1.00 59.62 387 TRP A CA 1
ATOM 2980 C C . TRP A 1 387 ? -18.334 -9.427 37.132 1.00 59.62 387 TRP A C 1
ATOM 2982 O O . TRP A 1 387 ? -17.523 -10.015 36.424 1.00 59.62 387 TRP A O 1
ATOM 2992 N N . LYS A 1 388 ? -19.463 -10.016 37.543 1.00 55.41 388 LYS A N 1
ATOM 2993 C CA . LYS A 1 388 ? -19.842 -11.382 37.157 1.00 55.41 388 LYS A CA 1
ATOM 2994 C C . LYS A 1 388 ? -20.136 -11.502 35.660 1.00 55.41 388 LYS A C 1
ATOM 2996 O O . LYS A 1 388 ? -19.670 -12.462 35.063 1.00 55.41 388 LYS A O 1
ATOM 3001 N N . ALA A 1 389 ? -20.837 -10.536 35.061 1.00 50.69 389 ALA A N 1
ATOM 3002 C CA . ALA A 1 389 ? -21.121 -10.492 33.620 1.00 50.69 389 ALA A CA 1
ATOM 3003 C C . ALA A 1 389 ? -19.843 -10.437 32.785 1.00 50.69 389 ALA A C 1
ATOM 3005 O O . ALA A 1 389 ? -19.760 -11.015 31.709 1.00 50.69 389 ALA A O 1
ATOM 3006 N N . VAL A 1 390 ? -18.867 -9.689 33.288 1.00 54.53 390 VAL A N 1
ATOM 3007 C CA . VAL A 1 390 ? -17.636 -9.387 32.579 1.00 54.53 390 VAL A CA 1
ATOM 3008 C C . VAL A 1 390 ? -16.578 -10.484 32.785 1.00 54.53 390 VAL A C 1
ATOM 3010 O O . VAL A 1 390 ? -15.812 -10.773 31.872 1.00 54.53 390 VAL A O 1
ATOM 3013 N N . ARG A 1 391 ? -16.542 -11.127 33.961 1.00 53.62 391 ARG A N 1
ATOM 3014 C CA . ARG A 1 391 ? -15.559 -12.169 34.313 1.00 53.62 391 ARG A CA 1
ATOM 3015 C C . ARG A 1 391 ? -15.972 -13.580 33.898 1.00 53.62 391 ARG A C 1
ATOM 3017 O O . ARG A 1 391 ? -15.098 -14.424 33.754 1.00 53.62 391 ARG A O 1
ATOM 3024 N N . PHE A 1 392 ? -17.265 -13.866 33.742 1.00 44.19 392 PHE A N 1
ATOM 3025 C CA . PHE A 1 392 ? -17.743 -15.222 33.456 1.00 44.19 392 PHE A CA 1
ATOM 3026 C C . PHE A 1 392 ? -18.461 -15.309 32.110 1.00 44.19 392 PHE A C 1
ATOM 3028 O O . PHE A 1 392 ? -19.686 -15.356 32.056 1.00 44.19 392 PHE A O 1
ATOM 3035 N N . ASN A 1 393 ? -17.659 -15.357 31.042 1.00 40.47 393 ASN A N 1
ATOM 3036 C CA . ASN A 1 393 ? -17.898 -16.189 29.852 1.00 40.47 393 ASN A CA 1
ATOM 3037 C C . ASN A 1 393 ? -16.631 -16.324 28.965 1.00 40.47 393 ASN A C 1
ATOM 3039 O O . ASN A 1 393 ? -16.725 -16.425 27.742 1.00 40.47 393 ASN A O 1
ATOM 3043 N N . ILE A 1 394 ? -15.447 -16.327 29.594 1.00 40.94 394 ILE A N 1
ATOM 3044 C CA . ILE A 1 394 ? -14.176 -16.797 29.016 1.00 40.94 394 ILE A CA 1
ATOM 3045 C C . ILE A 1 394 ? -13.667 -17.928 29.902 1.00 40.94 394 ILE A C 1
ATOM 3047 O O . ILE A 1 394 ? -13.711 -17.740 31.143 1.00 40.94 394 ILE A O 1
#

Organism: NCBI:txid1324776

pLDDT: mean 75.98, std 15.4, range [26.11, 98.44]

InterPro domains:
  IPR001106 Aromatic amino acid lyase [PF00221] (78-299)
  IPR001106 Aromatic amino acid lyase [PTHR10362] (77-321)
  IPR008948 L-Aspartase-like [SSF48557] (3-374)
  IPR022313 Phenylalanine/histidine ammonia-lyases, active site [PS00488] (6-22)

Secondary structure (DSSP, 8-state):
---SS----SSS-HHHHHHHHHHHTT-TT-EE--SSSSS-EEHHHHHHHHTPPP----------GGGSSHHHHHHHTT--GGGGSHHHHTTS--HHHHHHHHHHHHHHTT-TT------TTSS-SS--HHHHTHHHHHHHHHHHHHHHHHHHHHHHTS---SSEEETTEEE---PPP-HHHHHHHHHHHHHHHHHHHHHHHHHH-TTTTTSPPGGG-SS-TTT--TTHHHHHHHHHHHHHHHHHTS-------BGGGTBSS---HHHHHHHHHHHHHHHHHHHHHHHHHHHHHHHHHHHHHHHHHHHHHHHHHHHHHHHHHHT---SSS-HHHHHHHHHHHHHHHTTTS-HHHHHHHHHHHTHHHHHTTS-TT--HHHHHHHHHHHHHHHHS--

Foldseek 3Di:
DFDLDDALQFLHRVRRVVLVVCLLVQPQVHWDDDPPDPDIHGSVVVCVVVVDDDDDDDDDDDDDQLLPQLQLLCLLLLAALPLLALVVCVVVVLVQLSVSSVSSVVVCPPRPSRDQQPCPVVDDNHADCLNNVVSVLLSQLVVLQVVLVVVVVVLVVDDSHAQDADPNDTHGDTDDASLSSLLSLLLSLLSSLVSLLVSLVQCQPLVRSQQQAHCLDPAFLVPDNPNPVVNVLSVVLSVLSVVLSDRPPPDDQDDVNPCRDGHSRSVSNVSSVVSVVSSVVSSVSSVVSSVSSVVSVVVVVVVLVVLLVVLLVLLVVLCVVQVFDDPDDRLSVVLSVLLSVLSSVQSNHHLVVSLLVSLVSSLVSVVVRHDPPGDPVSVVVSSVSSVCSSVPDD

Sequence (394 aa):
MSPLRGSISASGDLSPLAYISGAIQGKSTTRVLRPDKKQDVYADEACAEAGLEAVSLMAKEGLAIANETAIPTAAATFGHLKALTSFFGKFRPHPEQIESSRNISAFFGGSQLSVPKDGKDGSLRQDRYCIRTAAQYISRVLEDLLLAHQQITIECNSAIDNPLIDDDSYITFKRRPDTSAMEKCRQGIQSIGRMIYTQCREIMNPTTSWGLPPNLVVEEPSKFAIFKATDIHIAALTAELGFLAGPVNHLYGAEMGNQSLNFLALISTRYTSTAARVLTELVAAHILALCQAFDLRAMQLLFLDSIAAQFQILVRTLETDINIQSKEKPPSEVLWVSLQKSLDQTVTMDSEERFMQIANSMRLPNLDHVNSATGPRTWVEMDNLIWKAVRFNI